Protein AF-C8WVT3-F1 (afdb_monomer)

pLDDT: mean 80.75, std 16.08, range [27.67, 97.75]

InterPro domains:
  IPR008258 Transglycosylase SLT domain 1 [PF01464] (82-136)
  IPR023346 Lysozyme-like domain superfamily [SSF53955] (65-139)

Organism: Alicyclobacillus acidocaldarius subsp. acidocaldarius (strain ATCC 27009 / DSM 446 / BCRC 14685 / JCM 5260 / KCTC 1825 / NBRC 15652 / NCIMB 11725 / NRRL B-14509 / 104-IA) (NCBI:txid521098)

Secondary structure (DSSP, 8-state):
-HHHHHHHHHHHHHHHHHHHHHHHHHHHIIIIIHHHHHHHHHHHHHHHHHHHHHTSS-GGG-PPPPTT--SSS-S-TTTHHHHHHHHHHHT--HHHHHHHHHHHHTT-TT-EEEETTEEEETTTTB-HHHHH-TT-TT-BTTB---BHHHHHHHT-STT---S-EEETT----S---HHHHHHHHHHHHHTTTTTEEEB--TTSHHHHHHHHHHHHHHHHHHHSSHHHHHHHHH--S-HHHHHHHHHHHHHHHHHHH------B-TTSSB-TTTT--EEEEEETTEEEEEE-TT--S-HHHHHHTTEEEEE-SSSEEEEEEEETTEEEEEEE-TTS-EEEEEEEGGGEEE-SS-TT-SEEEE-TT-EEEEEE-SS-EEEEGGGGGG-TT----EEE--SS-------

Structure (mmCIF, N/CA/C/O backbone):
data_AF-C8WVT3-F1
#
_entry.id   AF-C8WVT3-F1
#
loop_
_atom_site.group_PDB
_atom_site.id
_atom_site.type_symbol
_atom_site.label_atom_id
_atom_site.label_alt_id
_atom_site.label_comp_id
_atom_site.label_asym_id
_atom_site.label_entity_id
_atom_site.label_seq_id
_atom_site.pdbx_PDB_ins_code
_atom_site.Cartn_x
_atom_site.Cartn_y
_atom_site.Cartn_z
_atom_site.occupancy
_atom_site.B_iso_or_equiv
_atom_site.auth_seq_id
_atom_site.auth_comp_id
_atom_site.auth_asym_id
_atom_site.auth_atom_id
_atom_site.pdbx_PDB_model_num
ATOM 1 N N . MET A 1 1 ? 73.736 41.676 -36.787 1.00 55.31 1 MET A N 1
ATOM 2 C CA . MET A 1 1 ? 72.535 42.328 -36.211 1.00 55.31 1 MET A CA 1
ATOM 3 C C . MET A 1 1 ? 71.584 41.318 -35.565 1.00 55.31 1 MET A C 1
ATOM 5 O O . MET A 1 1 ? 71.114 41.585 -34.468 1.00 55.31 1 MET A O 1
ATOM 9 N N . GLU A 1 2 ? 71.378 40.132 -36.146 1.00 58.19 2 GLU A N 1
ATOM 10 C CA . GLU A 1 2 ? 70.443 39.113 -35.625 1.00 58.19 2 GLU A CA 1
ATOM 11 C C . GLU A 1 2 ? 70.767 38.575 -34.218 1.00 58.19 2 GLU A C 1
ATOM 13 O O . GLU A 1 2 ? 69.884 38.495 -33.367 1.00 58.19 2 GLU A O 1
ATOM 18 N N . ALA A 1 3 ? 72.040 38.306 -33.903 1.00 61.56 3 ALA A N 1
ATOM 19 C CA . ALA A 1 3 ? 72.432 37.794 -32.582 1.00 61.56 3 ALA A CA 1
ATOM 20 C C . ALA A 1 3 ? 72.151 38.771 -31.417 1.00 61.56 3 ALA A C 1
ATOM 22 O O . ALA A 1 3 ? 72.022 38.353 -30.263 1.00 61.56 3 ALA A O 1
ATOM 23 N N . LEU A 1 4 ? 72.045 40.075 -31.704 1.00 60.06 4 LEU A N 1
ATOM 24 C CA . LEU A 1 4 ? 71.750 41.100 -30.700 1.00 60.06 4 LEU A CA 1
ATOM 25 C C . LEU A 1 4 ? 70.242 41.182 -30.408 1.00 60.06 4 LEU A C 1
ATOM 27 O O . LEU A 1 4 ? 69.847 41.346 -29.255 1.00 60.06 4 LEU A O 1
ATOM 31 N N . VAL A 1 5 ? 69.408 41.000 -31.438 1.00 66.62 5 VAL A N 1
ATOM 32 C CA . VAL A 1 5 ? 67.939 41.012 -31.334 1.00 66.62 5 VAL A CA 1
ATOM 33 C C . VAL A 1 5 ? 67.445 39.800 -30.538 1.00 66.62 5 VAL A C 1
ATOM 35 O O . VAL A 1 5 ? 66.621 39.954 -29.637 1.00 66.62 5 VAL A O 1
ATOM 38 N N . VAL A 1 6 ? 68.030 38.619 -30.767 1.00 66.81 6 VAL A N 1
ATOM 39 C CA . VAL A 1 6 ? 67.685 37.391 -30.026 1.00 66.81 6 VAL A CA 1
ATOM 40 C C . VAL A 1 6 ? 68.042 37.506 -28.537 1.00 66.81 6 VAL A C 1
ATOM 42 O O . VAL A 1 6 ? 67.226 37.177 -27.674 1.00 66.81 6 VAL A O 1
ATOM 45 N N . LYS A 1 7 ? 69.223 38.047 -28.196 1.00 65.12 7 LYS A N 1
ATOM 46 C CA . LYS A 1 7 ? 69.626 38.252 -26.789 1.00 65.12 7 LYS A CA 1
ATOM 47 C C . LYS A 1 7 ? 68.769 39.295 -26.065 1.00 65.12 7 LYS A C 1
ATOM 49 O O . LYS A 1 7 ? 68.544 39.158 -24.860 1.00 65.12 7 LYS A O 1
ATOM 54 N N . LEU A 1 8 ? 68.297 40.323 -26.772 1.00 60.28 8 LEU A N 1
ATOM 55 C CA . LEU A 1 8 ? 67.438 41.358 -26.195 1.00 60.28 8 LEU A CA 1
ATOM 56 C C . LEU A 1 8 ? 66.013 40.832 -25.956 1.00 60.28 8 LEU A C 1
ATOM 58 O O . LEU A 1 8 ? 65.470 41.040 -24.870 1.00 60.28 8 LEU A O 1
ATOM 62 N N . GLY A 1 9 ? 65.461 40.066 -26.903 1.00 63.66 9 GLY A N 1
ATOM 63 C CA . GLY A 1 9 ? 64.164 39.398 -26.757 1.00 63.66 9 GLY A CA 1
ATOM 64 C C . GLY A 1 9 ? 64.133 38.412 -25.585 1.00 63.66 9 GLY A C 1
ATOM 65 O O . GLY A 1 9 ? 63.215 38.459 -24.765 1.00 63.66 9 GLY A O 1
ATOM 66 N N . LEU A 1 10 ? 65.184 37.597 -25.423 1.00 66.94 10 LEU A N 1
ATOM 67 C CA . LEU A 1 10 ? 65.270 36.619 -24.331 1.00 66.94 10 LEU A CA 1
ATOM 68 C C . LEU A 1 10 ? 65.355 37.288 -22.945 1.00 66.94 10 LEU A C 1
ATOM 70 O O . LEU A 1 10 ? 64.724 36.836 -21.992 1.00 66.94 10 LEU A O 1
ATOM 74 N N . ARG A 1 11 ? 66.097 38.401 -22.820 1.00 66.81 11 ARG A N 1
ATOM 75 C CA . ARG A 1 11 ? 66.220 39.149 -21.551 1.00 66.81 11 ARG A CA 1
ATOM 76 C C . ARG A 1 11 ? 64.944 39.900 -21.175 1.00 66.81 11 ARG A C 1
ATOM 78 O O . ARG A 1 11 ? 64.626 39.989 -19.990 1.00 66.81 11 ARG A O 1
ATOM 85 N N . ILE A 1 12 ? 64.221 40.436 -22.158 1.00 65.00 12 ILE A N 1
ATOM 86 C CA . ILE A 1 12 ? 62.928 41.097 -21.938 1.00 65.00 12 ILE A CA 1
ATOM 87 C C . ILE A 1 12 ? 61.862 40.056 -21.560 1.00 65.00 12 ILE A C 1
ATOM 89 O O . ILE A 1 12 ? 61.117 40.276 -20.602 1.00 65.00 12 ILE A O 1
ATOM 93 N N . GLY A 1 13 ? 61.861 38.894 -22.223 1.00 62.97 13 GLY A N 1
ATOM 94 C CA . GLY A 1 13 ? 61.010 37.753 -21.878 1.00 62.97 13 GLY A CA 1
ATOM 95 C C . GLY A 1 13 ? 61.251 37.240 -20.455 1.00 62.97 13 GLY A C 1
ATOM 96 O O . GLY A 1 13 ? 60.301 37.127 -19.683 1.00 62.97 13 GLY A O 1
ATOM 97 N N . LEU A 1 14 ? 62.514 37.033 -20.053 1.00 68.50 14 LEU A N 1
ATOM 98 C CA . LEU A 1 14 ? 62.847 36.590 -18.691 1.00 68.50 14 LEU A CA 1
ATOM 99 C C . LEU A 1 14 ? 62.478 37.618 -17.610 1.00 68.50 14 LEU A C 1
ATOM 101 O O . LEU A 1 14 ? 62.001 37.232 -16.546 1.00 68.50 14 LEU A O 1
ATOM 105 N N . ARG A 1 15 ? 62.649 38.923 -17.866 1.00 68.19 15 ARG A N 1
ATOM 106 C CA . ARG A 1 15 ? 62.250 39.969 -16.903 1.00 68.19 15 ARG A CA 1
ATOM 107 C C . ARG A 1 15 ? 60.734 40.096 -16.770 1.00 68.19 15 ARG A C 1
ATOM 109 O O . A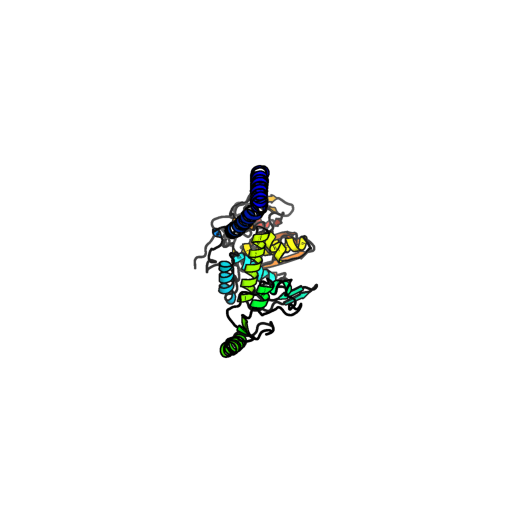RG A 1 15 ? 60.243 40.329 -15.666 1.00 68.19 15 ARG A O 1
ATOM 116 N N . MET A 1 16 ? 59.985 39.929 -17.863 1.00 60.31 16 MET A N 1
ATOM 117 C CA . MET A 1 16 ? 58.521 39.885 -17.797 1.00 60.31 16 MET A CA 1
ATOM 118 C C . MET A 1 16 ? 58.023 38.625 -17.086 1.00 60.31 16 MET A C 1
ATOM 120 O O . MET A 1 16 ? 57.121 38.734 -16.254 1.00 60.31 16 MET A O 1
ATOM 124 N N . ALA A 1 17 ? 58.657 37.472 -17.322 1.00 62.44 17 ALA A N 1
ATOM 125 C CA . ALA A 1 17 ? 58.368 36.235 -16.601 1.00 62.44 17 ALA A CA 1
ATOM 126 C C . ALA A 1 17 ? 58.659 36.371 -15.096 1.00 62.44 17 ALA A C 1
ATOM 128 O O . ALA A 1 17 ? 57.802 36.033 -14.291 1.00 62.44 17 ALA A O 1
ATOM 129 N N . GLN A 1 18 ? 59.788 36.969 -14.695 1.00 72.19 18 GLN A N 1
ATOM 130 C CA . GLN A 1 18 ? 60.121 37.192 -13.278 1.00 72.19 18 GLN A CA 1
ATOM 131 C C . GLN A 1 18 ? 59.168 38.163 -12.566 1.00 72.19 18 GLN A C 1
ATOM 133 O O . GLN A 1 18 ? 58.896 37.988 -11.383 1.00 72.19 18 GLN A O 1
ATOM 138 N N . LYS A 1 19 ? 58.639 39.181 -13.258 1.00 74.94 19 LYS A N 1
ATOM 139 C CA . LYS A 1 19 ? 57.748 40.180 -12.639 1.00 74.94 19 LYS A CA 1
ATOM 140 C C . LYS A 1 19 ? 56.279 39.742 -12.600 1.00 74.94 19 LYS A C 1
ATOM 142 O O . LYS A 1 19 ? 55.527 40.230 -11.762 1.00 74.94 19 LYS A O 1
ATOM 147 N N . ARG A 1 20 ? 55.861 38.840 -13.497 1.00 78.00 20 ARG A N 1
ATOM 148 C CA . ARG A 1 20 ? 54.472 38.352 -13.607 1.00 78.00 20 ARG A CA 1
ATOM 149 C C . ARG A 1 20 ? 54.297 36.877 -13.240 1.00 78.00 20 ARG A C 1
ATOM 151 O O . ARG A 1 20 ? 53.194 36.358 -13.379 1.00 78.00 20 ARG A O 1
ATOM 158 N N . TRP A 1 21 ? 55.332 36.216 -12.721 1.00 79.38 21 TRP A N 1
ATOM 159 C CA . TRP A 1 21 ? 55.238 34.833 -12.249 1.00 79.38 21 TRP A CA 1
ATOM 160 C C . TRP A 1 21 ? 54.091 34.576 -11.244 1.00 79.38 21 TRP A C 1
ATOM 162 O O . TRP A 1 21 ? 53.465 33.526 -11.368 1.00 79.38 21 TRP A O 1
ATOM 172 N N . PRO A 1 22 ? 53.697 35.513 -10.345 1.00 84.56 22 PRO A N 1
ATOM 173 C CA . PRO A 1 22 ? 52.567 35.270 -9.446 1.00 84.56 22 PRO A CA 1
ATOM 174 C C . PRO A 1 22 ? 51.237 35.208 -10.208 1.00 84.56 22 PRO A C 1
ATOM 176 O O . PRO A 1 22 ? 50.382 34.392 -9.893 1.00 84.56 22 PRO A O 1
ATOM 179 N N . LEU A 1 23 ? 51.079 36.019 -11.262 1.00 83.12 23 LEU A N 1
ATOM 180 C CA . LEU A 1 23 ? 49.901 35.995 -12.138 1.00 83.12 23 LEU A CA 1
ATOM 181 C C . LEU A 1 23 ? 49.835 34.708 -12.967 1.00 83.12 23 LEU A C 1
ATOM 183 O O . LEU A 1 23 ? 48.751 34.167 -13.154 1.00 83.12 23 LEU A O 1
ATOM 187 N N . LEU A 1 24 ? 50.981 34.198 -13.426 1.00 81.88 24 LEU A N 1
ATOM 188 C CA . LEU A 1 24 ? 51.058 32.898 -14.100 1.00 81.88 24 LEU A CA 1
ATOM 189 C C . LEU A 1 24 ? 50.688 31.747 -13.159 1.00 81.88 24 LEU A C 1
ATOM 191 O O . LEU A 1 24 ? 49.955 30.857 -13.574 1.00 81.88 24 LEU A O 1
ATOM 195 N N . LEU A 1 25 ? 51.126 31.780 -11.896 1.00 84.44 25 LEU A N 1
ATOM 196 C CA . LEU A 1 25 ? 50.716 30.782 -10.903 1.00 84.44 25 LEU A CA 1
ATOM 197 C C . LEU A 1 25 ? 49.215 30.825 -10.617 1.00 84.44 25 LEU A C 1
ATOM 199 O O . LEU A 1 25 ? 48.578 29.777 -10.584 1.00 84.44 25 LEU A O 1
ATOM 203 N N . VAL A 1 26 ? 48.646 32.022 -10.448 1.00 85.38 26 VAL A N 1
ATOM 204 C CA . VAL A 1 26 ? 47.198 32.191 -10.262 1.00 85.38 26 VAL A CA 1
ATOM 205 C C . VAL A 1 26 ? 46.443 31.662 -11.483 1.00 85.38 26 VAL A C 1
ATOM 207 O O . VAL A 1 26 ? 45.482 30.914 -11.332 1.00 85.38 26 VAL A O 1
ATOM 210 N N . PHE A 1 27 ? 46.908 31.974 -12.695 1.00 83.75 27 PHE A N 1
ATOM 211 C CA . PHE A 1 27 ? 46.300 31.475 -13.926 1.00 83.75 27 PHE A CA 1
ATOM 212 C C . PHE A 1 27 ? 46.363 29.943 -14.028 1.00 83.75 27 PHE A C 1
ATOM 214 O O . PHE A 1 27 ? 45.344 29.314 -14.288 1.00 83.75 27 PHE A O 1
ATOM 221 N N . VAL A 1 28 ? 47.519 29.328 -13.758 1.00 85.06 28 VAL A N 1
ATOM 222 C CA . VAL A 1 28 ? 47.679 27.860 -13.752 1.00 85.06 28 VAL A CA 1
ATOM 223 C C . VAL A 1 28 ? 46.800 27.208 -12.679 1.00 85.06 28 VAL A C 1
ATOM 225 O O . VAL A 1 28 ? 46.181 26.178 -12.942 1.00 85.06 28 VAL A O 1
ATOM 228 N N . PHE A 1 29 ? 46.688 27.818 -11.496 1.00 85.94 29 PHE A N 1
ATOM 229 C CA . PHE A 1 29 ? 45.816 27.332 -10.429 1.00 85.94 29 PHE A CA 1
ATOM 230 C C . PHE A 1 29 ? 44.343 27.317 -10.863 1.00 85.94 29 PHE A C 1
ATOM 232 O O . PHE A 1 29 ? 43.679 26.290 -10.736 1.00 85.94 29 PHE A O 1
ATOM 239 N N . PHE A 1 30 ? 43.834 28.406 -11.443 1.00 84.81 30 PHE A N 1
ATOM 240 C CA . PHE A 1 30 ? 42.441 28.456 -11.899 1.00 84.81 30 PHE A CA 1
ATOM 241 C C . PHE A 1 30 ? 42.171 27.607 -13.146 1.00 84.81 30 PHE A C 1
ATOM 243 O O . PHE A 1 30 ? 41.075 27.069 -13.269 1.00 84.81 30 PHE A O 1
ATOM 250 N N . LEU A 1 31 ? 43.145 27.453 -14.050 1.00 85.56 31 LEU A N 1
ATOM 251 C CA . LEU A 1 31 ? 42.951 26.686 -15.283 1.00 85.56 31 LEU A CA 1
ATOM 252 C C . LEU A 1 31 ? 43.013 25.168 -15.054 1.00 85.56 31 LEU A C 1
ATOM 254 O O . LEU A 1 31 ? 42.297 24.429 -15.720 1.00 85.56 31 LEU A O 1
ATOM 258 N N . PHE A 1 32 ? 43.864 24.701 -14.133 1.00 84.69 32 PHE A N 1
ATOM 259 C CA . PHE A 1 32 ? 44.133 23.267 -13.965 1.00 84.69 32 PHE A CA 1
ATOM 260 C C . PHE A 1 32 ? 43.776 22.723 -12.581 1.00 84.69 32 PHE A C 1
ATOM 262 O O . PHE A 1 32 ? 43.256 21.615 -12.478 1.00 84.69 32 PHE A O 1
ATOM 269 N N . VAL A 1 33 ? 44.027 23.480 -11.511 1.00 84.38 33 VAL A N 1
ATOM 270 C CA . VAL A 1 33 ? 43.876 22.977 -10.135 1.00 84.38 33 VAL A CA 1
ATOM 271 C C . VAL A 1 33 ? 42.433 23.118 -9.646 1.00 84.38 33 VAL A C 1
ATOM 273 O O . VAL A 1 33 ? 41.889 22.177 -9.074 1.00 84.38 33 VAL A O 1
ATOM 276 N N . ALA A 1 34 ? 41.783 24.252 -9.919 1.00 85.25 34 ALA A N 1
ATOM 277 C CA . ALA A 1 34 ? 40.404 24.502 -9.497 1.00 85.25 34 ALA A CA 1
ATOM 278 C C . ALA A 1 34 ? 39.369 23.546 -10.135 1.00 85.25 34 ALA A C 1
ATOM 280 O O . ALA A 1 34 ? 38.544 23.020 -9.388 1.00 85.25 34 ALA A O 1
ATOM 281 N N . PRO A 1 35 ? 39.406 23.233 -11.450 1.00 85.50 35 PRO A N 1
ATOM 282 C CA . PRO A 1 35 ? 38.472 22.278 -12.049 1.00 85.50 35 PRO A CA 1
ATOM 283 C C . PRO A 1 35 ? 38.706 20.853 -11.547 1.00 85.50 35 PRO A C 1
ATOM 285 O O . PRO A 1 35 ? 37.749 20.120 -11.325 1.00 85.50 35 PRO A O 1
ATOM 288 N N . PHE A 1 36 ? 39.968 20.471 -11.320 1.00 86.06 36 P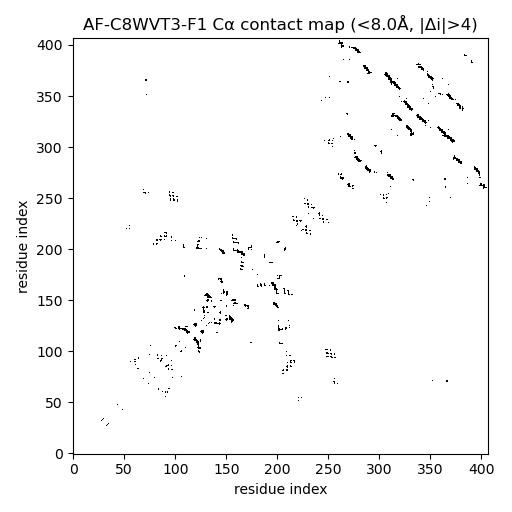HE A N 1
ATOM 289 C CA . PHE A 1 36 ? 40.312 19.157 -10.783 1.00 86.06 36 PHE A CA 1
ATOM 290 C C . PHE A 1 36 ? 39.830 18.988 -9.337 1.00 86.06 36 PHE A C 1
ATOM 292 O O . PHE A 1 36 ? 39.195 17.988 -9.025 1.00 86.06 36 PHE A O 1
ATOM 299 N N . LEU A 1 37 ? 40.059 19.979 -8.466 1.00 84.25 37 LEU A N 1
ATOM 300 C CA . LEU A 1 37 ? 39.518 19.980 -7.101 1.00 84.25 37 LEU A CA 1
ATOM 301 C C . LEU A 1 37 ? 37.988 20.006 -7.096 1.00 84.25 37 LEU A C 1
ATOM 303 O O . LEU A 1 37 ? 37.383 19.277 -6.319 1.00 84.25 37 LEU A O 1
ATOM 307 N N . GLY A 1 38 ? 37.363 20.796 -7.973 1.00 83.25 38 GLY A N 1
ATOM 308 C CA . GLY A 1 38 ? 35.908 20.820 -8.129 1.00 83.25 38 GLY A CA 1
ATOM 309 C C . GLY A 1 38 ? 35.348 19.465 -8.567 1.00 83.25 38 GLY A C 1
ATOM 310 O O . GLY A 1 38 ? 34.407 18.967 -7.956 1.00 83.25 38 GLY A O 1
ATOM 311 N N . GLY A 1 39 ? 35.968 18.831 -9.565 1.00 85.19 39 GLY A N 1
ATOM 312 C CA . GLY A 1 39 ? 35.602 17.494 -10.033 1.00 85.19 39 GLY A CA 1
ATOM 313 C C . GLY A 1 39 ? 35.833 16.411 -8.979 1.00 85.19 39 GLY A C 1
ATOM 314 O O . GLY A 1 39 ? 34.979 15.550 -8.801 1.00 85.19 39 GLY A O 1
ATOM 315 N N . LEU A 1 40 ? 36.936 16.480 -8.229 1.00 86.19 40 LEU A N 1
ATOM 316 C CA . LEU A 1 40 ? 37.230 15.555 -7.134 1.00 86.19 40 LEU A CA 1
ATOM 317 C C . LEU A 1 40 ? 36.236 15.710 -5.979 1.00 86.19 40 LEU A C 1
ATOM 319 O O . LEU A 1 40 ? 35.756 14.710 -5.461 1.00 86.19 40 LEU A O 1
ATOM 323 N N . LEU A 1 41 ? 35.901 16.941 -5.585 1.00 80.50 41 LEU A N 1
ATOM 324 C CA . LEU A 1 41 ? 34.900 17.198 -4.547 1.00 80.50 41 LEU A CA 1
ATOM 325 C C . LEU A 1 41 ? 33.510 16.732 -4.983 1.00 80.50 41 LEU A C 1
ATOM 327 O O . LEU A 1 41 ? 32.807 16.126 -4.182 1.00 80.50 41 LEU A O 1
ATOM 331 N N . LEU A 1 42 ? 33.138 16.949 -6.248 1.00 75.88 42 LEU A N 1
ATOM 332 C CA . LEU A 1 42 ? 31.889 16.436 -6.808 1.00 75.88 42 LEU A CA 1
ATOM 333 C C . LEU A 1 42 ? 31.876 14.901 -6.830 1.00 75.88 42 LEU A C 1
ATOM 335 O O . LEU A 1 42 ? 30.901 14.293 -6.409 1.00 75.88 42 LEU A O 1
ATOM 339 N N . PHE A 1 43 ? 32.970 14.267 -7.250 1.00 76.06 43 PHE A N 1
ATOM 340 C CA . PHE A 1 43 ? 33.117 12.811 -7.253 1.00 76.06 43 PHE A CA 1
ATOM 341 C C . PHE A 1 43 ? 33.049 12.217 -5.838 1.00 76.06 43 PHE A C 1
ATOM 343 O O . PHE A 1 43 ? 32.341 11.238 -5.612 1.00 76.06 43 PHE A O 1
ATOM 350 N N . LEU A 1 44 ? 33.720 12.839 -4.864 1.00 73.69 44 LEU A N 1
ATOM 351 C CA . LEU A 1 44 ? 33.647 12.448 -3.455 1.00 73.69 44 LEU A CA 1
ATOM 352 C C . LEU A 1 44 ? 32.254 12.686 -2.863 1.00 73.69 44 LEU A C 1
ATOM 354 O O . LEU A 1 44 ? 31.815 11.883 -2.047 1.00 73.69 44 LEU A O 1
ATOM 358 N N . ALA A 1 45 ? 31.541 13.734 -3.281 1.00 69.06 45 ALA A N 1
ATOM 359 C CA . ALA A 1 45 ? 30.153 13.965 -2.889 1.00 69.06 45 ALA A CA 1
ATOM 360 C C . ALA A 1 45 ? 29.195 12.939 -3.516 1.00 69.06 45 ALA A C 1
ATOM 362 O O . ALA A 1 45 ? 28.261 12.515 -2.850 1.00 69.06 45 ALA A O 1
ATOM 363 N N . ILE A 1 46 ? 29.445 12.489 -4.750 1.00 66.81 46 ILE A N 1
ATOM 364 C CA . ILE A 1 46 ? 28.667 11.425 -5.404 1.00 66.81 46 ILE A CA 1
ATOM 365 C C . ILE A 1 46 ? 28.905 10.080 -4.707 1.00 66.81 46 ILE A C 1
ATOM 367 O O . ILE A 1 46 ? 27.945 9.402 -4.363 1.00 66.81 46 ILE A O 1
ATOM 371 N N . ILE A 1 47 ? 30.159 9.705 -4.431 1.00 65.50 47 ILE A N 1
ATOM 372 C CA . ILE A 1 47 ? 30.478 8.439 -3.745 1.00 65.50 47 ILE A CA 1
ATOM 373 C C . ILE A 1 47 ? 30.053 8.474 -2.273 1.00 65.50 47 ILE A C 1
ATOM 375 O O . ILE A 1 47 ? 29.455 7.525 -1.770 1.00 65.50 47 ILE A O 1
ATOM 379 N N . GLY A 1 48 ? 30.345 9.571 -1.572 1.00 56.38 48 GLY A N 1
ATOM 380 C CA . GLY A 1 48 ? 29.950 9.766 -0.179 1.00 56.38 48 GLY A CA 1
ATOM 381 C C . GLY A 1 48 ? 28.435 9.884 -0.019 1.00 56.38 48 GLY A C 1
ATOM 382 O O . GLY A 1 48 ? 27.882 9.324 0.920 1.00 56.38 48 GLY A O 1
ATOM 383 N N . GLY A 1 49 ? 27.761 10.546 -0.963 1.00 49.12 49 GLY A N 1
ATOM 384 C CA . GLY A 1 49 ? 26.305 10.647 -1.032 1.00 49.12 49 GLY A CA 1
ATOM 385 C C . GLY A 1 49 ? 25.639 9.310 -1.345 1.00 49.12 49 GLY A C 1
ATOM 386 O O . GLY A 1 49 ? 24.681 8.957 -0.673 1.00 49.12 49 GLY A O 1
ATOM 387 N N . ALA A 1 50 ? 26.179 8.518 -2.277 1.00 42.34 50 ALA A N 1
ATOM 388 C CA . ALA A 1 50 ? 25.665 7.181 -2.581 1.00 42.34 50 ALA A CA 1
ATOM 389 C C . ALA A 1 50 ? 25.742 6.231 -1.369 1.00 42.34 50 ALA A C 1
ATOM 391 O O . ALA A 1 50 ? 24.802 5.484 -1.112 1.00 42.34 50 ALA A O 1
ATOM 392 N N . ASN A 1 51 ? 26.813 6.305 -0.570 1.00 42.44 51 ASN A N 1
ATOM 393 C CA . ASN A 1 51 ? 26.910 5.536 0.677 1.00 42.44 51 ASN A CA 1
ATOM 394 C C . ASN A 1 51 ? 26.041 6.107 1.808 1.00 42.44 51 ASN A C 1
ATOM 396 O O . ASN A 1 51 ? 25.485 5.331 2.577 1.00 42.44 51 ASN A O 1
ATOM 400 N N . ALA A 1 52 ? 25.888 7.430 1.908 1.00 44.94 52 ALA A N 1
ATOM 401 C CA . ALA A 1 52 ? 25.006 8.048 2.901 1.00 44.94 52 ALA A CA 1
ATOM 402 C C . ALA A 1 52 ? 23.518 7.745 2.635 1.00 44.94 52 ALA A C 1
ATOM 404 O O . ALA A 1 52 ? 22.751 7.575 3.583 1.00 44.94 52 ALA A O 1
ATOM 405 N N . LEU A 1 53 ? 23.125 7.621 1.362 1.00 42.56 53 LEU A N 1
ATOM 406 C CA . LEU A 1 53 ? 21.779 7.214 0.944 1.00 42.56 53 LEU A CA 1
ATOM 407 C C . LEU A 1 53 ? 21.494 5.740 1.292 1.00 42.56 53 LEU A C 1
ATOM 409 O O . LEU A 1 53 ? 20.415 5.439 1.788 1.00 42.56 53 LEU A O 1
ATOM 413 N N . ASN A 1 54 ? 22.486 4.850 1.170 1.00 41.50 54 ASN A N 1
ATOM 414 C CA . ASN A 1 54 ? 22.365 3.436 1.567 1.00 41.50 54 ASN A CA 1
ATOM 415 C C . ASN A 1 54 ? 22.385 3.188 3.089 1.00 41.50 54 ASN A C 1
ATOM 417 O O . ASN A 1 54 ? 22.061 2.092 3.532 1.00 41.50 54 ASN A O 1
ATOM 421 N N . THR A 1 55 ? 22.762 4.172 3.911 1.00 39.25 55 THR A N 1
ATOM 422 C CA . THR A 1 55 ? 22.744 4.051 5.387 1.00 39.25 55 THR A CA 1
ATOM 423 C C . THR A 1 55 ? 21.481 4.618 6.040 1.00 39.25 55 THR A C 1
ATOM 425 O O . THR A 1 55 ? 21.373 4.616 7.264 1.00 39.25 55 THR A O 1
ATOM 428 N N . ALA A 1 56 ? 20.540 5.144 5.249 1.00 43.12 56 ALA A N 1
ATOM 429 C CA . ALA A 1 56 ? 19.347 5.819 5.759 1.00 43.12 56 ALA A CA 1
ATOM 430 C C . ALA A 1 56 ? 18.173 4.874 6.071 1.00 43.12 56 ALA A C 1
ATOM 432 O O . ALA A 1 56 ? 17.184 5.322 6.652 1.00 43.12 56 ALA A O 1
ATOM 433 N N . VAL A 1 57 ? 18.259 3.591 5.711 1.00 42.66 57 VAL A N 1
ATOM 434 C CA . VAL A 1 57 ? 17.280 2.578 6.122 1.00 42.66 57 VAL A CA 1
ATOM 435 C C . VAL A 1 57 ? 17.844 1.880 7.365 1.00 42.66 57 VAL A C 1
ATOM 437 O O . VAL A 1 57 ? 18.934 1.311 7.281 1.00 42.66 57 VAL A O 1
ATOM 440 N N . PRO A 1 58 ? 17.191 1.955 8.541 1.00 45.25 58 PRO A N 1
ATOM 441 C CA . PRO A 1 58 ? 17.742 1.354 9.753 1.00 45.25 58 PRO A CA 1
ATOM 442 C C . PRO A 1 58 ? 17.975 -0.158 9.560 1.00 45.25 58 PRO A C 1
ATOM 444 O O . PRO A 1 58 ? 17.153 -0.842 8.956 1.00 45.25 58 PRO A O 1
ATOM 447 N N . GLU A 1 59 ? 19.070 -0.713 10.097 1.00 42.75 59 GLU A N 1
ATOM 448 C CA . GLU A 1 59 ? 19.427 -2.146 9.956 1.00 42.75 59 GLU A CA 1
ATOM 449 C C . GLU A 1 59 ? 18.313 -3.116 10.403 1.00 42.75 59 GLU A C 1
ATOM 451 O O . GLU A 1 59 ? 18.290 -4.277 10.001 1.00 42.75 59 GLU A O 1
ATOM 456 N N . THR A 1 60 ? 17.359 -2.650 11.213 1.00 45.44 60 THR A N 1
ATOM 457 C CA . THR A 1 60 ? 16.234 -3.439 11.734 1.00 45.44 60 THR A CA 1
ATOM 458 C C . THR A 1 60 ? 15.152 -3.778 10.702 1.00 45.44 60 THR A C 1
ATOM 460 O O . THR A 1 60 ? 14.204 -4.474 11.053 1.00 45.44 60 THR A O 1
ATOM 463 N N . TRP A 1 61 ? 15.256 -3.300 9.458 1.00 52.97 61 TRP A N 1
ATOM 464 C CA . TRP A 1 61 ? 14.201 -3.429 8.439 1.00 52.97 61 TRP A CA 1
ATOM 465 C C . TRP A 1 61 ? 14.483 -4.490 7.364 1.00 52.97 61 TRP A C 1
ATOM 467 O O . TRP A 1 61 ? 13.592 -4.807 6.583 1.00 52.97 61 TRP A O 1
ATOM 477 N N . ASN A 1 62 ? 15.675 -5.100 7.378 1.00 45.88 62 ASN A N 1
ATOM 478 C CA . ASN A 1 62 ? 16.088 -6.182 6.466 1.00 45.88 62 ASN A CA 1
ATOM 479 C C . ASN A 1 62 ? 15.728 -7.590 6.993 1.00 45.88 62 ASN A C 1
ATOM 481 O O . ASN A 1 62 ? 16.376 -8.581 6.652 1.00 45.88 62 ASN A O 1
ATOM 485 N N . GLY A 1 63 ? 14.743 -7.693 7.888 1.00 44.12 63 GLY A N 1
ATOM 486 C CA . GLY A 1 63 ? 14.300 -8.972 8.437 1.00 44.12 63 GLY A CA 1
ATOM 487 C C . GLY A 1 63 ? 13.373 -9.701 7.468 1.00 44.12 63 GLY A C 1
ATOM 488 O O . GLY A 1 63 ? 12.431 -9.102 6.955 1.00 44.12 63 GLY A O 1
ATOM 489 N N . GLN A 1 64 ? 13.599 -11.003 7.260 1.00 42.47 64 GLN A N 1
ATOM 490 C CA . GLN A 1 64 ? 12.599 -11.878 6.642 1.00 42.47 64 GLN A CA 1
ATOM 491 C C . GLN A 1 64 ? 11.256 -11.688 7.357 1.00 42.47 64 GLN A C 1
ATOM 493 O O . GLN A 1 64 ? 11.221 -11.712 8.591 1.00 42.47 64 GLN A O 1
ATOM 498 N N . ILE A 1 65 ? 10.158 -11.533 6.606 1.00 45.28 65 ILE A N 1
ATOM 499 C CA . ILE A 1 65 ? 8.821 -11.655 7.196 1.00 45.28 65 ILE A CA 1
ATOM 500 C C . ILE A 1 65 ? 8.759 -13.033 7.872 1.00 45.28 65 ILE A C 1
ATOM 502 O O . ILE A 1 65 ? 9.056 -14.035 7.208 1.00 45.28 65 ILE A O 1
ATOM 506 N N . PRO A 1 66 ? 8.429 -13.117 9.177 1.00 42.81 66 PRO A N 1
ATOM 507 C CA . PRO A 1 66 ? 8.251 -14.407 9.825 1.00 42.81 66 PRO A CA 1
ATOM 508 C C . PRO A 1 66 ? 7.262 -15.248 9.005 1.00 42.81 66 PRO A C 1
ATOM 510 O O . PRO A 1 66 ? 6.236 -14.752 8.546 1.00 42.81 66 PRO A O 1
ATOM 513 N N . LYS A 1 67 ? 7.569 -16.528 8.774 1.00 40.25 67 LYS A N 1
ATOM 514 C CA . LYS A 1 67 ? 6.758 -17.411 7.906 1.00 40.25 67 LYS A CA 1
ATOM 515 C C . LYS A 1 67 ? 5.348 -17.679 8.450 1.00 40.25 67 LYS A C 1
ATOM 517 O O . LYS A 1 67 ? 4.534 -18.303 7.775 1.00 40.25 67 LYS A O 1
ATOM 522 N N . ASP A 1 68 ? 5.080 -17.164 9.642 1.00 38.34 68 ASP A N 1
ATOM 523 C CA . ASP A 1 68 ? 3.945 -17.481 10.489 1.00 38.34 68 ASP A CA 1
ATOM 524 C C . ASP A 1 68 ? 2.975 -16.277 10.584 1.00 38.34 68 ASP A C 1
ATOM 526 O O . ASP A 1 68 ? 1.983 -16.327 11.309 1.00 38.34 68 ASP A O 1
ATOM 530 N N . VAL A 1 69 ? 3.243 -15.177 9.857 1.00 42.44 69 VAL A N 1
ATOM 531 C CA . VAL A 1 69 ? 2.457 -13.934 9.938 1.00 42.44 69 VAL A CA 1
ATOM 532 C C . VAL A 1 69 ? 1.169 -14.041 9.120 1.00 42.44 69 VAL A C 1
ATOM 534 O O . VAL A 1 69 ? 1.187 -14.078 7.890 1.00 42.44 69 VAL A O 1
ATOM 537 N N . SER A 1 70 ? 0.026 -14.005 9.803 1.00 35.22 70 SER A N 1
ATOM 538 C CA . SER A 1 70 ? -1.288 -13.818 9.182 1.00 35.22 70 SER A CA 1
ATOM 539 C C . SER A 1 70 ? -2.109 -12.789 9.955 1.00 35.22 70 SER A C 1
ATOM 541 O O . SER A 1 70 ? -2.431 -13.028 11.117 1.00 35.22 70 SER A O 1
ATOM 543 N N . PRO A 1 71 ? -2.565 -11.700 9.308 1.00 45.56 71 PRO A N 1
ATOM 544 C CA . PRO A 1 71 ? -3.712 -10.946 9.772 1.00 45.56 71 PRO A CA 1
ATOM 545 C C . PRO A 1 71 ? -4.839 -11.158 8.757 1.00 45.56 71 PRO A C 1
ATOM 547 O O . PRO A 1 71 ? -5.077 -10.355 7.857 1.00 45.56 71 PRO A O 1
ATOM 550 N N . ALA A 1 72 ? -5.495 -12.311 8.864 1.00 36.72 72 ALA A N 1
ATOM 551 C CA . ALA A 1 72 ? -6.725 -12.678 8.158 1.00 36.72 72 ALA A CA 1
ATOM 552 C C . ALA A 1 72 ? -6.682 -12.774 6.613 1.00 36.72 72 ALA A C 1
ATOM 554 O O . ALA A 1 72 ? -7.750 -12.912 6.025 1.00 36.72 72 ALA A O 1
ATOM 555 N N . ASN A 1 73 ? -5.491 -12.746 5.980 1.00 51.44 73 ASN A N 1
ATOM 556 C CA . ASN A 1 73 ? -5.120 -13.453 4.723 1.00 51.44 73 ASN A CA 1
ATOM 557 C C . ASN A 1 73 ? -3.692 -13.131 4.208 1.00 51.44 73 ASN A C 1
ATOM 559 O O . ASN A 1 73 ? -3.287 -13.699 3.198 1.00 51.44 73 ASN A O 1
ATOM 563 N N . GLY A 1 74 ? -2.918 -12.268 4.884 1.00 65.31 74 GLY A N 1
ATOM 564 C CA . GLY A 1 74 ? -1.498 -12.035 4.571 1.00 65.31 74 GLY A CA 1
ATOM 565 C C . GLY A 1 74 ? -1.224 -11.545 3.139 1.00 65.31 74 GLY A C 1
ATOM 566 O O . GLY A 1 74 ? -2.120 -11.099 2.425 1.00 65.31 74 GLY A O 1
ATOM 567 N N . ILE A 1 75 ? 0.042 -11.611 2.725 1.00 74.56 75 ILE A N 1
ATOM 568 C CA . ILE A 1 75 ? 0.414 -11.502 1.308 1.00 74.56 75 ILE A CA 1
ATOM 569 C C . ILE A 1 75 ? -0.077 -12.790 0.628 1.00 74.56 75 ILE A C 1
ATOM 571 O O . ILE A 1 75 ? 0.259 -13.871 1.124 1.00 74.56 75 ILE A O 1
ATOM 575 N N . PRO A 1 76 ? -0.837 -12.734 -0.484 1.00 80.50 76 PRO A N 1
ATOM 576 C CA . PRO A 1 76 ? -1.250 -13.945 -1.182 1.00 80.50 76 PRO A CA 1
ATOM 577 C C . PRO A 1 76 ? -0.041 -14.822 -1.509 1.00 80.50 76 PRO A C 1
ATOM 579 O O . PRO A 1 76 ? 0.973 -14.330 -2.001 1.00 80.50 76 PRO A O 1
ATOM 582 N N . GLN A 1 77 ? -0.152 -16.131 -1.263 1.00 76.88 77 GLN A N 1
ATOM 583 C CA . GLN A 1 77 ? 0.985 -17.060 -1.323 1.00 76.88 77 GLN A CA 1
ATOM 584 C C . GLN A 1 77 ? 1.772 -16.993 -2.644 1.00 76.88 77 GLN A C 1
ATOM 586 O O . GLN A 1 77 ? 2.987 -17.175 -2.640 1.00 76.88 77 GLN A O 1
ATOM 591 N N . ALA A 1 78 ? 1.090 -16.721 -3.761 1.00 84.62 78 ALA A N 1
ATOM 592 C CA . ALA A 1 78 ? 1.705 -16.587 -5.081 1.00 84.62 78 ALA A CA 1
ATOM 593 C C . ALA A 1 78 ? 2.662 -15.384 -5.200 1.00 84.62 78 ALA A C 1
ATOM 595 O O . ALA A 1 78 ? 3.543 -15.409 -6.050 1.00 84.62 78 ALA A O 1
ATOM 596 N N . PHE A 1 79 ? 2.515 -14.360 -4.354 1.00 89.44 79 PHE A N 1
ATOM 597 C CA . PHE A 1 79 ? 3.293 -13.119 -4.419 1.00 89.44 79 PHE A CA 1
ATOM 598 C C . PHE A 1 79 ? 4.368 -13.008 -3.336 1.00 89.44 79 PHE A C 1
ATOM 600 O O . PHE A 1 79 ? 5.245 -12.160 -3.450 1.00 89.44 79 PHE A O 1
ATOM 607 N N . VAL A 1 80 ? 4.350 -13.861 -2.303 1.00 81.50 80 VAL A N 1
ATOM 608 C CA . VAL A 1 80 ? 5.283 -13.774 -1.158 1.00 81.50 80 VAL A CA 1
ATOM 609 C C . VAL A 1 80 ? 6.745 -13.711 -1.607 1.00 81.50 80 VAL A C 1
ATOM 611 O O . VAL A 1 80 ? 7.492 -12.867 -1.118 1.00 81.50 80 VAL A O 1
ATOM 614 N N . ALA A 1 81 ? 7.141 -14.566 -2.556 1.00 82.44 81 ALA A N 1
ATOM 615 C CA . ALA A 1 81 ? 8.512 -14.602 -3.065 1.00 82.44 81 ALA A CA 1
ATOM 616 C C . ALA A 1 81 ? 8.902 -13.299 -3.783 1.00 82.44 81 ALA A C 1
ATOM 618 O O . ALA A 1 81 ? 9.972 -12.765 -3.511 1.00 82.44 81 ALA A O 1
ATOM 619 N N . TYR A 1 82 ? 8.014 -12.755 -4.620 1.00 90.44 82 TYR A N 1
ATOM 620 C CA . TYR A 1 82 ? 8.250 -11.503 -5.344 1.00 90.44 82 TYR A CA 1
ATOM 621 C C . TYR A 1 82 ? 8.356 -10.304 -4.398 1.00 90.44 82 TYR A C 1
ATOM 623 O O . TYR A 1 82 ? 9.284 -9.507 -4.502 1.00 90.44 82 TYR A O 1
ATOM 631 N N . VAL A 1 83 ? 7.460 -10.204 -3.408 1.00 87.94 83 VAL A N 1
ATOM 632 C CA . VAL A 1 83 ? 7.506 -9.118 -2.413 1.00 87.94 83 VAL A CA 1
ATOM 633 C C . VAL A 1 83 ? 8.793 -9.207 -1.590 1.00 87.94 83 VAL A C 1
ATOM 635 O O . VAL A 1 83 ? 9.418 -8.181 -1.330 1.00 87.94 83 VAL A O 1
ATOM 638 N N . GLN A 1 84 ? 9.210 -10.417 -1.196 1.00 80.00 84 GLN A N 1
ATOM 639 C CA . GLN A 1 84 ? 10.450 -10.619 -0.447 1.00 80.00 84 GLN A CA 1
ATOM 640 C C . GLN A 1 84 ? 11.668 -10.218 -1.283 1.00 80.00 84 GLN A C 1
ATOM 642 O O . GLN A 1 84 ? 12.498 -9.440 -0.819 1.00 80.00 84 GLN A O 1
ATOM 647 N N . GLN A 1 85 ? 11.750 -10.700 -2.522 1.00 84.56 85 GLN A N 1
ATOM 648 C CA . GLN A 1 85 ? 12.841 -10.381 -3.438 1.00 84.56 85 GLN A CA 1
ATOM 649 C C . GLN A 1 85 ? 12.951 -8.874 -3.693 1.00 84.56 85 GLN A C 1
ATOM 651 O O . GLN A 1 85 ? 14.038 -8.312 -3.555 1.00 84.56 85 GLN A O 1
ATOM 656 N N . ALA A 1 86 ? 11.843 -8.208 -4.023 1.00 90.06 86 ALA A N 1
ATOM 657 C CA . ALA A 1 86 ? 11.820 -6.769 -4.274 1.00 90.06 86 ALA A CA 1
ATOM 658 C C . ALA A 1 86 ? 12.180 -5.963 -3.013 1.00 90.06 86 ALA A C 1
ATOM 660 O O . ALA A 1 86 ? 12.948 -5.002 -3.083 1.00 90.06 86 ALA A O 1
ATOM 661 N N . SER A 1 87 ? 11.677 -6.386 -1.848 1.00 82.75 87 SER A N 1
ATOM 662 C CA . SER A 1 87 ? 12.011 -5.801 -0.545 1.00 82.75 87 SER A CA 1
ATOM 663 C C . SER A 1 87 ? 13.510 -5.875 -0.251 1.00 82.75 87 SER A C 1
ATOM 665 O O . SER A 1 87 ? 14.119 -4.850 0.057 1.00 82.75 87 SER A O 1
ATOM 667 N N . GLU A 1 88 ? 14.113 -7.057 -0.396 1.00 78.88 88 GLU A N 1
ATOM 668 C CA . GLU A 1 88 ? 15.542 -7.285 -0.159 1.00 78.88 88 GLU A CA 1
ATOM 669 C C . GLU A 1 88 ? 16.413 -6.524 -1.171 1.00 78.88 88 GLU A C 1
ATOM 671 O O . GLU A 1 88 ? 17.419 -5.921 -0.793 1.00 78.88 88 GLU A O 1
ATOM 676 N N . THR A 1 89 ? 16.006 -6.508 -2.445 1.00 82.88 89 THR A N 1
ATOM 677 C CA . THR A 1 89 ? 16.742 -5.850 -3.539 1.00 82.88 89 THR A CA 1
ATOM 678 C C . THR A 1 89 ? 16.776 -4.334 -3.368 1.00 82.88 89 THR A C 1
ATOM 680 O O . THR A 1 89 ? 17.830 -3.716 -3.528 1.00 82.88 89 THR A O 1
ATOM 683 N N . TYR A 1 90 ? 15.636 -3.733 -3.021 1.00 86.44 90 TYR A N 1
ATOM 684 C CA . TYR A 1 90 ? 15.467 -2.280 -2.981 1.00 86.44 90 TYR A CA 1
ATOM 685 C C . TYR A 1 90 ? 15.410 -1.694 -1.575 1.00 86.44 90 TYR A C 1
ATOM 687 O O . TYR A 1 90 ? 15.152 -0.505 -1.423 1.00 86.44 90 TYR A O 1
ATOM 695 N N . GLN A 1 91 ? 15.649 -2.502 -0.542 1.00 81.81 91 GLN A N 1
ATOM 696 C CA . GLN A 1 91 ? 15.605 -2.075 0.860 1.00 81.81 91 GLN A CA 1
ATOM 697 C C . GLN A 1 91 ? 14.314 -1.319 1.209 1.00 81.81 91 GLN A C 1
ATOM 699 O O . GLN A 1 91 ? 14.323 -0.305 1.911 1.00 81.81 91 GLN A O 1
ATOM 704 N N . VAL A 1 92 ? 13.191 -1.807 0.682 1.00 83.94 92 VAL A N 1
ATOM 705 C CA . VAL A 1 92 ? 11.854 -1.341 1.056 1.00 83.94 92 VAL A CA 1
ATOM 706 C C . VAL A 1 92 ? 11.287 -2.339 2.051 1.00 83.94 92 VAL A C 1
ATOM 708 O O . VAL A 1 92 ? 11.334 -3.534 1.770 1.00 83.94 92 VAL A O 1
ATOM 711 N N . PRO A 1 93 ? 10.713 -1.908 3.183 1.00 81.50 93 PRO A N 1
ATOM 712 C CA . PRO A 1 93 ? 10.107 -2.821 4.138 1.00 81.50 93 PRO A CA 1
ATOM 713 C C . PRO A 1 93 ? 9.064 -3.704 3.459 1.00 81.50 93 PRO A C 1
ATOM 715 O O . PRO A 1 93 ? 8.130 -3.193 2.838 1.00 81.50 93 PRO A O 1
ATOM 718 N N . MET A 1 94 ? 9.201 -5.024 3.588 1.00 81.50 94 MET A N 1
ATOM 719 C CA . MET A 1 94 ? 8.334 -5.988 2.904 1.00 81.50 94 MET A CA 1
ATOM 720 C C . MET A 1 94 ? 6.851 -5.750 3.239 1.00 81.50 94 MET A C 1
ATOM 722 O O . MET A 1 94 ? 5.989 -5.804 2.365 1.00 81.50 94 MET A O 1
ATOM 726 N N . GLN A 1 95 ? 6.564 -5.385 4.491 1.00 79.75 95 GLN A N 1
ATOM 727 C CA . GLN A 1 95 ? 5.240 -5.005 4.991 1.00 79.75 95 GLN A CA 1
ATOM 728 C C . GLN A 1 95 ? 4.695 -3.736 4.328 1.00 79.75 95 GLN A C 1
ATOM 730 O O . GLN A 1 95 ? 3.503 -3.651 4.042 1.00 79.75 95 GLN A O 1
ATOM 735 N N . TYR A 1 96 ? 5.557 -2.750 4.079 1.00 86.25 96 TYR A N 1
ATOM 736 C CA . TYR A 1 96 ? 5.180 -1.491 3.438 1.00 86.25 96 TYR A CA 1
ATOM 737 C C . TYR A 1 96 ? 4.959 -1.672 1.930 1.00 86.25 96 TYR A C 1
ATOM 739 O O . TYR A 1 96 ? 4.004 -1.134 1.365 1.00 86.25 96 TYR A O 1
ATOM 747 N N . LEU A 1 97 ? 5.781 -2.501 1.281 1.00 91.31 97 LEU A N 1
ATOM 748 C CA . LEU A 1 97 ? 5.576 -2.890 -0.113 1.00 91.31 97 LEU A CA 1
ATOM 749 C C . LEU A 1 97 ? 4.254 -3.656 -0.282 1.00 91.31 97 LEU A C 1
ATOM 751 O O . LEU A 1 97 ? 3.443 -3.314 -1.140 1.00 91.31 97 LEU A O 1
ATOM 755 N N . ALA A 1 98 ? 3.993 -4.627 0.596 1.00 87.88 98 ALA A N 1
ATOM 756 C CA . ALA A 1 98 ? 2.741 -5.379 0.631 1.00 87.88 98 ALA A CA 1
ATOM 757 C C . ALA A 1 98 ? 1.515 -4.498 0.916 1.00 87.88 98 ALA A C 1
ATOM 759 O O . ALA A 1 98 ? 0.440 -4.725 0.362 1.00 87.88 98 ALA A O 1
ATOM 760 N N . ALA A 1 99 ? 1.661 -3.494 1.783 1.00 87.56 99 ALA A N 1
ATOM 761 C CA . ALA A 1 99 ? 0.628 -2.501 2.053 1.00 87.56 99 ALA A CA 1
ATOM 762 C C . ALA A 1 99 ? 0.314 -1.656 0.820 1.00 87.56 99 ALA A C 1
ATOM 764 O O . ALA A 1 99 ? -0.859 -1.443 0.524 1.00 87.56 99 ALA A O 1
ATOM 765 N N . THR A 1 100 ? 1.345 -1.227 0.091 1.00 94.75 100 THR A N 1
ATOM 766 C CA . THR A 1 100 ? 1.177 -0.485 -1.162 1.00 94.75 100 THR A CA 1
ATOM 767 C C . THR A 1 100 ? 0.447 -1.337 -2.199 1.00 94.75 100 THR A C 1
ATOM 769 O O . THR A 1 100 ? -0.606 -0.922 -2.666 1.00 94.75 100 THR A O 1
ATOM 772 N N . ALA A 1 101 ? 0.898 -2.567 -2.468 1.00 94.38 101 ALA A N 1
ATOM 773 C CA . ALA A 1 101 ? 0.231 -3.461 -3.423 1.00 94.38 101 ALA A CA 1
ATOM 774 C C . ALA A 1 101 ? -1.238 -3.749 -3.051 1.00 94.38 101 ALA A C 1
ATOM 776 O O . ALA A 1 101 ? -2.131 -3.722 -3.901 1.00 94.38 101 ALA A O 1
ATOM 777 N N . LEU A 1 102 ? -1.511 -3.985 -1.762 1.00 88.88 102 LEU A N 1
ATOM 778 C CA . LEU A 1 102 ? -2.873 -4.176 -1.264 1.00 88.88 102 LEU A CA 1
ATOM 779 C C . LEU A 1 102 ? -3.739 -2.927 -1.472 1.00 88.88 102 LEU A C 1
ATOM 781 O O . LEU A 1 102 ? -4.902 -3.055 -1.848 1.00 88.88 102 LEU A O 1
ATOM 785 N N . HIS A 1 103 ? -3.205 -1.739 -1.191 1.00 91.19 103 HIS A N 1
ATOM 786 C CA . HIS A 1 103 ? -3.959 -0.497 -1.324 1.00 91.19 103 HIS A CA 1
ATOM 787 C C . HIS A 1 103 ? -4.250 -0.156 -2.785 1.00 91.19 103 HIS A C 1
ATOM 789 O O . HIS A 1 103 ? -5.372 0.233 -3.099 1.00 91.19 103 HIS A O 1
ATOM 795 N N . GLU A 1 104 ? -3.254 -0.341 -3.647 1.00 94.19 104 GLU A N 1
ATOM 796 C CA . GLU A 1 104 ? -3.307 0.046 -5.052 1.00 94.19 104 GLU A CA 1
ATOM 797 C C . GLU A 1 104 ? -4.214 -0.874 -5.875 1.00 94.19 104 GLU A C 1
ATOM 799 O O . GLU A 1 104 ? -5.047 -0.411 -6.649 1.00 94.19 104 GLU A O 1
ATOM 804 N N . SER A 1 105 ? -4.118 -2.191 -5.681 1.00 92.12 105 SER A N 1
ATOM 805 C CA . SER A 1 105 ? -4.800 -3.158 -6.557 1.00 92.12 105 SER A CA 1
ATOM 806 C C . SER A 1 105 ? -5.641 -4.197 -5.828 1.00 92.12 105 SER A C 1
ATOM 808 O O . SER A 1 105 ? -6.259 -5.042 -6.473 1.00 92.12 105 SER A O 1
ATOM 810 N N . ALA A 1 106 ? -5.643 -4.201 -4.493 1.00 86.44 106 ALA A N 1
ATOM 811 C CA . ALA A 1 106 ? -6.160 -5.317 -3.702 1.00 86.44 106 ALA A CA 1
ATOM 812 C C . ALA A 1 106 ? -5.570 -6.680 -4.126 1.00 86.44 106 ALA A C 1
ATOM 814 O O . ALA A 1 106 ? -6.253 -7.703 -4.047 1.00 86.44 106 ALA A O 1
ATOM 815 N N . TRP A 1 107 ? -4.300 -6.684 -4.554 1.00 89.50 107 TRP A N 1
ATOM 816 C CA . TRP A 1 107 ? -3.588 -7.843 -5.101 1.00 89.50 107 TRP A CA 1
ATOM 817 C C . TRP A 1 107 ? -4.141 -8.407 -6.421 1.00 89.50 107 TRP A C 1
ATOM 819 O O . TRP A 1 107 ? -3.888 -9.572 -6.724 1.00 89.50 107 TRP A O 1
ATOM 829 N N . GLU A 1 108 ? -4.880 -7.623 -7.212 1.00 88.38 108 GLU A N 1
ATOM 830 C CA . GLU A 1 108 ? -5.305 -8.006 -8.566 1.00 88.38 108 GLU A CA 1
ATOM 831 C C . GLU A 1 108 ? -4.229 -7.606 -9.595 1.00 88.38 108 GLU A C 1
ATOM 833 O O . GLU A 1 108 ? -4.076 -6.416 -9.886 1.00 88.38 108 GLU A O 1
ATOM 838 N N . PRO A 1 109 ? -3.480 -8.558 -10.191 1.00 90.94 109 PRO A N 1
ATOM 839 C CA . PRO A 1 109 ? -2.424 -8.232 -11.148 1.00 90.94 109 PRO A CA 1
ATOM 840 C C . PRO A 1 109 ? -2.938 -7.575 -12.422 1.00 90.94 109 PRO A C 1
ATOM 842 O O . PRO A 1 109 ? -2.162 -6.914 -13.093 1.00 90.94 109 PRO A O 1
ATOM 845 N N . ASN A 1 110 ? -4.225 -7.735 -12.750 1.00 90.38 110 ASN A N 1
ATOM 846 C CA . ASN A 1 110 ? -4.865 -7.115 -13.910 1.00 90.38 110 ASN A CA 1
ATOM 847 C C . ASN A 1 110 ? -5.650 -5.846 -13.545 1.00 90.38 110 ASN A C 1
ATOM 849 O O . ASN A 1 110 ? -6.530 -5.428 -14.302 1.00 90.38 110 ASN A O 1
ATOM 853 N N . ALA A 1 111 ? -5.376 -5.241 -12.385 1.00 91.06 111 ALA A N 1
ATOM 854 C CA . ALA A 1 111 ? -6.060 -4.035 -11.940 1.00 91.06 111 ALA A CA 1
ATOM 855 C C . ALA A 1 111 ? -5.763 -2.872 -12.889 1.00 91.06 111 ALA A C 1
ATOM 857 O O . ALA A 1 111 ? -4.608 -2.499 -13.095 1.00 91.06 111 ALA A O 1
ATOM 858 N N . TYR A 1 112 ? -6.817 -2.292 -13.455 1.00 92.31 112 TYR A N 1
ATOM 859 C CA . TYR A 1 112 ? -6.719 -1.153 -14.355 1.00 92.31 112 TYR A CA 1
ATOM 860 C C . TYR A 1 112 ? -7.606 -0.022 -13.860 1.00 92.31 112 TYR A C 1
ATOM 862 O O . TYR A 1 112 ? -8.819 -0.201 -13.696 1.00 92.31 112 TYR A O 1
ATOM 870 N N . ALA A 1 113 ? -7.004 1.141 -13.660 1.00 89.00 113 ALA A N 1
ATOM 871 C CA . ALA A 1 113 ? -7.708 2.372 -13.369 1.00 89.00 113 ALA A CA 1
ATOM 872 C C . ALA A 1 113 ? -7.672 3.285 -14.595 1.00 89.00 113 ALA A C 1
ATOM 874 O O . ALA A 1 113 ? -6.606 3.686 -15.045 1.00 89.00 113 ALA A O 1
ATOM 875 N N . ASP A 1 114 ? -8.855 3.628 -15.103 1.00 86.81 114 ASP A N 1
ATOM 876 C CA . ASP A 1 114 ? -9.048 4.612 -16.173 1.00 86.81 114 ASP A CA 1
ATOM 877 C C . ASP A 1 114 ? -9.998 5.699 -15.669 1.00 86.81 114 ASP A C 1
ATOM 879 O O . ASP A 1 114 ? -11.225 5.621 -15.806 1.00 86.81 114 ASP A O 1
ATOM 883 N N . TYR A 1 115 ? -9.439 6.679 -14.961 1.00 81.00 115 TYR A N 1
ATOM 884 C CA . TYR A 1 115 ? -10.207 7.816 -14.467 1.00 81.00 115 TYR A CA 1
ATOM 885 C C . TYR A 1 115 ? -9.360 9.079 -14.391 1.00 81.00 115 TYR A C 1
ATOM 887 O O . TYR A 1 115 ? -8.184 9.055 -14.052 1.00 81.00 115 TYR A O 1
ATOM 895 N N . ALA A 1 116 ? -9.994 10.222 -14.666 1.00 75.44 116 ALA A N 1
ATOM 896 C CA . ALA A 1 116 ? -9.395 11.553 -14.526 1.00 75.44 116 ALA A CA 1
ATOM 897 C C . ALA A 1 116 ? -8.042 11.744 -15.254 1.00 75.44 116 ALA A C 1
ATOM 899 O O . ALA A 1 116 ? -7.258 12.601 -14.856 1.00 75.44 116 ALA A O 1
ATOM 900 N N . GLY A 1 117 ? -7.801 10.989 -16.333 1.00 78.50 117 GLY A N 1
ATOM 901 C CA . GLY A 1 117 ? -6.547 11.014 -17.094 1.00 78.50 117 GLY A CA 1
ATOM 902 C C . GLY A 1 117 ? -5.431 10.138 -16.518 1.00 78.50 117 GLY A C 1
ATOM 903 O O . GLY A 1 117 ? -4.346 10.135 -17.084 1.00 78.50 117 GLY A O 1
ATOM 904 N N . SER A 1 118 ? -5.691 9.413 -15.427 1.00 83.31 118 SER A N 1
ATOM 905 C CA . SER A 1 118 ? -4.815 8.355 -14.927 1.00 83.31 118 SER A CA 1
ATOM 906 C C . SER A 1 118 ? -5.137 7.044 -15.638 1.00 83.31 118 SER A C 1
ATOM 908 O O . SER A 1 118 ? -6.312 6.718 -15.837 1.00 83.31 118 SER A O 1
ATOM 910 N N . HIS A 1 119 ? -4.087 6.313 -16.003 1.00 90.31 119 HIS A N 1
ATOM 911 C CA . HIS A 1 119 ? -4.148 5.019 -16.682 1.00 90.31 119 HIS A CA 1
ATOM 912 C C . HIS A 1 119 ? -3.300 4.000 -15.925 1.00 90.31 119 HIS A C 1
ATOM 914 O O . HIS A 1 119 ? -2.393 3.391 -16.483 1.00 90.31 119 HIS A O 1
ATOM 920 N N . ALA A 1 120 ? -3.542 3.880 -14.624 1.00 93.50 120 ALA A N 1
ATOM 921 C CA . ALA A 1 120 ? -2.704 3.096 -13.737 1.00 93.50 120 ALA A CA 1
ATOM 922 C C . ALA A 1 120 ? -2.933 1.583 -13.899 1.00 93.50 120 ALA A C 1
ATOM 924 O O . ALA A 1 120 ? -4.064 1.116 -14.074 1.00 93.50 120 ALA A O 1
ATOM 925 N N . MET A 1 121 ? -1.841 0.815 -13.872 1.00 93.88 121 MET A N 1
ATOM 926 C CA . MET A 1 121 ? -1.828 -0.595 -14.271 1.00 93.88 121 MET A CA 1
ATOM 927 C C . MET A 1 121 ? -1.154 -1.487 -13.232 1.00 93.88 121 MET A C 1
ATOM 929 O O . MET A 1 121 ? -0.111 -1.147 -12.665 1.00 93.88 121 MET A O 1
ATOM 933 N N . GLY A 1 122 ? -1.730 -2.672 -13.043 1.00 94.25 122 GLY A N 1
ATOM 934 C CA . GLY A 1 122 ? -1.106 -3.771 -12.324 1.00 94.25 122 GLY A CA 1
ATOM 935 C C . GLY A 1 122 ? -1.123 -3.662 -10.807 1.00 94.25 122 GLY A C 1
ATOM 936 O O . GLY A 1 122 ? -1.815 -2.823 -10.227 1.00 94.25 122 GLY A O 1
ATOM 937 N N . LEU A 1 123 ? -0.328 -4.515 -10.152 1.00 95.12 123 LEU A N 1
ATOM 938 C CA . LEU A 1 123 ? -0.323 -4.641 -8.688 1.00 95.12 123 LEU A CA 1
ATOM 939 C C . LEU A 1 123 ? -0.003 -3.332 -7.962 1.00 95.12 123 LEU A C 1
ATOM 941 O O . LEU A 1 123 ? -0.542 -3.072 -6.887 1.00 95.12 123 LEU A O 1
ATOM 945 N N . MET A 1 124 ? 0.880 -2.540 -8.562 1.00 97.25 124 MET A N 1
ATOM 946 C CA . MET A 1 124 ? 1.410 -1.304 -7.997 1.00 97.25 124 MET A CA 1
ATOM 947 C C . MET A 1 124 ? 0.788 -0.051 -8.631 1.00 97.25 124 MET A C 1
ATOM 949 O O . MET A 1 124 ? 1.218 1.049 -8.303 1.00 97.25 124 MET A O 1
ATOM 953 N N . GLN A 1 125 ? -0.205 -0.214 -9.519 1.00 95.75 125 GLN A N 1
ATOM 954 C CA . GLN A 1 125 ? -0.910 0.885 -10.193 1.00 95.75 125 GLN A CA 1
ATOM 955 C C . GLN A 1 125 ? 0.057 1.921 -10.799 1.00 95.75 125 GLN A C 1
ATOM 957 O O . GLN A 1 125 ? -0.044 3.123 -10.564 1.00 95.75 125 GLN A O 1
ATOM 962 N N . PHE A 1 126 ? 1.017 1.458 -11.602 1.00 95.38 126 PHE A N 1
ATOM 963 C CA . PHE A 1 126 ? 1.913 2.370 -12.311 1.00 95.38 126 PHE A CA 1
ATOM 964 C C . PHE A 1 126 ? 1.179 3.077 -13.446 1.00 95.38 126 PHE A C 1
ATOM 966 O O . PHE A 1 126 ? 0.585 2.422 -14.302 1.00 95.38 126 PHE A O 1
ATOM 973 N N . GLU A 1 127 ? 1.283 4.403 -13.497 1.00 93.75 127 GLU A N 1
ATOM 974 C CA . GLU A 1 127 ? 0.984 5.155 -14.716 1.00 93.75 127 GLU A CA 1
ATOM 975 C C . GLU A 1 127 ? 2.065 4.887 -15.782 1.00 93.75 127 GLU A C 1
ATOM 977 O O . GLU A 1 127 ? 3.243 4.743 -15.418 1.00 93.75 127 GLU A O 1
ATOM 982 N N . PRO A 1 128 ? 1.718 4.852 -17.084 1.00 93.69 128 PRO A N 1
ATOM 983 C CA . PRO A 1 128 ? 2.665 4.553 -18.159 1.00 93.69 128 PRO A CA 1
ATOM 984 C C . PRO A 1 128 ? 3.898 5.457 -18.156 1.00 93.69 128 PRO A C 1
ATOM 986 O O . PRO A 1 128 ? 5.011 4.986 -18.364 1.00 93.69 128 PRO A O 1
ATOM 989 N N . GLU A 1 129 ? 3.736 6.743 -17.857 1.00 93.31 129 GLU A N 1
ATOM 990 C CA . GLU A 1 129 ? 4.826 7.718 -17.803 1.00 93.31 129 GLU A CA 1
ATOM 991 C C . GLU A 1 129 ? 5.781 7.460 -16.638 1.00 93.31 129 GLU A C 1
ATOM 993 O O . GLU A 1 129 ? 6.986 7.679 -16.762 1.00 93.31 129 GLU A O 1
ATOM 998 N N . THR A 1 130 ? 5.270 6.964 -15.511 1.00 94.75 130 THR A N 1
ATOM 999 C CA . THR A 1 130 ? 6.121 6.575 -14.381 1.00 94.75 130 THR A CA 1
ATOM 1000 C C . THR A 1 130 ? 6.827 5.255 -14.684 1.00 94.75 130 THR A C 1
ATOM 1002 O O . THR A 1 130 ? 8.024 5.127 -14.426 1.00 94.75 130 THR A O 1
ATOM 1005 N N . TRP A 1 131 ? 6.118 4.298 -15.285 1.00 96.06 131 TRP A N 1
ATOM 1006 C CA . TRP A 1 131 ? 6.677 3.013 -15.696 1.00 96.06 131 TRP A CA 1
ATOM 1007 C C . TRP A 1 131 ? 7.821 3.171 -16.703 1.00 96.06 131 TRP A C 1
ATOM 1009 O O . TRP A 1 131 ? 8.926 2.692 -16.443 1.00 96.06 131 TRP A O 1
ATOM 1019 N N . SER A 1 132 ? 7.564 3.880 -17.805 1.00 95.12 132 SER A N 1
ATOM 1020 C CA . SER A 1 132 ? 8.479 4.066 -18.937 1.00 95.12 132 SER A CA 1
ATOM 1021 C C . SER A 1 132 ? 9.514 5.172 -18.724 1.00 95.12 132 SER A C 1
ATOM 1023 O O . SER A 1 132 ? 10.615 5.125 -19.271 1.00 95.12 132 SER A O 1
ATOM 1025 N N . GLY A 1 133 ? 9.181 6.160 -17.893 1.00 94.31 133 GLY A N 1
ATOM 1026 C CA . GLY A 1 133 ? 9.955 7.378 -17.696 1.00 94.31 133 GLY A CA 1
ATOM 1027 C C . GLY A 1 133 ? 9.335 8.567 -18.434 1.00 94.31 133 GLY A C 1
ATOM 1028 O O . GLY A 1 133 ? 9.024 8.514 -19.621 1.00 94.31 133 GLY A O 1
ATOM 1029 N N . TRP A 1 134 ? 9.214 9.698 -17.736 1.00 90.56 134 TRP A N 1
ATOM 1030 C CA . TRP A 1 134 ? 8.550 10.916 -18.227 1.00 90.56 134 TRP A CA 1
ATOM 1031 C C . TRP A 1 134 ? 9.167 11.532 -19.491 1.00 90.56 134 TRP A C 1
ATOM 1033 O O . TRP A 1 134 ? 8.541 12.363 -20.148 1.00 90.56 134 TRP A O 1
ATOM 1043 N N . ALA A 1 135 ? 10.413 11.179 -19.808 1.00 93.19 135 ALA A N 1
ATOM 1044 C CA . ALA A 1 135 ? 11.125 11.660 -20.988 1.00 93.19 135 ALA A CA 1
ATOM 1045 C C . ALA A 1 135 ? 11.049 10.694 -22.182 1.00 93.19 135 ALA A C 1
ATOM 1047 O O . ALA A 1 135 ? 11.628 11.001 -23.227 1.00 93.19 135 ALA A O 1
ATOM 1048 N N . ASP A 1 136 ? 10.385 9.546 -22.031 1.00 93.44 136 ASP A N 1
ATOM 1049 C CA . ASP A 1 136 ? 10.263 8.541 -23.079 1.00 93.44 136 ASP A CA 1
ATOM 1050 C C . ASP A 1 136 ? 9.250 8.993 -24.152 1.00 93.44 136 ASP A C 1
ATOM 1052 O O . ASP A 1 136 ? 8.052 9.099 -23.873 1.00 93.44 136 ASP A O 1
ATOM 1056 N N . PRO A 1 137 ? 9.695 9.270 -25.396 1.00 91.56 137 PRO A N 1
ATOM 1057 C CA . PRO A 1 137 ? 8.809 9.694 -26.475 1.00 91.56 137 PRO A CA 1
ATOM 1058 C C . PRO A 1 137 ? 7.962 8.548 -27.053 1.00 91.56 137 PRO A C 1
ATOM 1060 O O . PRO A 1 137 ? 7.137 8.804 -27.933 1.00 91.56 137 PRO A O 1
ATOM 1063 N N . TYR A 1 138 ? 8.195 7.305 -26.625 1.00 87.06 138 TYR A N 1
ATOM 1064 C CA . TYR A 1 138 ? 7.466 6.118 -27.068 1.00 87.06 138 TYR A CA 1
ATOM 1065 C C . TYR A 1 138 ? 6.360 5.703 -26.094 1.00 87.06 138 TYR A C 1
ATOM 1067 O O . TYR A 1 138 ? 5.526 4.877 -26.469 1.00 87.06 138 TYR A O 1
ATOM 1075 N N . THR A 1 139 ? 6.309 6.294 -24.895 1.00 87.19 139 THR A N 1
ATOM 1076 C CA . THR A 1 139 ? 5.232 6.064 -23.929 1.00 87.19 139 THR A CA 1
ATOM 1077 C C . THR A 1 139 ? 3.885 6.423 -24.529 1.00 87.19 139 THR A C 1
ATOM 1079 O O . THR A 1 139 ? 3.699 7.494 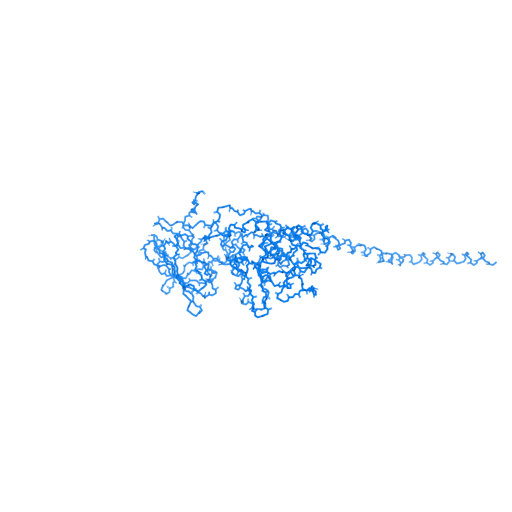-25.118 1.00 87.19 139 THR A O 1
ATOM 1082 N N . ARG A 1 140 ? 2.920 5.527 -24.341 1.00 87.12 140 ARG A N 1
ATOM 1083 C CA . ARG A 1 140 ? 1.532 5.750 -24.714 1.00 87.12 140 ARG A CA 1
ATOM 1084 C C . ARG A 1 140 ? 0.682 5.759 -23.458 1.00 87.12 140 ARG A C 1
ATOM 1086 O O . ARG A 1 140 ? 0.862 4.946 -22.563 1.00 87.12 140 ARG A O 1
ATOM 1093 N N . VAL A 1 141 ? -0.281 6.671 -23.437 1.00 83.12 141 VAL A N 1
ATOM 1094 C CA . VAL A 1 141 ? -1.185 6.888 -22.301 1.00 83.12 141 VAL A CA 1
ATOM 1095 C C . VAL A 1 141 ? -1.977 5.622 -21.938 1.00 83.12 141 VAL A C 1
ATOM 1097 O O . VAL A 1 141 ? -2.322 5.421 -20.785 1.00 83.12 141 VAL A O 1
ATOM 1100 N N . ASP A 1 142 ? -2.252 4.743 -22.900 1.00 82.88 142 ASP A N 1
ATOM 1101 C CA . ASP A 1 142 ? -3.034 3.517 -22.717 1.00 82.88 142 ASP A CA 1
ATOM 1102 C C . ASP A 1 142 ? -2.205 2.225 -22.805 1.00 82.88 142 ASP A C 1
ATOM 1104 O O . ASP A 1 142 ? -2.757 1.130 -22.699 1.00 82.88 142 ASP A O 1
ATOM 1108 N N . GLU A 1 143 ? -0.891 2.330 -23.010 1.00 85.31 143 GLU A N 1
ATOM 1109 C CA . GLU A 1 143 ? -0.016 1.183 -23.244 1.00 85.31 143 GLU A CA 1
ATOM 1110 C C . GLU A 1 143 ? 1.393 1.482 -22.703 1.00 85.31 143 GLU A C 1
ATOM 1112 O O . GLU A 1 143 ? 2.097 2.338 -23.251 1.00 85.31 143 GLU A O 1
ATOM 1117 N N . PRO A 1 144 ? 1.819 0.798 -21.629 1.00 87.06 144 PRO A N 1
ATOM 1118 C CA . PRO A 1 144 ? 3.127 1.019 -21.043 1.00 87.06 144 PRO A CA 1
ATOM 1119 C C . PRO A 1 144 ? 4.191 0.452 -21.986 1.00 87.06 144 PRO A C 1
ATOM 1121 O O . PRO A 1 144 ? 3.943 -0.505 -22.728 1.00 87.06 144 PRO A O 1
ATOM 1124 N N . ASP A 1 145 ? 5.389 1.029 -21.948 1.00 92.56 145 ASP A N 1
ATOM 1125 C CA . ASP A 1 145 ? 6.516 0.426 -22.650 1.00 92.56 145 ASP A CA 1
ATOM 1126 C C . ASP A 1 145 ? 6.870 -0.920 -21.996 1.00 92.56 145 ASP A C 1
ATOM 1128 O O . ASP A 1 145 ? 6.721 -1.096 -20.788 1.00 92.56 145 ASP A O 1
ATOM 1132 N N . THR A 1 146 ? 7.346 -1.874 -22.786 1.00 93.19 146 THR A N 1
ATOM 1133 C CA . THR A 1 146 ? 7.797 -3.189 -22.314 1.00 93.19 146 THR A CA 1
ATOM 1134 C C . THR A 1 146 ? 9.257 -3.473 -22.631 1.00 93.19 146 THR A C 1
ATOM 1136 O O . THR A 1 146 ? 9.756 -4.552 -22.323 1.00 93.19 146 THR A O 1
ATOM 1139 N N . ASP A 1 147 ? 9.938 -2.557 -23.317 1.00 93.56 147 ASP A N 1
ATOM 1140 C CA . ASP A 1 147 ? 11.355 -2.671 -23.636 1.00 93.56 147 ASP A CA 1
ATOM 1141 C C . ASP A 1 147 ? 12.177 -2.158 -22.449 1.00 93.56 147 ASP A C 1
ATOM 1143 O O . ASP A 1 147 ? 12.442 -0.961 -22.331 1.00 93.56 147 ASP A O 1
ATOM 1147 N N . ALA A 1 148 ? 12.604 -3.067 -21.569 1.00 93.44 148 ALA A N 1
ATOM 1148 C CA . ALA A 1 148 ? 13.323 -2.716 -20.342 1.00 93.44 148 ALA A CA 1
ATOM 1149 C C . ALA A 1 148 ? 14.590 -1.874 -20.595 1.00 93.44 148 ALA A C 1
ATOM 1151 O O . ALA A 1 148 ? 14.976 -1.052 -19.758 1.00 93.44 148 ALA A O 1
ATOM 1152 N N . LEU A 1 149 ? 15.239 -2.033 -21.758 1.00 93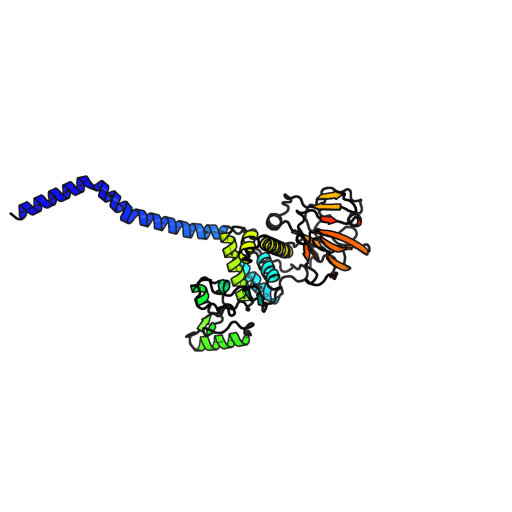.38 149 LEU A N 1
ATOM 1153 C CA . LEU A 1 149 ? 16.414 -1.233 -22.119 1.00 93.38 149 LEU A CA 1
ATOM 1154 C C . LEU A 1 149 ? 16.022 0.207 -22.446 1.00 93.38 149 LEU A C 1
ATOM 1156 O O . LEU A 1 149 ? 16.706 1.142 -22.018 1.00 93.38 149 LEU A O 1
ATOM 1160 N N . ARG A 1 150 ? 14.922 0.390 -23.180 1.00 94.12 150 ARG A N 1
ATOM 1161 C CA . ARG A 1 150 ? 14.387 1.717 -23.497 1.00 94.12 150 ARG A CA 1
ATOM 1162 C C . ARG A 1 150 ? 13.835 2.411 -22.254 1.00 94.12 150 ARG A C 1
ATOM 1164 O O . ARG A 1 150 ? 14.189 3.562 -22.009 1.00 94.12 150 ARG A O 1
ATOM 1171 N N . ILE A 1 151 ? 13.093 1.690 -21.423 1.00 95.25 151 ILE A N 1
ATOM 1172 C CA . ILE A 1 151 ? 12.599 2.186 -20.134 1.00 95.25 151 ILE A CA 1
ATOM 1173 C C . ILE A 1 151 ? 13.775 2.672 -19.274 1.00 95.25 151 ILE A C 1
ATOM 1175 O O . ILE A 1 151 ? 13.777 3.797 -18.768 1.00 95.25 151 ILE A O 1
ATOM 1179 N N . SER A 1 152 ? 14.846 1.874 -19.183 1.00 93.81 152 SER A N 1
ATOM 1180 C CA . SER A 1 152 ? 16.053 2.266 -18.450 1.00 93.81 152 SER A CA 1
ATOM 1181 C C . SER A 1 152 ? 16.736 3.495 -19.047 1.00 93.81 152 SER A C 1
ATOM 1183 O O . SER A 1 152 ? 17.284 4.301 -18.293 1.00 93.81 152 SER A O 1
ATOM 1185 N N . GLN A 1 153 ? 16.737 3.649 -20.373 1.00 95.38 153 GLN A N 1
ATOM 1186 C CA . GLN A 1 153 ? 17.323 4.808 -21.051 1.00 95.38 153 GLN A CA 1
ATOM 1187 C C . GLN A 1 153 ? 16.613 6.113 -20.661 1.00 95.38 153 GLN A C 1
ATOM 1189 O O . GLN A 1 153 ? 17.271 7.151 -20.548 1.00 95.38 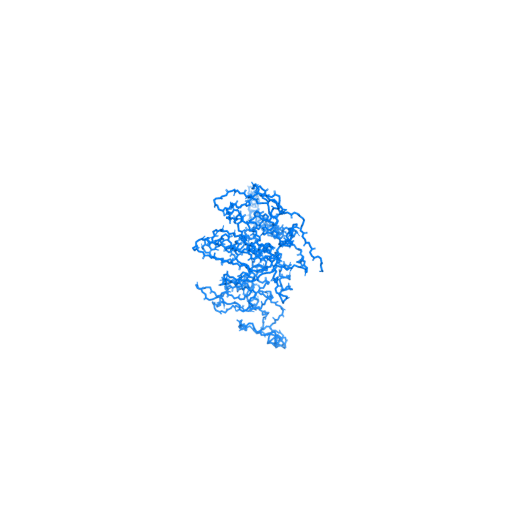153 GLN A O 1
ATOM 1194 N N . TYR A 1 154 ? 15.297 6.067 -20.453 1.00 96.06 154 TYR A N 1
ATOM 1195 C CA . TYR A 1 154 ? 14.480 7.234 -20.115 1.00 96.06 154 TYR A CA 1
ATOM 1196 C C . TYR A 1 154 ? 14.201 7.394 -18.615 1.00 96.06 154 TYR A C 1
ATOM 1198 O O . TYR A 1 154 ? 13.517 8.337 -18.213 1.00 96.06 154 TYR A O 1
ATOM 1206 N N . GLY A 1 155 ? 14.805 6.541 -17.783 1.00 94.06 155 GLY A N 1
ATOM 1207 C CA . GLY A 1 155 ? 14.732 6.632 -16.326 1.00 94.06 155 GLY A CA 1
ATOM 1208 C C . GLY A 1 155 ? 13.417 6.129 -15.732 1.00 94.06 155 GLY A C 1
ATOM 1209 O O . GLY A 1 155 ? 13.066 6.554 -14.632 1.00 94.06 155 GLY A O 1
ATOM 1210 N N . GLY A 1 156 ? 12.693 5.266 -16.447 1.00 95.38 156 GLY A N 1
ATOM 1211 C CA . GLY A 1 156 ? 11.530 4.565 -15.913 1.00 95.38 156 GLY A CA 1
ATOM 1212 C C . GLY A 1 156 ? 11.895 3.459 -14.918 1.00 95.38 156 GLY A C 1
ATOM 1213 O O . GLY A 1 156 ? 13.068 3.121 -14.718 1.00 95.38 156 GLY A O 1
ATOM 1214 N N . TYR A 1 157 ? 10.870 2.893 -14.283 1.00 95.56 157 TYR A N 1
ATOM 1215 C CA . TYR A 1 157 ? 11.018 1.874 -13.237 1.00 95.56 157 TYR A CA 1
ATOM 1216 C C . TYR A 1 157 ? 10.823 0.438 -13.736 1.00 95.56 157 TYR A C 1
ATOM 1218 O O . TYR A 1 157 ? 11.338 -0.475 -13.096 1.00 95.56 157 TYR A O 1
ATOM 1226 N N . GLY A 1 158 ? 10.173 0.233 -14.885 1.00 92.69 158 GLY A N 1
ATOM 1227 C CA . GLY A 1 158 ? 9.949 -1.082 -15.502 1.00 92.69 158 GLY A CA 1
ATOM 1228 C C . GLY A 1 158 ? 11.194 -1.695 -16.150 1.00 92.69 158 GLY A C 1
ATOM 1229 O O . GLY A 1 158 ? 11.187 -1.999 -17.337 1.00 92.69 158 GLY A O 1
ATOM 1230 N N . VAL A 1 159 ? 12.300 -1.805 -15.415 1.00 90.88 159 VAL A N 1
ATOM 1231 C CA . VAL A 1 159 ? 13.594 -2.260 -15.963 1.00 90.88 159 VAL A CA 1
ATOM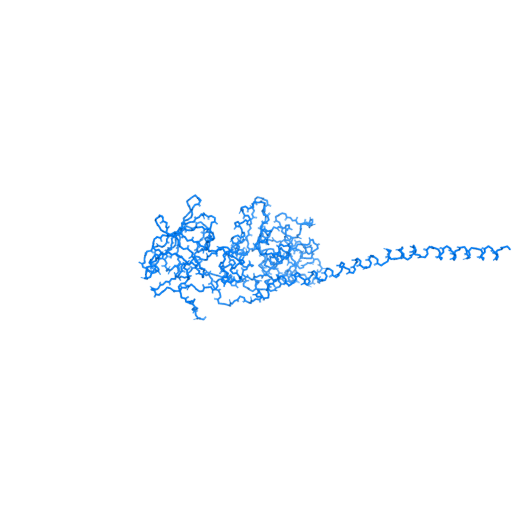 1232 C C . VAL A 1 159 ? 14.033 -3.622 -15.440 1.00 90.88 159 VAL A C 1
ATOM 1234 O O . VAL A 1 159 ? 14.960 -4.216 -15.989 1.00 90.88 159 VAL A O 1
ATOM 1237 N N . ASP A 1 160 ? 13.382 -4.105 -14.385 1.00 83.56 160 ASP A N 1
ATOM 1238 C CA . ASP A 1 160 ? 13.753 -5.317 -13.657 1.00 83.56 160 ASP A CA 1
ATOM 1239 C C . ASP A 1 160 ? 13.044 -6.545 -14.222 1.00 83.56 160 ASP A C 1
ATOM 1241 O O . ASP A 1 160 ? 12.443 -7.312 -13.482 1.00 83.56 160 ASP A O 1
ATOM 1245 N N . ALA A 1 161 ? 13.129 -6.698 -15.546 1.00 77.69 161 ALA A N 1
ATOM 1246 C CA . ALA A 1 161 ? 12.592 -7.843 -16.266 1.00 77.69 161 ALA A CA 1
ATOM 1247 C C . ALA A 1 161 ? 13.105 -9.162 -15.665 1.00 77.69 161 ALA A C 1
ATOM 1249 O O . ALA A 1 161 ? 14.310 -9.314 -15.423 1.00 77.69 161 ALA A O 1
ATOM 1250 N N . ASP A 1 162 ? 12.229 -10.155 -15.554 1.00 80.75 162 ASP A N 1
ATOM 1251 C CA . ASP A 1 162 ? 12.484 -11.525 -15.068 1.00 80.75 162 ASP A CA 1
ATOM 1252 C C . ASP A 1 162 ? 13.471 -12.370 -15.924 1.00 80.75 162 ASP A C 1
ATOM 1254 O O . ASP A 1 162 ? 13.603 -13.591 -15.779 1.00 80.75 162 ASP A O 1
ATOM 1258 N N . GLY A 1 163 ? 14.207 -11.727 -16.834 1.00 81.12 163 GLY A N 1
ATOM 1259 C CA . GLY A 1 163 ? 15.156 -12.355 -17.749 1.00 81.12 163 GLY A CA 1
ATOM 1260 C C . GLY A 1 163 ? 14.509 -12.966 -18.994 1.00 81.12 163 GLY A C 1
ATOM 1261 O O . GLY A 1 163 ? 15.220 -13.575 -19.806 1.00 81.12 163 GLY A O 1
ATOM 1262 N N . ILE A 1 164 ? 13.200 -12.795 -19.188 1.00 86.31 164 ILE A N 1
ATOM 1263 C CA . ILE A 1 164 ? 12.506 -13.155 -20.424 1.00 86.31 164 ILE A CA 1
ATOM 1264 C C . ILE A 1 164 ? 12.755 -12.081 -21.486 1.00 86.31 164 ILE A C 1
ATOM 1266 O O . ILE A 1 164 ? 12.647 -10.882 -21.243 1.00 86.31 164 ILE A O 1
ATOM 1270 N N . TRP A 1 165 ? 13.095 -12.518 -22.701 1.00 92.69 165 TRP A N 1
ATOM 1271 C CA . TRP A 1 165 ? 13.234 -11.639 -23.860 1.00 92.69 165 TRP A CA 1
ATOM 1272 C C . TRP A 1 165 ? 12.015 -11.755 -24.770 1.00 92.69 165 TRP A C 1
ATOM 1274 O O . TRP A 1 165 ? 11.514 -12.852 -25.015 1.00 92.69 165 TRP A O 1
ATOM 1284 N N . ALA A 1 166 ? 11.579 -10.632 -25.333 1.00 92.31 166 ALA A N 1
ATOM 1285 C CA . ALA A 1 166 ? 10.520 -10.589 -26.334 1.00 92.31 166 ALA A CA 1
ATOM 1286 C C . ALA A 1 166 ? 10.900 -9.646 -27.490 1.00 92.31 166 ALA A C 1
ATOM 1288 O O . ALA A 1 166 ? 11.762 -8.776 -27.322 1.00 92.31 166 ALA A O 1
ATOM 1289 N N . PRO A 1 167 ? 10.285 -9.793 -28.680 1.00 93.62 167 PRO A N 1
ATOM 1290 C CA . PRO A 1 167 ? 10.448 -8.829 -29.763 1.00 93.62 167 PRO A CA 1
ATOM 1291 C C . PRO A 1 167 ? 10.134 -7.401 -29.300 1.00 93.62 167 PRO A C 1
ATOM 1293 O O . PRO A 1 167 ? 9.166 -7.178 -28.569 1.00 93.62 167 PRO A O 1
ATOM 1296 N N . ILE A 1 168 ? 10.924 -6.423 -29.743 1.00 89.75 168 ILE A N 1
ATOM 1297 C CA . ILE A 1 168 ? 10.675 -5.013 -29.411 1.00 89.75 168 ILE A CA 1
ATOM 1298 C C . ILE A 1 168 ? 9.286 -4.604 -29.926 1.00 89.75 168 ILE A C 1
ATOM 1300 O O . ILE A 1 168 ? 8.938 -4.875 -31.077 1.00 89.75 168 ILE A O 1
ATOM 1304 N N . GLY A 1 169 ? 8.501 -3.943 -29.071 1.00 85.81 169 GLY A N 1
ATOM 1305 C CA . GLY A 1 169 ? 7.114 -3.568 -29.367 1.00 85.81 169 GLY A CA 1
ATOM 1306 C C . GLY A 1 169 ? 6.094 -4.680 -29.104 1.00 85.81 169 GLY A C 1
ATOM 1307 O O . GLY A 1 169 ? 4.949 -4.565 -29.538 1.00 85.81 169 GLY A O 1
ATOM 1308 N N . THR A 1 170 ? 6.492 -5.758 -28.418 1.00 87.88 170 THR A N 1
ATOM 1309 C CA . THR A 1 170 ? 5.536 -6.717 -27.850 1.00 87.88 170 THR A CA 1
ATOM 1310 C C . THR A 1 170 ? 4.623 -5.971 -26.872 1.00 87.88 170 THR A C 1
ATOM 1312 O O . THR A 1 170 ? 5.127 -5.377 -25.932 1.00 87.88 170 THR A O 1
ATOM 1315 N N . PRO A 1 171 ? 3.299 -5.957 -27.075 1.00 84.12 171 PRO A N 1
ATOM 1316 C CA . PRO A 1 171 ? 2.408 -5.144 -26.263 1.00 84.12 171 PRO A CA 1
ATOM 1317 C C . PRO A 1 171 ? 2.242 -5.719 -24.854 1.00 84.12 171 PRO A C 1
ATOM 1319 O O . PRO A 1 171 ? 2.063 -6.928 -24.687 1.00 84.12 171 PRO A O 1
ATOM 1322 N N . SER A 1 172 ? 2.167 -4.829 -23.868 1.00 75.25 172 SER A N 1
ATOM 1323 C CA . SER A 1 172 ? 1.715 -5.116 -22.504 1.00 75.25 172 SER A CA 1
ATOM 1324 C C . SER A 1 172 ? 0.186 -5.232 -22.482 1.00 75.25 172 SER A C 1
ATOM 1326 O O . SER A 1 172 ? -0.554 -4.343 -22.062 1.00 75.25 172 SER A O 1
ATOM 1328 N N . ARG A 1 173 ? -0.336 -6.323 -23.050 1.00 66.38 173 ARG A N 1
ATOM 1329 C CA . ARG A 1 173 ? -1.747 -6.693 -22.845 1.00 66.38 173 ARG A CA 1
ATOM 1330 C C . ARG A 1 173 ? -1.892 -7.293 -21.446 1.00 66.38 173 ARG A C 1
ATOM 1332 O O . ARG A 1 173 ? -0.885 -7.691 -20.865 1.00 66.38 173 ARG A O 1
ATOM 1339 N N . VAL A 1 174 ? -3.137 -7.407 -20.958 1.00 59.38 174 VAL A N 1
ATOM 1340 C CA . VAL A 1 174 ? -3.509 -8.256 -19.803 1.00 59.38 174 VAL A CA 1
ATOM 1341 C C . VAL A 1 174 ? -2.619 -9.495 -19.836 1.00 59.38 174 VAL A C 1
ATOM 1343 O O . VAL A 1 174 ? -2.662 -10.201 -20.845 1.00 59.38 174 VAL A O 1
ATOM 1346 N N . ALA A 1 175 ? -1.749 -9.625 -18.829 1.00 60.59 175 ALA A N 1
ATOM 1347 C CA . ALA A 1 175 ? -0.465 -10.325 -18.884 1.00 60.59 175 ALA A CA 1
ATOM 1348 C C . ALA A 1 175 ? -0.405 -11.457 -19.925 1.00 60.59 175 ALA A C 1
ATOM 1350 O O . ALA A 1 175 ? -1.191 -12.408 -19.858 1.00 60.59 175 ALA A O 1
ATOM 1351 N N . LEU A 1 176 ? 0.546 -11.375 -20.871 1.00 74.69 176 LEU A N 1
ATOM 1352 C CA . LEU A 1 176 ? 0.906 -12.537 -21.686 1.00 74.69 176 LEU A CA 1
ATOM 1353 C C . LEU A 1 176 ? 1.089 -13.731 -20.751 1.00 74.69 176 LEU A C 1
ATOM 1355 O O . LEU A 1 176 ? 1.739 -13.623 -19.710 1.00 74.69 176 LEU A O 1
ATOM 1359 N N . THR A 1 177 ? 0.502 -14.871 -21.102 1.00 82.44 177 THR A N 1
ATOM 1360 C CA . THR A 1 177 ? 0.644 -16.048 -20.250 1.00 82.44 177 THR A CA 1
ATOM 1361 C C . THR A 1 177 ? 2.125 -16.433 -20.166 1.00 82.44 177 THR A C 1
ATOM 1363 O O . THR A 1 177 ? 2.859 -16.269 -21.149 1.00 82.44 177 THR A O 1
ATOM 1366 N N . PRO A 1 178 ? 2.581 -17.040 -19.055 1.00 83.44 178 PRO A N 1
ATOM 1367 C CA . PRO A 1 178 ? 3.963 -17.509 -18.947 1.00 83.44 178 PRO A CA 1
ATOM 1368 C C . PRO A 1 178 ? 4.389 -18.418 -20.114 1.00 83.44 178 PRO A C 1
ATOM 1370 O O . PRO A 1 178 ? 5.548 -18.429 -20.520 1.00 83.44 178 PRO A O 1
ATOM 1373 N N . ALA A 1 179 ? 3.444 -19.161 -20.703 1.00 87.62 179 ALA A N 1
ATOM 1374 C CA . ALA A 1 179 ? 3.691 -19.998 -21.873 1.00 87.62 179 ALA A CA 1
ATOM 1375 C C . ALA A 1 179 ? 3.935 -19.188 -23.160 1.00 87.62 179 ALA A C 1
ATOM 1377 O O . ALA A 1 179 ? 4.803 -19.560 -23.950 1.00 87.62 179 ALA A O 1
ATOM 1378 N N . GLU A 1 180 ? 3.194 -18.101 -23.381 1.00 89.75 180 GLU A N 1
ATOM 1379 C CA . GLU A 1 180 ? 3.402 -17.202 -24.525 1.00 89.75 180 GLU A CA 1
ATOM 1380 C C . GLU A 1 180 ? 4.739 -16.469 -24.403 1.00 89.75 180 GLU A C 1
ATOM 1382 O O . GLU A 1 180 ? 5.525 -16.471 -25.352 1.00 89.75 180 GLU A O 1
ATOM 1387 N N . LEU A 1 181 ? 5.045 -15.932 -23.218 1.00 87.81 181 LEU A N 1
ATOM 1388 C CA . LEU A 1 181 ? 6.332 -15.291 -22.935 1.00 87.81 181 LEU A CA 1
ATOM 1389 C C . LEU A 1 181 ? 7.507 -16.254 -23.139 1.00 87.81 181 LEU A C 1
ATOM 1391 O O . LEU A 1 181 ? 8.485 -15.911 -23.805 1.00 87.81 181 LEU A O 1
ATOM 1395 N N . ALA A 1 182 ? 7.389 -17.498 -22.667 1.00 91.06 182 ALA A N 1
ATOM 1396 C CA . ALA A 1 182 ? 8.411 -18.517 -22.892 1.00 91.06 182 ALA A CA 1
ATOM 1397 C C . ALA A 1 182 ? 8.634 -18.811 -24.387 1.00 91.06 182 ALA A C 1
ATOM 1399 O O . ALA A 1 182 ? 9.775 -18.996 -24.815 1.00 91.06 182 ALA A O 1
ATOM 1400 N N . GLN A 1 183 ? 7.574 -18.829 -25.202 1.00 93.75 183 GLN A N 1
ATOM 1401 C CA . GLN A 1 183 ? 7.696 -19.026 -26.651 1.00 93.75 183 GLN A CA 1
ATOM 1402 C C . GLN A 1 183 ? 8.396 -17.849 -27.337 1.00 93.75 183 GLN A C 1
ATOM 1404 O O . GLN A 1 183 ? 9.262 -18.072 -28.188 1.00 93.75 183 GLN A O 1
ATOM 1409 N N . LEU A 1 184 ? 8.064 -16.612 -26.952 1.00 93.06 184 LEU A N 1
ATOM 1410 C CA . LEU A 1 184 ? 8.740 -15.413 -27.454 1.00 93.06 184 LEU A CA 1
ATOM 1411 C C . LEU A 1 184 ? 10.229 -15.427 -27.094 1.00 93.06 184 LEU A C 1
ATOM 1413 O O . LEU A 1 184 ? 11.068 -15.192 -27.964 1.00 93.06 184 LEU A O 1
ATOM 1417 N N . ASN A 1 185 ? 10.562 -15.814 -25.863 1.00 94.50 185 ASN A N 1
ATOM 1418 C CA . ASN A 1 185 ? 11.945 -15.926 -25.408 1.00 94.50 185 ASN A CA 1
ATOM 1419 C C . ASN A 1 185 ? 12.740 -16.952 -26.220 1.00 94.50 185 ASN A C 1
ATOM 1421 O O . ASN A 1 185 ? 13.840 -16.657 -26.683 1.00 94.50 185 ASN A O 1
ATOM 1425 N N . VAL A 1 186 ? 12.169 -18.134 -26.475 1.00 96.06 186 VAL A N 1
ATOM 1426 C CA . VAL A 1 186 ? 12.803 -19.152 -27.332 1.00 96.06 186 VAL A CA 1
ATOM 1427 C C . VAL A 1 186 ? 13.044 -18.613 -28.745 1.00 96.06 186 VAL A C 1
ATOM 1429 O O . VAL A 1 186 ? 14.114 -18.841 -29.313 1.00 96.06 186 VAL A O 1
ATOM 1432 N N . ALA A 1 187 ? 12.087 -17.873 -29.312 1.00 95.12 187 ALA A N 1
ATOM 1433 C CA . ALA A 1 187 ? 12.243 -17.260 -30.630 1.00 95.12 187 ALA A CA 1
ATOM 1434 C C . ALA A 1 187 ? 13.356 -16.195 -30.646 1.00 95.12 187 ALA A C 1
ATOM 1436 O O . ALA A 1 187 ? 14.173 -16.174 -31.570 1.00 95.12 187 ALA A O 1
ATOM 1437 N N . CYS A 1 188 ? 13.437 -15.360 -29.608 1.00 95.81 188 CYS A N 1
ATOM 1438 C CA . CYS A 1 188 ? 14.507 -14.378 -29.445 1.00 95.81 188 CYS A CA 1
ATOM 1439 C C . CYS A 1 188 ? 15.877 -15.046 -29.323 1.00 95.81 188 CYS A C 1
ATOM 1441 O O . CYS A 1 188 ? 16.797 -14.709 -30.072 1.00 95.81 188 CYS A O 1
ATOM 1443 N N . GLN A 1 189 ? 15.997 -16.059 -28.464 1.00 96.00 189 GLN A N 1
ATOM 1444 C CA . GLN A 1 189 ? 17.238 -16.808 -28.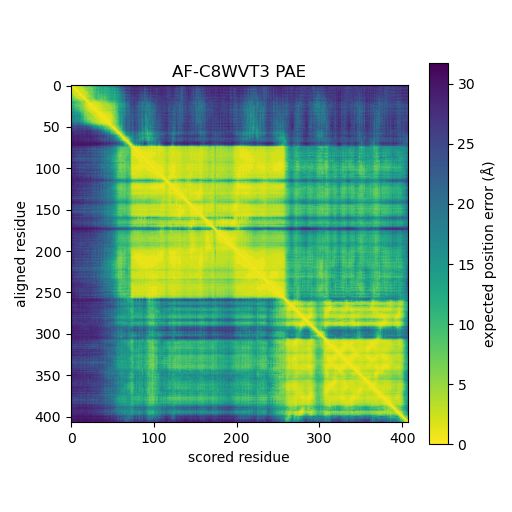270 1.00 96.00 189 GLN A CA 1
ATOM 1445 C C . GLN A 1 189 ? 17.700 -17.495 -29.562 1.00 96.00 189 GLN A C 1
ATOM 1447 O O . GLN A 1 189 ? 18.890 -17.461 -29.887 1.00 96.00 189 GLN A O 1
ATOM 1452 N N . ALA A 1 190 ? 16.770 -18.052 -30.346 1.00 96.50 190 ALA A N 1
ATOM 1453 C CA . ALA A 1 190 ? 17.075 -18.662 -31.640 1.00 96.50 190 ALA A CA 1
ATOM 1454 C C . ALA A 1 190 ? 17.681 -17.665 -32.646 1.00 96.50 190 ALA A C 1
ATOM 1456 O O . ALA A 1 190 ? 18.483 -18.065 -33.492 1.00 96.50 190 ALA A O 1
ATOM 1457 N N . ASN A 1 191 ? 17.353 -16.374 -32.528 1.00 95.56 191 ASN A N 1
ATOM 1458 C CA . ASN A 1 191 ? 17.909 -15.296 -33.348 1.00 95.56 191 ASN A CA 1
ATOM 1459 C C . ASN A 1 191 ? 19.016 -14.495 -32.637 1.00 95.56 191 ASN A C 1
ATOM 1461 O O . ASN A 1 191 ? 19.272 -13.342 -32.987 1.00 95.56 191 ASN A O 1
ATOM 1465 N N . GLN A 1 192 ? 19.663 -15.070 -31.614 1.00 95.56 192 GLN A N 1
ATOM 1466 C CA . GLN A 1 192 ? 20.710 -14.394 -30.830 1.00 95.56 192 GLN A CA 1
ATOM 1467 C C . GLN A 1 192 ? 20.250 -13.028 -30.285 1.00 95.56 192 GLN A C 1
ATOM 1469 O O . GLN A 1 192 ? 21.018 -12.067 -30.256 1.00 95.56 192 GLN A O 1
ATOM 1474 N N . ASN A 1 193 ? 18.974 -12.939 -29.905 1.00 92.81 193 ASN A N 1
ATOM 1475 C CA . ASN A 1 193 ? 18.289 -11.748 -29.406 1.00 92.81 193 ASN A CA 1
ATOM 1476 C C . ASN A 1 193 ? 18.271 -10.545 -30.368 1.00 92.81 193 ASN A C 1
ATOM 1478 O O . ASN A 1 193 ? 17.931 -9.434 -29.960 1.00 92.81 193 ASN A O 1
ATOM 1482 N N . GLN A 1 194 ? 18.589 -10.725 -31.655 1.00 93.69 194 GLN A N 1
ATOM 1483 C CA . GLN A 1 194 ? 18.484 -9.637 -32.626 1.00 93.69 194 GLN A CA 1
ATOM 1484 C C . GLN A 1 194 ? 17.015 -9.236 -32.826 1.00 93.69 194 GLN A C 1
ATOM 1486 O O . GLN A 1 194 ? 16.190 -10.058 -33.229 1.00 93.69 194 GLN A O 1
ATOM 1491 N N . GLY A 1 195 ? 16.707 -7.961 -32.565 1.00 93.31 195 GLY A N 1
ATOM 1492 C CA . GLY A 1 195 ? 15.344 -7.415 -32.623 1.00 93.31 195 GLY A CA 1
ATOM 1493 C C . GLY A 1 195 ? 14.500 -7.667 -31.368 1.00 93.31 195 GLY A C 1
ATOM 1494 O O . GLY A 1 195 ? 13.303 -7.382 -31.385 1.00 93.31 195 GLY A O 1
ATOM 1495 N N . CYS A 1 196 ? 15.106 -8.183 -30.297 1.00 94.88 196 CYS A N 1
ATOM 1496 C CA . CYS A 1 196 ? 14.457 -8.415 -29.012 1.00 94.88 196 CYS A CA 1
ATOM 1497 C C . CYS A 1 196 ? 15.080 -7.564 -27.901 1.00 94.88 196 CYS A C 1
ATOM 1499 O O . CYS A 1 196 ? 16.229 -7.134 -28.006 1.00 94.88 196 CYS A O 1
ATOM 1501 N N . ALA A 1 197 ? 14.329 -7.387 -26.819 1.00 93.31 197 ALA A N 1
ATOM 1502 C CA . ALA A 1 197 ? 14.784 -6.784 -25.572 1.00 93.31 197 ALA A CA 1
ATOM 1503 C C . ALA A 1 197 ? 14.270 -7.615 -24.382 1.00 93.31 197 ALA A C 1
ATOM 1505 O O . ALA A 1 197 ? 13.316 -8.383 -24.560 1.00 93.31 197 ALA A O 1
ATOM 1506 N N . PRO A 1 198 ? 14.877 -7.492 -23.186 1.00 94.75 198 PRO A N 1
ATOM 1507 C CA . PRO A 1 198 ? 14.246 -7.960 -21.960 1.00 94.75 198 PRO A CA 1
ATOM 1508 C C . PRO A 1 198 ? 12.858 -7.325 -21.832 1.00 94.75 198 PRO A C 1
ATOM 1510 O O . PRO A 1 198 ? 12.704 -6.115 -22.029 1.00 94.75 198 PRO A O 1
ATOM 1513 N N . TYR A 1 199 ? 11.862 -8.165 -21.583 1.00 92.88 199 TYR A N 1
ATOM 1514 C CA . TYR A 1 199 ? 10.461 -7.785 -21.520 1.00 92.88 199 TYR A CA 1
ATOM 1515 C C . TYR A 1 199 ? 10.094 -7.439 -20.082 1.00 92.88 199 TYR A C 1
ATOM 1517 O O . TYR A 1 199 ? 10.319 -8.258 -19.202 1.00 92.88 199 TYR A O 1
ATOM 1525 N N . ALA A 1 200 ? 9.523 -6.258 -19.867 1.00 93.75 200 ALA A N 1
ATOM 1526 C CA . ALA A 1 200 ? 8.976 -5.858 -18.577 1.00 93.75 200 ALA A CA 1
ATOM 1527 C C . ALA A 1 200 ? 7.493 -5.492 -18.720 1.00 93.75 200 ALA A C 1
ATOM 1529 O O . ALA A 1 200 ? 7.100 -4.872 -19.710 1.00 93.75 200 ALA A O 1
ATOM 1530 N N . SER A 1 201 ? 6.659 -5.831 -17.738 1.00 93.44 201 SER A N 1
ATOM 1531 C CA . SER A 1 201 ? 5.225 -5.526 -17.774 1.00 93.44 201 SER A CA 1
ATOM 1532 C C . SER A 1 201 ? 4.676 -5.120 -16.404 1.00 93.44 201 SER A C 1
ATOM 1534 O O . SER A 1 201 ? 4.841 -5.869 -15.449 1.00 93.44 201 SER A O 1
ATOM 1536 N N . PRO A 1 202 ? 3.902 -4.021 -16.282 1.00 94.00 202 PRO A N 1
ATOM 1537 C CA . PRO A 1 202 ? 3.257 -3.685 -15.011 1.00 94.00 202 PRO A CA 1
ATOM 1538 C C . PRO A 1 202 ? 2.185 -4.708 -14.608 1.00 94.00 202 PRO A C 1
ATOM 1540 O O . PRO A 1 202 ? 1.797 -4.761 -13.446 1.00 94.00 202 PRO A O 1
ATOM 1543 N N . TRP A 1 203 ? 1.707 -5.535 -15.543 1.00 92.69 203 TRP A N 1
ATOM 1544 C CA . TRP A 1 203 ? 0.787 -6.644 -15.262 1.00 92.69 203 TRP A CA 1
ATOM 1545 C C . TRP A 1 203 ? 1.492 -7.911 -14.774 1.00 92.69 203 TRP A C 1
ATOM 1547 O O . TRP A 1 203 ? 0.818 -8.826 -14.300 1.00 92.69 203 TRP A O 1
ATOM 1557 N N . ASP A 1 204 ? 2.816 -7.998 -14.936 1.00 92.19 204 ASP A N 1
ATOM 1558 C CA . ASP A 1 204 ? 3.582 -9.099 -14.366 1.00 92.19 204 ASP A CA 1
ATOM 1559 C C . ASP A 1 204 ? 3.846 -8.805 -12.878 1.00 92.19 204 ASP A C 1
ATOM 1561 O O . ASP A 1 204 ? 4.376 -7.740 -12.551 1.00 92.19 204 ASP A O 1
ATOM 1565 N N . PRO A 1 205 ? 3.446 -9.694 -11.951 1.00 92.75 205 PRO A N 1
ATOM 1566 C CA . PRO A 1 205 ? 3.625 -9.454 -10.526 1.00 92.75 205 PRO A CA 1
ATOM 1567 C C . PRO A 1 205 ? 5.070 -9.206 -10.087 1.00 92.75 205 PRO A C 1
ATOM 1569 O O . PRO A 1 205 ? 5.270 -8.393 -9.184 1.00 92.75 205 PRO A O 1
ATOM 1572 N N . ASP A 1 206 ? 6.050 -9.901 -10.673 1.00 93.19 206 ASP A N 1
ATOM 1573 C CA . ASP A 1 206 ? 7.458 -9.764 -10.289 1.00 93.19 206 ASP A CA 1
ATOM 1574 C C . ASP A 1 206 ? 7.987 -8.404 -10.749 1.00 93.19 206 ASP A C 1
ATOM 1576 O O . ASP A 1 206 ? 8.450 -7.604 -9.928 1.00 93.19 206 ASP A O 1
ATOM 1580 N N . ASP A 1 207 ? 7.805 -8.081 -12.032 1.00 95.00 207 ASP A N 1
ATOM 1581 C CA . ASP A 1 207 ? 8.239 -6.800 -12.596 1.00 95.00 207 ASP A CA 1
ATOM 1582 C C . ASP A 1 207 ? 7.570 -5.617 -11.871 1.00 95.00 207 ASP A C 1
ATOM 1584 O O . ASP A 1 207 ? 8.230 -4.636 -11.514 1.00 95.00 207 ASP A O 1
ATOM 1588 N N . ALA A 1 208 ? 6.259 -5.708 -11.609 1.00 96.06 208 ALA A N 1
ATOM 1589 C CA . ALA A 1 208 ? 5.496 -4.655 -10.944 1.00 96.06 208 ALA A CA 1
ATOM 1590 C C . ALA A 1 208 ? 5.970 -4.410 -9.508 1.00 96.06 208 ALA A C 1
ATOM 1592 O O . ALA A 1 208 ? 6.128 -3.255 -9.104 1.00 96.06 208 ALA A O 1
ATOM 1593 N N . LEU A 1 209 ? 6.205 -5.474 -8.732 1.00 96.19 209 LEU A N 1
ATOM 1594 C CA . LEU A 1 209 ? 6.670 -5.360 -7.349 1.00 96.19 209 LEU A CA 1
ATOM 1595 C C . LEU A 1 209 ? 8.113 -4.844 -7.276 1.00 96.19 209 LEU A C 1
ATOM 1597 O O . LEU A 1 209 ? 8.392 -3.999 -6.421 1.00 96.19 209 LEU A O 1
ATOM 1601 N N . ASN A 1 210 ? 9.002 -5.271 -8.181 1.00 96.06 210 ASN A N 1
ATOM 1602 C CA . ASN A 1 210 ? 10.366 -4.735 -8.272 1.00 96.06 210 ASN A CA 1
ATOM 1603 C C . ASN A 1 210 ? 10.364 -3.251 -8.658 1.00 96.06 210 ASN A C 1
ATOM 1605 O O . ASN A 1 210 ? 10.952 -2.436 -7.941 1.00 96.06 210 ASN A O 1
ATOM 1609 N N . ALA A 1 211 ? 9.630 -2.872 -9.711 1.00 96.94 211 ALA A N 1
ATOM 1610 C CA . ALA A 1 211 ? 9.481 -1.476 -10.121 1.00 96.94 211 ALA A CA 1
ATOM 1611 C C . ALA A 1 211 ? 8.898 -0.618 -8.985 1.00 96.94 211 ALA A C 1
ATOM 1613 O O . ALA A 1 211 ? 9.400 0.471 -8.692 1.00 96.94 211 ALA A O 1
ATOM 1614 N N . GLY A 1 212 ? 7.872 -1.132 -8.300 1.00 97.50 212 GLY A N 1
ATOM 1615 C CA . GLY A 1 212 ? 7.208 -0.477 -7.175 1.00 97.50 212 GLY A CA 1
ATOM 1616 C C . GLY A 1 212 ? 8.147 -0.246 -5.997 1.00 97.50 212 GLY A C 1
ATOM 1617 O O . GLY A 1 212 ? 8.248 0.873 -5.491 1.00 97.50 212 GLY A O 1
ATOM 1618 N N . ALA A 1 213 ? 8.894 -1.275 -5.595 1.00 95.50 213 ALA A N 1
ATOM 1619 C CA . ALA A 1 213 ? 9.890 -1.172 -4.535 1.00 95.50 213 ALA A CA 1
ATOM 1620 C C . ALA A 1 213 ? 11.005 -0.183 -4.907 1.00 95.50 213 ALA A C 1
ATOM 1622 O O . ALA A 1 213 ? 11.346 0.700 -4.119 1.00 95.50 213 ALA A O 1
ATOM 1623 N N . LYS A 1 214 ? 11.516 -0.245 -6.137 1.00 95.50 214 LYS A N 1
ATOM 1624 C CA . LYS A 1 214 ? 12.516 0.701 -6.637 1.00 95.50 214 LYS A CA 1
ATOM 1625 C C . LYS A 1 214 ? 12.022 2.147 -6.603 1.00 95.50 214 LYS A C 1
ATOM 1627 O O . LYS A 1 214 ? 12.766 3.045 -6.188 1.00 95.50 214 LYS A O 1
ATOM 1632 N N . TYR A 1 215 ? 10.774 2.385 -7.011 1.00 97.25 215 TYR A N 1
ATOM 1633 C CA . TYR A 1 215 ? 10.188 3.722 -6.987 1.00 97.25 215 TYR A CA 1
ATOM 1634 C C . TYR A 1 215 ? 10.012 4.228 -5.554 1.00 97.25 215 TYR A C 1
ATOM 1636 O O . TYR A 1 215 ? 10.495 5.312 -5.223 1.00 97.25 215 TYR A O 1
ATOM 1644 N N . LEU A 1 216 ? 9.425 3.418 -4.670 1.00 95.94 216 LEU A N 1
ATOM 1645 C CA . LEU A 1 216 ? 9.261 3.753 -3.253 1.00 95.94 216 LEU A CA 1
ATOM 1646 C C . LEU A 1 216 ? 10.600 4.033 -2.561 1.00 95.94 216 LEU A C 1
ATOM 1648 O O . LEU A 1 216 ? 10.696 5.003 -1.809 1.00 95.94 216 LEU A O 1
ATOM 1652 N N . HIS A 1 217 ? 11.639 3.243 -2.843 1.00 91.00 217 HIS A N 1
ATOM 1653 C CA . HIS A 1 217 ? 12.985 3.489 -2.327 1.00 91.00 217 HIS A CA 1
ATOM 1654 C C . HIS A 1 217 ? 13.541 4.827 -2.826 1.00 91.00 217 HIS A C 1
ATOM 1656 O O . HIS A 1 217 ? 14.026 5.633 -2.035 1.00 91.00 217 HIS A O 1
ATOM 1662 N N . THR A 1 218 ? 13.404 5.116 -4.123 1.00 93.12 218 THR A N 1
ATOM 1663 C CA . THR A 1 218 ? 13.833 6.398 -4.705 1.00 93.12 218 THR A CA 1
ATOM 1664 C C . THR A 1 218 ? 13.136 7.577 -4.023 1.00 93.12 218 THR A C 1
ATOM 1666 O O . THR A 1 218 ? 13.786 8.551 -3.641 1.00 93.12 218 THR A O 1
ATOM 1669 N N . LEU A 1 219 ? 11.825 7.476 -3.793 1.00 94.75 219 LEU A N 1
ATOM 1670 C CA . LEU A 1 219 ? 11.058 8.493 -3.075 1.00 94.75 219 LEU A CA 1
ATOM 1671 C C . LEU A 1 219 ? 11.503 8.619 -1.609 1.00 94.75 219 LEU A C 1
ATOM 1673 O O . LEU A 1 219 ? 11.652 9.735 -1.112 1.00 94.75 219 LEU A O 1
ATOM 1677 N N . TYR A 1 220 ? 11.779 7.512 -0.920 1.00 89.38 220 TYR A N 1
ATOM 1678 C CA . TYR A 1 220 ? 12.321 7.549 0.440 1.00 89.38 220 TYR A CA 1
ATOM 1679 C C . TYR A 1 220 ? 13.666 8.282 0.488 1.00 89.38 220 TYR A C 1
ATOM 1681 O O . TYR A 1 220 ? 13.850 9.174 1.313 1.00 89.38 220 TYR A O 1
ATOM 1689 N N . LEU A 1 221 ? 14.575 7.988 -0.444 1.00 86.00 221 LEU A N 1
ATOM 1690 C CA . LEU A 1 221 ? 15.859 8.680 -0.556 1.00 86.00 221 LEU A CA 1
ATOM 1691 C C . LEU A 1 221 ? 15.699 10.189 -0.805 1.00 86.00 221 LEU A C 1
ATOM 1693 O O . LEU A 1 221 ? 16.483 10.987 -0.290 1.00 86.00 221 LEU A O 1
ATOM 1697 N N . MET A 1 222 ? 14.685 10.592 -1.575 1.00 88.81 222 MET A N 1
ATOM 1698 C CA . MET A 1 222 ? 14.414 12.001 -1.874 1.00 88.81 222 MET A CA 1
ATOM 1699 C C . MET A 1 222 ? 13.742 12.751 -0.716 1.00 88.81 222 MET A C 1
ATOM 1701 O O . MET A 1 222 ? 14.017 13.937 -0.523 1.00 88.81 222 MET A O 1
ATOM 1705 N N . TYR A 1 223 ? 12.862 12.088 0.040 1.00 89.38 223 TYR A N 1
ATOM 1706 C CA . TYR A 1 223 ? 11.960 12.752 0.991 1.00 89.38 223 TYR A CA 1
ATOM 1707 C C . TYR A 1 223 ? 12.140 12.338 2.461 1.00 89.38 223 TYR A C 1
ATOM 1709 O O . TYR A 1 223 ? 11.505 12.915 3.351 1.00 89.38 223 TYR A O 1
ATOM 1717 N N . GLY A 1 224 ? 13.031 11.382 2.720 1.00 82.62 224 GLY A N 1
ATOM 1718 C CA . GLY A 1 224 ? 13.611 11.047 4.020 1.00 82.62 224 GLY A CA 1
ATOM 1719 C C . GLY A 1 224 ? 12.773 10.167 4.949 1.00 82.62 224 GLY A C 1
ATOM 1720 O O . GLY A 1 224 ? 13.278 9.799 6.003 1.00 82.62 224 GLY A O 1
ATOM 1721 N N . ASN A 1 225 ? 11.514 9.863 4.623 1.00 81.88 225 ASN A N 1
ATOM 1722 C CA . ASN A 1 225 ? 10.667 8.953 5.405 1.00 81.88 225 ASN A CA 1
ATOM 1723 C C . ASN A 1 225 ? 9.536 8.353 4.552 1.00 81.88 225 ASN A C 1
ATOM 1725 O O . ASN A 1 225 ? 9.178 8.901 3.504 1.00 81.88 225 ASN A O 1
ATOM 1729 N N . TRP A 1 226 ? 8.950 7.246 5.022 1.00 85.06 226 TRP A N 1
ATOM 1730 C CA . TRP A 1 226 ? 7.879 6.537 4.316 1.00 85.06 226 TRP A CA 1
ATOM 1731 C C . TRP A 1 226 ? 6.597 7.355 4.133 1.00 85.06 226 TRP A C 1
ATOM 1733 O O . TRP A 1 226 ? 6.099 7.353 3.011 1.00 85.06 226 TRP A O 1
ATOM 1743 N N . PRO A 1 227 ? 6.086 8.118 5.124 1.00 85.56 227 PRO A N 1
ATOM 1744 C CA . PRO A 1 227 ? 4.936 8.997 4.906 1.00 85.56 227 PRO A CA 1
ATOM 1745 C C . PRO A 1 227 ? 5.112 9.978 3.740 1.00 85.56 227 PRO A C 1
ATOM 1747 O O . PRO A 1 227 ? 4.218 10.124 2.907 1.00 85.56 227 PRO A O 1
ATOM 1750 N N . ASN A 1 228 ? 6.270 10.634 3.637 1.00 85.50 228 ASN A N 1
ATOM 1751 C CA . ASN A 1 228 ? 6.538 11.540 2.524 1.00 85.50 228 ASN A CA 1
ATOM 1752 C C . ASN A 1 228 ? 6.728 10.773 1.208 1.00 85.50 228 ASN A C 1
ATOM 1754 O O . ASN A 1 228 ? 6.252 11.230 0.170 1.00 85.50 228 ASN A O 1
ATOM 1758 N N . ALA A 1 229 ? 7.372 9.602 1.236 1.00 92.44 229 ALA A N 1
ATOM 1759 C CA . ALA A 1 229 ? 7.468 8.747 0.058 1.00 92.44 229 ALA A CA 1
ATOM 1760 C C . ALA A 1 229 ? 6.074 8.336 -0.451 1.00 92.44 229 ALA A C 1
ATOM 1762 O O . ALA A 1 229 ? 5.792 8.501 -1.632 1.00 92.44 229 ALA A O 1
ATOM 1763 N N . SER A 1 230 ? 5.166 7.912 0.438 1.00 93.19 230 SER A N 1
ATOM 1764 C CA . SER A 1 230 ? 3.761 7.618 0.117 1.00 93.19 230 SER A CA 1
ATOM 1765 C C . SER A 1 230 ? 3.057 8.821 -0.516 1.00 93.19 230 SER A C 1
ATOM 1767 O O . SER A 1 230 ? 2.337 8.672 -1.500 1.00 93.19 230 SER A O 1
ATOM 1769 N N . ALA A 1 231 ? 3.271 10.021 0.034 1.00 91.94 231 ALA A N 1
ATOM 1770 C CA . ALA A 1 231 ? 2.659 11.248 -0.467 1.00 91.94 231 ALA A CA 1
ATOM 1771 C C . ALA A 1 231 ? 3.013 11.511 -1.936 1.00 91.94 231 ALA A C 1
ATOM 1773 O O . ALA A 1 231 ? 2.158 11.906 -2.728 1.00 91.94 231 ALA A O 1
ATOM 1774 N N . HIS A 1 232 ? 4.282 11.288 -2.280 1.00 94.94 232 HIS A N 1
ATOM 1775 C CA . HIS A 1 232 ? 4.798 11.491 -3.627 1.00 94.94 232 HIS A CA 1
ATOM 1776 C C . HIS A 1 232 ? 4.507 10.324 -4.568 1.00 94.94 232 HIS A C 1
ATOM 1778 O O . HIS A 1 232 ? 4.365 10.569 -5.760 1.00 94.94 232 HIS A O 1
ATOM 1784 N N . TYR A 1 233 ? 4.348 9.109 -4.041 1.00 96.12 233 TYR A N 1
ATOM 1785 C CA . TYR A 1 233 ? 3.884 7.955 -4.809 1.00 96.12 233 TYR A CA 1
ATOM 1786 C C . TYR A 1 233 ? 2.455 8.176 -5.322 1.00 96.12 233 TYR A C 1
ATOM 1788 O O . TYR A 1 233 ? 2.192 7.992 -6.501 1.00 96.12 233 TYR A O 1
ATOM 1796 N N . TYR A 1 234 ? 1.552 8.664 -4.459 1.00 94.50 234 TYR A N 1
ATOM 1797 C CA . TYR A 1 234 ? 0.161 8.955 -4.833 1.00 94.50 234 TYR A CA 1
ATOM 1798 C C . TYR A 1 234 ? 0.015 10.126 -5.821 1.00 94.50 234 TYR A C 1
ATOM 1800 O O . TYR A 1 234 ? -0.978 10.225 -6.535 1.00 94.50 234 TYR A O 1
ATOM 1808 N N . GLY A 1 235 ? 0.963 11.071 -5.832 1.00 88.69 235 GLY A N 1
ATOM 1809 C CA . GLY A 1 235 ? 1.063 12.110 -6.867 1.00 88.69 235 GLY A CA 1
ATOM 1810 C C . GLY A 1 235 ? -0.044 13.181 -6.902 1.00 88.69 235 GLY A C 1
ATOM 1811 O O . GLY A 1 235 ? 0.015 14.091 -7.728 1.00 88.69 235 GLY A O 1
ATOM 1812 N N . SER A 1 236 ? -1.046 13.141 -6.015 1.00 88.06 236 SER A N 1
ATOM 1813 C CA . SER A 1 236 ? -2.166 14.095 -6.039 1.00 88.06 236 SER A CA 1
ATOM 1814 C C . SER A 1 236 ? -1.824 15.476 -5.465 1.00 88.06 236 SER A C 1
ATOM 1816 O O . SER A 1 236 ? -1.141 15.614 -4.451 1.00 88.06 236 SER A O 1
ATOM 1818 N N . SER A 1 237 ? -2.401 16.532 -6.050 1.00 89.12 237 SER A N 1
ATOM 1819 C CA . SER A 1 237 ? -2.346 17.890 -5.486 1.00 89.12 237 SER A CA 1
ATOM 1820 C C . SER A 1 237 ? -3.324 18.127 -4.324 1.00 89.12 237 SER A C 1
ATOM 1822 O O . SER A 1 237 ? -3.225 19.146 -3.632 1.00 89.12 237 SER A O 1
ATOM 1824 N N . ASP A 1 238 ? -4.297 17.232 -4.112 1.00 91.12 238 ASP A N 1
ATOM 1825 C CA . ASP A 1 238 ? -5.245 17.339 -2.999 1.00 91.12 238 ASP A CA 1
ATOM 1826 C C . ASP A 1 238 ? -4.594 16.851 -1.699 1.00 91.12 238 ASP A C 1
ATOM 1828 O O . ASP A 1 238 ? -4.474 15.655 -1.440 1.00 91.12 238 ASP A O 1
ATOM 1832 N N . LYS A 1 239 ? -4.222 17.802 -0.837 1.00 89.44 239 LYS A N 1
ATOM 1833 C CA . LYS A 1 239 ? -3.582 17.525 0.458 1.00 89.44 239 LYS A CA 1
ATOM 1834 C C . LYS A 1 239 ? -4.403 16.608 1.365 1.00 89.44 239 LYS A C 1
ATOM 1836 O O . LYS A 1 239 ? -3.817 15.876 2.157 1.00 89.44 239 LYS A O 1
ATOM 1841 N N . ALA A 1 240 ? -5.734 16.673 1.304 1.00 78.38 240 ALA A N 1
ATOM 1842 C CA . ALA A 1 240 ? -6.574 15.811 2.126 1.00 78.38 240 ALA A CA 1
ATOM 1843 C C . ALA A 1 240 ? -6.533 14.370 1.609 1.00 78.38 240 ALA A C 1
ATOM 1845 O O . ALA A 1 240 ? -6.348 13.458 2.408 1.00 78.38 240 ALA A O 1
ATOM 1846 N N . ALA A 1 241 ? -6.631 14.186 0.290 1.00 84.31 241 ALA A N 1
ATOM 1847 C CA . ALA A 1 241 ? -6.518 12.871 -0.335 1.00 84.31 241 ALA A CA 1
ATOM 1848 C C . ALA A 1 241 ? -5.127 12.255 -0.114 1.00 84.31 241 ALA A C 1
ATOM 1850 O O . ALA A 1 241 ? -5.031 11.094 0.264 1.00 84.31 241 ALA A O 1
ATOM 1851 N N . VAL A 1 242 ? -4.062 13.055 -0.248 1.00 87.00 242 VAL A N 1
ATOM 1852 C CA . VAL A 1 242 ? -2.686 12.647 0.078 1.00 87.00 242 VAL A CA 1
ATOM 1853 C C . VAL A 1 242 ? -2.588 12.166 1.524 1.00 87.00 242 VAL A C 1
ATOM 1855 O O . VAL A 1 242 ? -2.046 11.098 1.787 1.00 87.00 242 VAL A O 1
ATOM 1858 N N . GLN A 1 243 ? -3.139 12.920 2.478 1.00 81.88 243 GLN A N 1
ATOM 1859 C CA . GLN A 1 243 ? -3.095 12.512 3.879 1.00 81.88 243 GLN A CA 1
ATOM 1860 C C . GLN A 1 243 ? -3.899 11.231 4.136 1.00 81.88 243 GLN A C 1
ATOM 1862 O O . GLN A 1 243 ? -3.472 10.399 4.937 1.00 81.88 243 GLN A O 1
ATOM 1867 N N . ASP A 1 244 ? -5.048 11.066 3.480 1.00 77.81 244 ASP A N 1
ATOM 1868 C CA . ASP A 1 244 ? -5.864 9.856 3.583 1.00 77.81 244 ASP A CA 1
ATOM 1869 C C . ASP A 1 244 ? -5.118 8.635 3.004 1.00 77.81 244 ASP A C 1
ATOM 1871 O O . ASP A 1 244 ? -5.112 7.584 3.648 1.00 77.81 244 ASP A O 1
ATOM 1875 N N . TYR A 1 245 ? -4.406 8.796 1.881 1.00 87.56 245 TYR A N 1
ATOM 1876 C CA . TYR A 1 245 ? -3.539 7.774 1.279 1.00 87.56 245 TYR A CA 1
ATOM 1877 C C . TYR A 1 245 ? -2.384 7.371 2.207 1.00 87.56 245 TYR A C 1
ATOM 1879 O O . TYR A 1 245 ? -2.228 6.193 2.529 1.00 87.56 245 TYR A O 1
ATOM 1887 N N . ILE A 1 246 ? -1.625 8.348 2.725 1.00 85.81 246 ILE A N 1
ATOM 1888 C CA . ILE A 1 246 ? -0.550 8.100 3.703 1.00 85.81 246 ILE A CA 1
ATOM 1889 C C . ILE A 1 246 ? -1.110 7.314 4.888 1.00 85.81 246 ILE A C 1
ATOM 1891 O O . ILE A 1 246 ? -0.577 6.274 5.268 1.00 85.81 246 ILE A O 1
ATOM 1895 N N . ASN A 1 247 ? -2.219 7.787 5.461 1.00 76.31 247 ASN A N 1
ATOM 1896 C CA . ASN A 1 247 ? -2.843 7.137 6.605 1.00 76.31 247 ASN A CA 1
ATOM 1897 C C . ASN A 1 247 ? -3.257 5.696 6.284 1.00 76.31 247 ASN A C 1
ATOM 1899 O O . ASN A 1 247 ? -3.127 4.842 7.159 1.00 76.31 247 ASN A O 1
ATOM 1903 N N . ALA A 1 248 ? -3.768 5.429 5.080 1.00 79.19 248 ALA A N 1
ATOM 1904 C CA . ALA A 1 248 ? -4.115 4.085 4.640 1.00 79.19 248 ALA A CA 1
ATOM 1905 C C . ALA A 1 248 ? -2.867 3.196 4.563 1.00 79.19 248 ALA A C 1
ATOM 1907 O O . ALA A 1 248 ? -2.838 2.161 5.227 1.00 79.19 248 ALA A O 1
ATOM 1908 N N . LEU A 1 249 ? -1.804 3.623 3.875 1.00 86.00 249 LEU A N 1
ATOM 1909 C CA . LEU A 1 249 ? -0.577 2.828 3.772 1.00 86.00 249 LEU A CA 1
ATOM 1910 C C . LEU A 1 249 ? 0.066 2.552 5.127 1.00 86.00 249 LEU A C 1
ATOM 1912 O O . LEU A 1 249 ? 0.401 1.402 5.407 1.00 86.00 249 LEU A O 1
ATOM 1916 N N . MET A 1 250 ? 0.191 3.556 6.002 1.00 80.00 250 MET A N 1
ATOM 1917 C CA . MET A 1 250 ? 0.769 3.347 7.336 1.00 80.00 250 MET A CA 1
ATOM 1918 C C . MET A 1 250 ? -0.064 2.33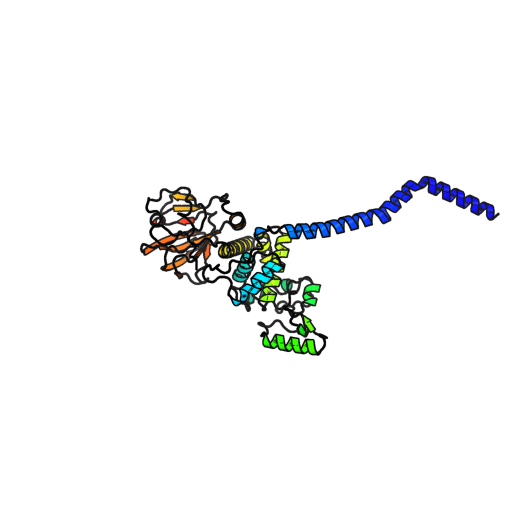9 8.145 1.00 80.00 250 MET A C 1
ATOM 1920 O O . MET A 1 250 ? 0.494 1.493 8.837 1.00 80.00 250 MET A O 1
ATOM 1924 N N . ARG A 1 251 ? -1.401 2.363 8.015 1.00 71.31 251 ARG A N 1
ATOM 1925 C CA . ARG A 1 251 ? -2.300 1.386 8.660 1.00 71.31 251 ARG A CA 1
ATOM 1926 C C . ARG A 1 251 ? -2.114 -0.020 8.128 1.00 71.31 251 ARG A C 1
ATOM 1928 O O . ARG A 1 251 ? -2.024 -0.952 8.915 1.00 71.31 251 ARG A O 1
ATOM 1935 N N . MET A 1 252 ? -2.101 -0.171 6.808 1.00 76.12 252 MET A N 1
ATOM 1936 C CA . MET A 1 252 ? -1.927 -1.473 6.169 1.00 76.12 252 MET A CA 1
ATOM 1937 C C . MET A 1 252 ? -0.536 -2.039 6.474 1.00 76.12 252 MET A C 1
ATOM 1939 O O . MET A 1 252 ? -0.395 -3.222 6.750 1.00 76.12 252 MET A O 1
ATOM 1943 N N . THR A 1 253 ? 0.480 -1.180 6.530 1.00 78.62 253 THR A N 1
ATOM 1944 C CA . THR A 1 253 ? 1.846 -1.551 6.923 1.00 78.62 253 THR A CA 1
ATOM 1945 C C . THR A 1 253 ? 1.881 -2.010 8.374 1.00 78.62 253 THR A C 1
ATOM 1947 O O . THR A 1 253 ? 2.390 -3.089 8.666 1.00 78.62 253 THR A O 1
ATOM 1950 N N . ALA A 1 254 ? 1.258 -1.246 9.277 1.00 70.50 254 ALA A N 1
ATOM 1951 C CA . ALA A 1 254 ? 1.080 -1.644 10.666 1.00 70.50 254 ALA A CA 1
ATOM 1952 C C . ALA A 1 254 ? 0.318 -2.974 10.779 1.00 70.50 254 ALA A C 1
ATOM 1954 O O . ALA A 1 254 ? 0.674 -3.788 11.615 1.00 70.50 254 ALA A O 1
ATOM 1955 N N . ALA A 1 255 ? -0.666 -3.248 9.917 1.00 67.81 255 ALA A N 1
ATOM 1956 C CA . ALA A 1 255 ? -1.365 -4.536 9.876 1.00 67.81 255 ALA A CA 1
ATOM 1957 C C . ALA A 1 255 ? -0.417 -5.720 9.645 1.00 67.81 255 ALA A C 1
ATOM 1959 O O . ALA A 1 255 ? -0.574 -6.758 10.277 1.00 67.81 255 ALA A O 1
ATOM 1960 N N . TYR A 1 256 ? 0.555 -5.560 8.745 1.00 68.31 256 TYR A N 1
ATOM 1961 C CA . TYR A 1 256 ? 1.559 -6.583 8.444 1.00 68.31 256 TYR A CA 1
ATOM 1962 C C . TYR A 1 256 ? 2.676 -6.661 9.494 1.00 68.31 256 TYR A C 1
ATOM 1964 O O . TYR A 1 256 ? 3.344 -7.685 9.602 1.00 68.31 256 TYR A O 1
ATOM 1972 N N . ILE A 1 257 ? 2.910 -5.571 10.227 1.00 65.44 257 ILE A N 1
ATOM 1973 C CA . ILE A 1 257 ? 3.938 -5.461 11.268 1.00 65.44 257 ILE A CA 1
ATOM 1974 C C . ILE A 1 257 ? 3.451 -5.984 12.611 1.00 65.44 257 ILE A C 1
ATOM 1976 O O . ILE A 1 257 ? 4.225 -6.614 13.329 1.00 65.44 257 ILE A O 1
ATOM 1980 N N . LEU A 1 258 ? 2.216 -5.639 12.982 1.00 56.59 258 LEU A N 1
ATOM 1981 C CA . LEU A 1 258 ? 1.608 -5.960 14.261 1.00 56.59 258 LEU A CA 1
ATOM 1982 C C . LEU A 1 258 ? 1.278 -7.456 14.269 1.00 56.59 258 LEU A C 1
ATOM 1984 O O . LEU A 1 258 ? 0.123 -7.865 14.273 1.00 56.59 258 LEU A O 1
ATOM 1988 N N . ASP A 1 259 ? 2.333 -8.261 14.379 1.00 53.62 259 ASP A N 1
ATOM 1989 C CA . ASP A 1 259 ? 2.384 -9.526 15.109 1.00 53.62 259 ASP A CA 1
ATOM 1990 C C . ASP A 1 259 ? 2.171 -9.255 16.608 1.00 53.62 259 ASP A C 1
ATOM 1992 O O . ASP A 1 259 ? 2.907 -9.708 17.480 1.00 53.62 259 ASP A O 1
ATOM 1996 N N . THR A 1 260 ? 1.196 -8.411 16.942 1.00 50.53 260 THR A N 1
ATOM 1997 C CA . THR A 1 260 ? 0.679 -8.354 18.294 1.00 50.53 260 THR A CA 1
ATOM 1998 C C . THR A 1 260 ? -0.425 -9.389 18.301 1.00 50.53 260 THR A C 1
ATOM 2000 O O . THR A 1 260 ? -1.544 -9.066 17.882 1.00 50.53 260 THR A O 1
ATOM 2003 N N . PRO A 1 261 ? -0.154 -10.643 18.712 1.00 57.03 261 PRO A N 1
ATOM 2004 C CA . PRO A 1 261 ? -1.234 -11.582 18.856 1.00 57.03 261 PRO A CA 1
ATOM 2005 C C . PRO A 1 261 ? -2.285 -10.932 19.751 1.00 57.03 261 PRO A C 1
ATOM 2007 O O . PRO A 1 261 ? -1.934 -10.288 20.753 1.00 57.03 261 PRO A O 1
ATOM 2010 N N . PRO A 1 262 ? -3.563 -11.034 19.365 1.00 68.62 262 PRO A N 1
ATOM 2011 C CA . PRO A 1 262 ? -4.620 -10.340 20.059 1.00 68.62 262 PRO A CA 1
ATOM 2012 C C . PRO A 1 262 ? -4.544 -10.704 21.543 1.00 68.62 262 PRO A C 1
ATOM 2014 O O . PRO A 1 262 ? -4.401 -11.868 21.927 1.00 68.62 262 PRO A O 1
ATOM 2017 N N . VAL A 1 263 ? -4.551 -9.682 22.394 1.00 78.75 263 VAL A N 1
ATOM 2018 C CA . VAL A 1 263 ? -4.320 -9.865 23.826 1.00 78.75 263 VAL A CA 1
ATOM 2019 C C . VAL A 1 263 ? -5.561 -10.516 24.425 1.00 78.75 263 VAL A C 1
ATOM 2021 O O . VAL A 1 263 ? -6.636 -9.915 24.422 1.00 78.75 263 VAL A O 1
ATOM 2024 N N . ALA A 1 264 ? -5.440 -11.759 24.894 1.00 82.25 264 ALA A N 1
ATOM 2025 C CA . ALA A 1 264 ? -6.575 -12.481 25.454 1.00 82.25 264 ALA A CA 1
ATOM 2026 C C . ALA A 1 264 ? -7.018 -11.868 26.786 1.00 82.25 264 ALA A C 1
ATOM 2028 O O . ALA A 1 264 ? -6.201 -11.516 27.638 1.00 82.25 264 ALA A O 1
ATOM 2029 N N . LEU A 1 265 ? -8.329 -11.772 26.978 1.00 83.19 265 LEU A N 1
ATOM 2030 C CA . LEU A 1 265 ? -8.914 -11.302 28.226 1.00 83.19 265 LEU A CA 1
ATOM 2031 C C . LEU A 1 265 ? -9.067 -12.466 29.222 1.00 83.19 265 LEU A C 1
ATOM 2033 O O . LEU A 1 265 ? -9.346 -13.590 28.798 1.00 83.19 265 LEU A O 1
ATOM 2037 N N . PRO A 1 266 ? -8.949 -12.217 30.543 1.00 81.06 266 PRO A N 1
ATOM 2038 C CA . PRO A 1 266 ? -9.053 -13.263 31.567 1.00 81.06 266 PRO A CA 1
ATOM 2039 C C . PRO A 1 266 ? -10.353 -14.076 31.514 1.00 81.06 266 PRO A C 1
ATOM 2041 O O . PRO A 1 266 ? -10.335 -15.279 31.758 1.00 81.06 266 PRO A O 1
ATOM 2044 N N . ASP A 1 267 ? -11.461 -13.431 31.145 1.00 81.75 267 ASP A N 1
ATOM 2045 C CA . ASP A 1 267 ? -12.794 -14.043 31.079 1.00 81.75 267 ASP A CA 1
ATOM 2046 C C . ASP A 1 267 ? -13.169 -14.505 29.656 1.00 81.75 267 ASP A C 1
ATOM 2048 O O . ASP A 1 267 ? -14.339 -14.745 29.346 1.00 81.75 267 ASP A O 1
ATOM 2052 N N . GLY A 1 268 ? -12.167 -14.641 28.782 1.00 85.50 268 GLY A N 1
ATOM 2053 C CA . GLY A 1 268 ? -12.320 -15.036 27.387 1.00 85.50 268 GLY A CA 1
ATOM 2054 C C . GLY A 1 268 ? -12.480 -13.857 26.428 1.00 85.50 268 GLY A C 1
ATOM 2055 O O . GLY A 1 268 ? -12.876 -12.754 26.802 1.00 85.50 268 GLY A O 1
ATOM 2056 N N . GLY A 1 269 ? -12.166 -14.111 25.157 1.00 87.88 269 GLY A N 1
ATOM 2057 C CA . GLY A 1 269 ? -12.131 -13.095 24.108 1.00 87.88 269 GLY A CA 1
ATOM 2058 C C . GLY A 1 269 ? -10.833 -12.294 24.073 1.00 87.88 269 GLY A C 1
ATOM 2059 O O . GLY A 1 269 ? -9.842 -12.677 24.693 1.00 87.88 269 GLY A O 1
ATOM 2060 N N . TYR A 1 270 ? -10.848 -11.185 23.337 1.00 88.31 270 TYR A N 1
ATOM 2061 C CA . TYR A 1 270 ? -9.655 -10.393 23.040 1.00 88.31 270 TYR A CA 1
ATOM 2062 C C . TYR A 1 270 ? -9.836 -8.897 23.299 1.00 88.31 270 TYR A C 1
ATOM 2064 O O . TYR A 1 270 ? -10.922 -8.335 23.145 1.00 88.31 270 TYR A O 1
ATOM 2072 N N . TRP A 1 271 ? -8.743 -8.242 23.676 1.00 89.19 271 TRP A N 1
ATOM 2073 C CA . TRP A 1 271 ? -8.661 -6.797 23.813 1.00 89.19 271 TRP A CA 1
ATOM 2074 C C . TRP A 1 271 ? -8.809 -6.116 22.441 1.00 89.19 271 TRP A C 1
ATOM 2076 O O . TRP A 1 271 ? -8.051 -6.430 21.524 1.00 89.19 271 TRP A O 1
ATOM 2086 N N . PRO A 1 272 ? -9.751 -5.167 22.277 1.00 88.88 272 PRO A N 1
ATOM 2087 C CA . PRO A 1 272 ? -10.079 -4.613 20.966 1.00 88.88 272 PRO A CA 1
ATOM 2088 C C . PRO A 1 272 ? -9.081 -3.591 20.412 1.00 88.88 272 PRO A C 1
ATOM 2090 O O . PRO A 1 272 ? -9.254 -3.194 19.264 1.00 88.88 272 PRO A O 1
ATOM 2093 N N . PHE A 1 273 ? -8.096 -3.113 21.184 1.00 85.81 273 PHE A N 1
ATOM 2094 C CA . PHE A 1 273 ? -7.348 -1.892 20.839 1.00 85.81 273 PHE A CA 1
ATOM 2095 C C . PHE A 1 273 ? -5.823 -2.057 20.701 1.00 85.81 273 PHE A C 1
ATOM 2097 O O . PHE A 1 273 ? -5.083 -1.127 21.017 1.00 85.81 273 PHE A O 1
ATOM 2104 N N . GLY A 1 274 ? -5.340 -3.209 20.232 1.00 76.44 274 GLY A N 1
ATOM 2105 C CA . GLY A 1 274 ? -3.900 -3.437 20.038 1.00 76.44 274 GLY A CA 1
ATOM 2106 C C . GLY A 1 274 ? -3.078 -3.279 21.328 1.00 76.44 274 GLY A C 1
ATOM 2107 O O . GLY A 1 274 ? -3.594 -3.481 22.427 1.00 76.44 274 GLY A O 1
ATOM 2108 N N . ASP A 1 275 ? -1.800 -2.921 21.210 1.00 71.06 275 ASP A N 1
ATOM 2109 C CA . ASP A 1 275 ? -0.848 -2.831 22.328 1.00 71.06 275 ASP A CA 1
ATOM 2110 C C . ASP A 1 275 ? -0.650 -1.417 22.917 1.00 71.06 275 ASP A C 1
ATOM 2112 O O . ASP A 1 275 ? 0.153 -1.226 23.835 1.00 71.06 275 ASP A O 1
ATOM 2116 N N . ALA A 1 276 ? -1.383 -0.413 22.441 1.00 73.00 276 ALA A N 1
ATOM 2117 C CA . ALA A 1 276 ? -1.154 0.964 22.868 1.00 73.00 276 ALA A CA 1
ATOM 2118 C C . ALA A 1 276 ? -1.756 1.314 24.232 1.00 73.00 276 ALA A C 1
ATOM 2120 O O . ALA A 1 276 ? -2.808 0.814 24.647 1.00 73.00 276 ALA A O 1
ATOM 2121 N N . LYS A 1 277 ? -1.113 2.278 24.898 1.00 79.31 277 LYS A N 1
ATOM 2122 C CA . LYS A 1 277 ? -1.651 2.945 26.081 1.00 79.31 277 LYS A CA 1
ATOM 2123 C C . LYS A 1 277 ? -2.699 3.964 25.657 1.00 79.31 277 LYS A C 1
ATOM 2125 O O . LYS A 1 277 ? -2.439 4.909 24.909 1.00 79.31 277 LYS A O 1
ATOM 2130 N N . LEU A 1 278 ? -3.898 3.801 26.196 1.00 85.69 278 LEU A N 1
ATOM 2131 C CA . LEU A 1 278 ? -5.059 4.596 25.826 1.00 85.69 278 LEU A CA 1
ATOM 2132 C C . LEU A 1 278 ? -5.597 5.341 27.035 1.00 85.69 278 LEU A C 1
ATOM 2134 O O . LEU A 1 278 ? -5.822 4.761 28.092 1.00 85.69 278 LEU A O 1
ATOM 2138 N N . THR A 1 279 ? -5.833 6.638 26.877 1.00 89.44 279 THR A N 1
ATOM 2139 C CA . THR A 1 279 ? -6.493 7.450 27.897 1.00 89.44 279 THR A CA 1
ATOM 2140 C C . THR A 1 279 ? -7.996 7.414 27.673 1.00 89.44 279 THR A C 1
ATOM 2142 O O . THR A 1 279 ? -8.483 7.841 26.626 1.00 89.44 279 THR A O 1
ATOM 2145 N N . PHE A 1 280 ? -8.735 6.946 28.675 1.00 91.69 280 PHE A N 1
ATOM 2146 C CA . PHE A 1 280 ? -10.191 6.946 28.686 1.00 91.69 280 PHE A CA 1
ATOM 2147 C C . PHE A 1 280 ? -10.727 8.022 29.630 1.00 91.69 280 PHE A C 1
ATOM 2149 O O . PHE A 1 280 ? -10.434 8.032 30.825 1.00 91.69 280 PHE A O 1
ATOM 2156 N N . THR A 1 281 ? -11.559 8.910 29.094 1.00 93.25 281 THR A N 1
ATOM 2157 C CA . THR A 1 281 ? -12.247 9.975 29.835 1.00 93.25 281 THR A CA 1
ATOM 2158 C C . THR A 1 281 ? -13.751 9.737 29.796 1.00 93.25 281 THR A C 1
ATOM 2160 O O . THR A 1 281 ? -14.288 9.398 28.744 1.00 93.25 281 THR A O 1
ATOM 2163 N N . ILE A 1 282 ? -14.452 9.918 30.917 1.00 92.31 282 ILE A N 1
ATOM 2164 C CA . ILE A 1 282 ? -15.917 9.781 30.967 1.00 92.31 282 ILE A CA 1
ATOM 2165 C C . ILE A 1 282 ? -16.565 10.793 30.012 1.00 92.31 282 ILE A C 1
ATOM 2167 O O . ILE A 1 282 ? -16.201 11.970 30.001 1.00 92.31 282 ILE A O 1
ATOM 2171 N N . SER A 1 283 ? -17.554 10.350 29.235 1.00 90.31 283 SER A N 1
ATOM 2172 C CA . SER A 1 283 ? -18.354 11.220 28.370 1.00 90.31 283 SER A CA 1
ATOM 2173 C C . SER A 1 283 ? -19.842 10.854 28.421 1.00 90.31 283 SER A C 1
ATOM 2175 O O . SER A 1 283 ? -20.245 9.824 28.962 1.00 90.31 283 SER A O 1
ATOM 2177 N N . SER A 1 284 ? -20.709 11.732 27.907 1.00 88.12 284 SER A N 1
ATOM 2178 C CA . SER A 1 284 ? -22.151 11.458 27.882 1.00 88.12 284 SER A CA 1
ATOM 2179 C C . SER A 1 284 ? -22.443 10.234 27.004 1.00 88.12 284 SER A C 1
ATOM 2181 O O . SER A 1 284 ? -22.204 10.263 25.797 1.00 88.12 284 SER A O 1
ATOM 2183 N N . GLY A 1 285 ? -22.952 9.162 27.619 1.00 84.88 285 GLY A N 1
ATOM 2184 C CA . GLY A 1 285 ? -23.301 7.911 26.937 1.00 84.88 285 GLY A CA 1
ATOM 2185 C C . GLY A 1 285 ? -22.154 6.906 26.775 1.00 84.88 285 GLY A C 1
ATOM 2186 O O . GLY A 1 285 ? -22.342 5.897 26.093 1.00 84.88 285 GLY A O 1
ATOM 2187 N N . GLY A 1 286 ? -20.989 7.142 27.386 1.00 91.50 286 GLY A N 1
ATOM 2188 C CA . GLY A 1 286 ? -19.836 6.269 27.203 1.00 91.50 286 GLY A CA 1
ATOM 2189 C C . GLY A 1 286 ? -18.528 6.848 27.723 1.00 91.50 286 GLY A C 1
ATOM 2190 O O . GLY A 1 286 ? -18.447 7.494 28.768 1.00 91.50 286 GLY A O 1
ATOM 2191 N N . TRP A 1 287 ? -17.498 6.608 26.928 1.00 94.50 287 TRP A N 1
ATOM 2192 C CA . TRP A 1 287 ? -16.135 7.037 27.161 1.00 94.50 287 TRP A CA 1
ATOM 2193 C C . TRP A 1 287 ? -15.604 7.734 25.919 1.00 94.50 287 TRP A C 1
ATOM 2195 O O . TRP A 1 287 ? -16.048 7.482 24.801 1.00 94.50 287 TRP A O 1
ATOM 2205 N N . THR A 1 288 ? -14.641 8.615 26.116 1.00 94.50 288 THR A N 1
ATOM 2206 C CA . THR A 1 288 ? -13.777 9.127 25.061 1.00 94.50 288 THR A CA 1
ATOM 2207 C C . THR A 1 288 ? -12.411 8.482 25.234 1.00 94.50 288 THR A C 1
ATOM 2209 O O . THR A 1 288 ? -11.829 8.581 26.309 1.00 94.50 288 THR A O 1
ATOM 2212 N N . MET A 1 289 ? -11.923 7.826 24.191 1.00 92.38 289 MET A N 1
ATOM 2213 C CA . MET A 1 289 ? -10.640 7.139 24.122 1.00 92.38 289 MET A CA 1
ATOM 2214 C C . MET A 1 289 ? -9.691 7.910 23.202 1.00 92.38 289 MET A C 1
ATOM 2216 O O . MET A 1 289 ? -10.103 8.345 22.124 1.00 92.38 289 MET A O 1
ATOM 2220 N N . GLN A 1 290 ? -8.437 8.073 23.617 1.00 90.31 290 GLN A N 1
ATOM 2221 C CA . GLN A 1 290 ? -7.388 8.710 22.818 1.00 90.31 290 GLN A CA 1
ATOM 2222 C C . GLN A 1 290 ? -6.008 8.183 23.241 1.00 90.31 290 GLN A C 1
ATOM 2224 O O . GLN A 1 290 ? -5.759 7.997 24.433 1.00 90.31 290 GLN A O 1
ATOM 2229 N N . ALA A 1 291 ? -5.105 7.961 22.290 1.00 82.00 291 ALA A N 1
ATOM 2230 C CA . ALA A 1 291 ? -3.697 7.704 22.577 1.00 82.00 291 ALA A CA 1
ATOM 2231 C C . ALA A 1 291 ? -2.963 9.017 22.872 1.00 82.00 291 ALA A C 1
ATOM 2233 O O . ALA A 1 291 ? -3.252 10.061 22.281 1.00 82.00 291 ALA A O 1
ATOM 2234 N N . THR A 1 292 ? -1.986 8.970 23.773 1.00 68.94 292 THR A N 1
ATOM 2235 C CA . THR A 1 292 ? -1.062 10.092 23.959 1.00 68.94 292 THR A CA 1
ATOM 2236 C C . THR A 1 292 ? -0.071 10.127 22.800 1.00 68.94 292 THR A C 1
ATOM 2238 O O . THR A 1 292 ? 0.437 9.083 22.411 1.00 68.94 292 THR A O 1
ATOM 2241 N N . SER A 1 293 ? 0.266 11.313 22.291 1.00 59.00 293 SER A N 1
ATOM 2242 C CA . SER A 1 293 ? 1.227 11.503 21.188 1.00 59.00 293 SER A CA 1
ATOM 2243 C C . SER A 1 293 ? 2.656 11.008 21.468 1.00 59.00 293 SER A C 1
ATOM 2245 O O . SER A 1 293 ? 3.489 11.085 20.577 1.00 59.00 293 SER A O 1
ATOM 2247 N N . ASN A 1 294 ? 2.937 10.546 22.690 1.00 59.09 294 ASN A N 1
ATOM 2248 C CA . ASN A 1 294 ? 4.266 10.184 23.189 1.00 59.09 294 ASN A CA 1
ATOM 2249 C C . ASN A 1 294 ? 4.337 8.702 23.620 1.00 59.09 294 ASN A C 1
ATOM 2251 O O . ASN A 1 294 ? 5.109 8.358 24.514 1.00 59.09 294 ASN A O 1
ATOM 2255 N N . ASP A 1 295 ? 3.446 7.838 23.119 1.00 56.25 295 ASP A N 1
ATOM 2256 C CA . ASP A 1 295 ? 3.502 6.409 23.448 1.00 56.25 295 ASP A CA 1
ATOM 2257 C C . ASP A 1 295 ? 4.544 5.708 22.561 1.00 56.25 295 ASP A C 1
ATOM 2259 O O . ASP A 1 295 ? 4.226 5.112 21.536 1.00 56.25 295 ASP A O 1
ATOM 2263 N N . ASP A 1 296 ? 5.810 5.811 22.968 1.00 49.91 296 ASP A N 1
ATOM 2264 C CA . ASP A 1 296 ? 6.997 5.334 22.240 1.00 49.91 296 ASP A CA 1
ATOM 2265 C C . ASP A 1 296 ? 7.236 3.812 22.383 1.00 49.91 296 ASP A C 1
ATOM 2267 O O . ASP A 1 296 ? 8.381 3.357 22.402 1.00 49.91 296 ASP A O 1
ATOM 2271 N N . ASN A 1 297 ? 6.187 2.993 22.556 1.00 46.12 297 ASN A N 1
ATOM 2272 C CA . ASN A 1 297 ? 6.367 1.589 22.965 1.00 46.12 297 ASN A CA 1
ATOM 2273 C C . ASN A 1 297 ? 7.154 0.743 21.945 1.00 46.12 297 ASN A C 1
ATOM 2275 O O . ASN A 1 297 ? 7.766 -0.239 22.359 1.00 46.12 297 ASN A O 1
ATOM 2279 N N . THR A 1 298 ? 7.237 1.143 20.666 1.00 44.75 298 THR A N 1
ATOM 2280 C CA . THR A 1 298 ? 8.301 0.690 19.751 1.00 44.75 298 THR A CA 1
ATOM 2281 C C . THR A 1 298 ? 8.672 1.793 18.738 1.00 44.75 298 THR A C 1
ATOM 2283 O O . THR A 1 298 ? 7.793 2.560 18.338 1.00 44.75 298 THR A O 1
ATOM 2286 N N . PRO A 1 299 ? 9.933 1.878 18.260 1.00 45.78 299 PRO A N 1
ATOM 2287 C CA . PRO A 1 299 ? 10.330 2.801 17.185 1.00 45.78 299 PRO A CA 1
ATOM 2288 C C . PRO A 1 299 ? 9.481 2.648 15.913 1.00 45.78 299 PRO A C 1
ATOM 2290 O O . PRO A 1 299 ? 9.149 3.626 15.252 1.00 45.78 299 PRO A O 1
ATOM 2293 N N . LEU A 1 300 ? 9.054 1.417 15.632 1.00 43.78 300 LEU A N 1
ATOM 2294 C CA . LEU A 1 300 ? 8.215 1.053 14.495 1.00 43.78 300 LEU A CA 1
ATOM 2295 C C . LEU A 1 300 ? 6.790 1.618 14.647 1.00 43.78 300 LEU A C 1
ATOM 2297 O O . LEU A 1 300 ? 6.255 2.258 13.750 1.00 43.78 300 LEU A O 1
ATOM 2301 N N . VAL A 1 301 ? 6.205 1.472 15.836 1.00 47.47 301 VAL A N 1
ATOM 2302 C CA . VAL A 1 301 ? 4.918 2.078 16.198 1.00 47.47 301 VAL A CA 1
ATOM 2303 C C . VAL A 1 301 ? 5.037 3.608 16.205 1.00 47.47 301 VAL A C 1
ATOM 2305 O O . VAL A 1 301 ? 4.132 4.271 15.722 1.00 47.47 301 VAL A O 1
ATOM 2308 N N . SER A 1 302 ? 6.162 4.197 16.619 1.00 48.72 302 SER A N 1
ATOM 2309 C CA . SER A 1 302 ? 6.348 5.659 16.567 1.00 48.72 302 SER A CA 1
ATOM 2310 C C . SER A 1 302 ? 6.431 6.240 15.145 1.00 48.72 302 SER A C 1
ATOM 2312 O O . SER A 1 302 ? 6.048 7.391 14.944 1.00 48.72 302 SER A O 1
ATOM 2314 N N . GLU A 1 303 ? 6.870 5.451 14.156 1.00 51.06 303 GLU A N 1
ATOM 2315 C CA . GLU A 1 303 ? 6.955 5.870 12.747 1.00 51.06 303 GLU A CA 1
ATOM 2316 C C . GLU A 1 303 ? 5.629 5.668 11.987 1.00 51.06 303 GLU A C 1
ATOM 2318 O O . GLU A 1 303 ? 5.318 6.429 11.071 1.00 51.06 303 GLU A O 1
ATOM 2323 N N . PHE A 1 304 ? 4.811 4.692 12.408 1.00 52.47 304 PHE A N 1
ATOM 2324 C CA . PHE A 1 304 ? 3.541 4.323 11.759 1.00 52.47 304 PHE A CA 1
ATOM 2325 C C . PHE A 1 304 ? 2.269 4.702 12.546 1.00 52.47 304 PHE A C 1
ATOM 2327 O O . PHE A 1 304 ? 1.149 4.567 12.033 1.00 52.47 304 PHE A O 1
ATOM 2334 N N . LEU A 1 305 ? 2.396 5.210 13.777 1.00 53.81 305 LEU A N 1
ATOM 2335 C CA . LEU A 1 305 ? 1.288 5.810 14.524 1.00 53.81 305 LEU A CA 1
ATOM 2336 C C . LEU A 1 305 ? 0.816 7.079 13.807 1.00 53.81 305 LEU A C 1
ATOM 2338 O O . LEU A 1 305 ? 1.619 7.924 13.416 1.00 53.81 305 LEU A O 1
ATOM 2342 N N . PRO A 1 306 ? -0.512 7.221 13.636 1.00 55.75 306 PRO A N 1
ATOM 2343 C CA . PRO A 1 306 ? -1.441 7.210 14.771 1.00 55.75 306 PRO A CA 1
ATOM 2344 C C . PRO A 1 306 ? -2.467 6.066 14.808 1.00 55.75 306 PRO A C 1
ATOM 2346 O O . PRO A 1 306 ? -3.483 6.190 15.499 1.00 55.75 306 PRO A O 1
ATOM 2349 N N . SER A 1 307 ? -2.273 4.994 14.037 1.00 64.56 307 SER A N 1
ATOM 2350 C CA . SER A 1 307 ? -3.358 4.050 13.760 1.00 64.56 307 SER A CA 1
ATOM 2351 C C . SER A 1 307 ? -3.267 2.731 14.524 1.00 64.56 307 SER A C 1
ATOM 2353 O O . SER A 1 307 ? -2.354 1.949 14.294 1.00 64.56 307 SER A O 1
ATOM 2355 N N . LEU A 1 308 ? -4.256 2.453 15.376 1.00 75.94 308 LEU A N 1
ATOM 2356 C CA . LEU A 1 308 ? -4.374 1.192 16.109 1.00 75.94 308 LEU A CA 1
ATOM 2357 C C . LEU A 1 308 ? -5.252 0.178 15.386 1.00 75.94 308 LEU A C 1
ATOM 2359 O O . LEU A 1 308 ? -6.298 0.571 14.857 1.00 75.94 308 LEU A O 1
ATOM 2363 N N . PRO A 1 309 ? -4.888 -1.117 15.407 1.00 78.81 309 PRO A N 1
ATOM 2364 C CA . PRO A 1 309 ? -5.780 -2.164 14.952 1.00 78.81 309 PRO A CA 1
ATOM 2365 C C . PRO A 1 309 ? -6.997 -2.232 15.875 1.00 78.81 309 PRO A C 1
ATOM 2367 O O . PRO A 1 309 ? -6.916 -2.042 17.091 1.00 78.81 309 PRO A O 1
ATOM 2370 N N . ILE A 1 310 ? -8.138 -2.520 15.267 1.00 87.38 310 ILE A N 1
ATOM 2371 C CA . ILE A 1 310 ? -9.382 -2.827 15.951 1.00 87.38 310 ILE A CA 1
ATOM 2372 C C . ILE A 1 310 ? -9.560 -4.333 15.851 1.00 87.38 310 ILE A C 1
ATOM 2374 O O . ILE A 1 310 ? -9.750 -4.860 14.758 1.00 87.38 310 ILE A O 1
ATOM 2378 N N . ILE A 1 311 ? -9.494 -5.015 16.984 1.00 87.81 311 ILE A N 1
ATOM 2379 C CA . ILE A 1 311 ? -9.545 -6.475 17.067 1.00 87.81 311 ILE A CA 1
ATOM 2380 C C . ILE A 1 311 ? -10.960 -6.896 17.464 1.00 87.81 311 ILE A C 1
ATOM 2382 O O . ILE A 1 311 ? -11.574 -6.267 18.328 1.00 87.81 311 ILE A O 1
ATOM 2386 N N . ALA A 1 312 ? -11.488 -7.952 16.847 1.00 90.88 312 ALA A N 1
ATOM 2387 C CA . ALA A 1 312 ? -12.759 -8.561 17.222 1.00 90.88 312 ALA A CA 1
ATOM 2388 C C . ALA A 1 312 ? -12.636 -9.271 18.585 1.00 90.88 312 ALA A C 1
ATOM 2390 O O . ALA A 1 312 ? -11.957 -10.298 18.675 1.00 90.88 312 ALA A O 1
ATOM 2391 N N . PRO A 1 313 ? -13.315 -8.804 19.653 1.00 93.25 313 PRO A N 1
ATOM 2392 C CA . PRO A 1 313 ? -13.202 -9.434 20.970 1.00 93.25 313 PRO A CA 1
ATOM 2393 C C . PRO A 1 313 ? -13.776 -10.850 21.021 1.00 93.25 313 PRO A C 1
ATOM 2395 O O . PRO A 1 313 ? -13.359 -11.646 21.854 1.00 93.25 313 PRO A O 1
ATOM 2398 N N . ALA A 1 314 ? -14.739 -11.169 20.158 1.00 93.94 314 ALA A N 1
ATOM 2399 C CA . ALA A 1 314 ? -15.362 -12.481 20.047 1.00 93.94 314 ALA A CA 1
ATOM 2400 C C . ALA A 1 314 ? -15.712 -12.793 18.586 1.00 93.94 314 ALA A C 1
ATOM 2402 O O . ALA A 1 314 ? -15.774 -11.896 17.747 1.00 93.94 314 ALA A O 1
ATOM 2403 N N . SER A 1 315 ? -15.988 -14.062 18.282 1.00 93.81 315 SER A N 1
ATOM 2404 C CA . SER A 1 315 ? -16.549 -14.433 16.983 1.00 93.81 315 SER A CA 1
ATOM 2405 C C . SER A 1 315 ? -17.976 -13.908 16.884 1.00 93.81 315 SER A C 1
ATOM 2407 O O . SER A 1 315 ? -18.756 -14.010 17.834 1.00 93.81 315 SER A O 1
ATOM 2409 N N . GLY A 1 316 ? -18.351 -13.366 15.732 1.00 95.38 316 GLY A N 1
ATOM 2410 C CA . GLY A 1 316 ? -19.700 -12.852 15.551 1.00 95.38 316 GLY A CA 1
ATOM 2411 C C . GLY A 1 316 ? -19.829 -11.905 14.378 1.00 95.38 316 GLY A C 1
ATOM 2412 O O . GLY A 1 316 ? -19.061 -11.936 13.423 1.00 95.38 316 GLY A O 1
ATOM 2413 N N . THR A 1 317 ? -20.861 -11.073 14.439 1.00 97.31 317 THR A N 1
ATOM 2414 C CA . THR A 1 317 ? -21.125 -10.063 13.420 1.00 97.31 317 THR A CA 1
ATOM 2415 C C . THR A 1 317 ? -20.453 -8.748 13.788 1.00 97.31 317 THR A C 1
ATOM 2417 O O . THR A 1 317 ? -20.743 -8.187 14.845 1.00 97.31 317 THR A O 1
ATOM 2420 N N . VAL A 1 318 ? -19.678 -8.200 12.857 1.00 96.12 318 VAL A N 1
ATOM 2421 C CA . VAL A 1 318 ? -19.232 -6.804 12.885 1.00 96.12 318 VAL A CA 1
ATOM 2422 C C . VAL A 1 318 ? -20.132 -5.977 11.977 1.00 96.12 318 VAL A C 1
ATOM 2424 O O . VAL A 1 318 ? -20.533 -6.435 10.904 1.00 96.12 318 VAL A O 1
ATOM 2427 N N . THR A 1 319 ? -20.453 -4.752 12.397 1.00 97.31 319 THR A N 1
ATOM 2428 C CA . THR A 1 319 ? -21.077 -3.757 11.514 1.00 97.31 319 THR A CA 1
ATOM 2429 C C . THR A 1 319 ? -20.201 -2.522 11.400 1.00 97.31 319 THR A C 1
ATOM 2431 O O . THR A 1 319 ? -19.521 -2.154 12.355 1.00 97.31 319 THR A O 1
ATOM 2434 N N . TRP A 1 320 ? -20.226 -1.896 10.228 1.00 95.81 320 TRP A N 1
ATOM 2435 C CA . TRP A 1 320 ? -19.510 -0.675 9.896 1.00 95.81 320 TRP A CA 1
ATOM 2436 C C . TRP A 1 320 ? -20.463 0.258 9.156 1.00 95.81 320 TRP A C 1
ATOM 2438 O O . TRP A 1 320 ? -20.745 0.069 7.971 1.00 95.81 320 TRP A O 1
ATOM 2448 N N . THR A 1 321 ? -20.979 1.261 9.861 1.00 96.06 321 THR A N 1
ATOM 2449 C CA . THR A 1 321 ? -21.972 2.195 9.319 1.00 96.06 321 THR A CA 1
ATOM 2450 C C . THR A 1 321 ? -21.419 3.609 9.335 1.00 96.06 321 THR A C 1
ATOM 2452 O O . THR A 1 321 ? -20.972 4.085 10.376 1.00 96.06 321 THR A O 1
ATOM 2455 N N . THR A 1 322 ? -21.483 4.295 8.199 1.00 94.12 322 THR A N 1
ATOM 2456 C CA . THR A 1 322 ? -21.063 5.693 8.071 1.00 94.12 322 THR A CA 1
ATOM 2457 C C . THR A 1 322 ? -22.284 6.565 7.799 1.00 94.12 322 THR A C 1
ATOM 2459 O O . THR A 1 322 ? -22.964 6.383 6.794 1.00 94.12 322 THR A O 1
ATOM 2462 N N . ASN A 1 323 ? -22.556 7.508 8.702 1.00 94.94 323 ASN A N 1
ATOM 2463 C CA . ASN A 1 323 ? -23.650 8.472 8.621 1.00 94.94 323 ASN A CA 1
ATOM 2464 C C . ASN A 1 323 ? -23.055 9.885 8.566 1.00 94.94 323 ASN A C 1
ATOM 2466 O O . ASN A 1 323 ? -22.661 10.455 9.586 1.00 94.94 323 ASN A O 1
ATOM 2470 N N . GLY A 1 324 ? -22.955 10.446 7.360 1.00 94.06 324 GLY A N 1
ATOM 2471 C CA . GLY A 1 324 ? -22.255 11.712 7.136 1.00 94.06 324 GLY A CA 1
ATOM 2472 C C . GLY A 1 324 ? -20.773 11.606 7.506 1.00 94.06 324 GLY A C 1
ATOM 2473 O O . GLY A 1 324 ? -20.079 10.693 7.069 1.00 94.06 324 GLY A O 1
ATOM 2474 N N . ASN A 1 325 ? -20.289 12.522 8.348 1.00 92.94 325 ASN A N 1
ATOM 2475 C CA . ASN A 1 325 ? -18.883 12.565 8.770 1.00 92.94 325 ASN A CA 1
ATOM 2476 C C . ASN A 1 325 ? -18.572 11.665 9.973 1.00 92.94 325 ASN A C 1
ATOM 2478 O O . ASN A 1 325 ? -17.494 11.783 10.553 1.00 92.94 325 ASN A O 1
ATOM 2482 N N . GLN A 1 326 ? -19.498 10.797 10.380 1.00 96.19 326 GLN A N 1
ATOM 2483 C CA . GLN A 1 326 ? -19.321 9.909 11.522 1.00 96.19 326 GLN A CA 1
ATOM 2484 C C . GLN A 1 326 ? -19.440 8.450 11.090 1.00 96.19 326 GLN A C 1
ATOM 2486 O O . GLN A 1 326 ? -20.386 8.065 10.406 1.00 96.19 326 GLN A O 1
ATOM 2491 N N . THR A 1 327 ? -18.503 7.630 11.544 1.00 95.81 327 THR A N 1
ATOM 2492 C CA . THR A 1 327 ? -18.529 6.179 11.386 1.00 95.81 327 THR A CA 1
ATOM 2493 C C . THR A 1 327 ? -18.761 5.528 12.743 1.00 95.81 327 THR A C 1
ATOM 2495 O O . THR A 1 327 ? -18.216 5.972 13.752 1.00 95.81 327 THR A O 1
ATOM 2498 N N . THR A 1 328 ? -19.583 4.480 12.762 1.00 97.38 328 THR A N 1
ATOM 2499 C CA . THR A 1 328 ? -19.780 3.585 13.904 1.00 97.38 328 THR A CA 1
ATOM 2500 C C . THR A 1 328 ? -19.381 2.166 13.521 1.00 97.38 328 THR A C 1
ATOM 2502 O O . THR A 1 328 ? -19.888 1.631 12.532 1.00 97.38 328 THR A O 1
ATOM 2505 N N . ILE A 1 329 ? -18.519 1.553 14.328 1.00 96.56 329 ILE A N 1
ATOM 2506 C CA . ILE A 1 329 ? -18.237 0.117 14.285 1.00 96.56 329 ILE A CA 1
ATOM 2507 C C . ILE A 1 329 ? -18.914 -0.541 15.479 1.00 96.56 329 ILE A C 1
ATOM 2509 O O . ILE A 1 329 ? -18.815 -0.025 16.592 1.00 96.56 329 ILE A O 1
ATOM 2513 N N . THR A 1 330 ? -19.553 -1.690 15.271 1.00 97.75 330 THR A N 1
ATOM 2514 C CA . THR A 1 330 ? -19.998 -2.559 16.368 1.00 97.75 330 THR A CA 1
ATOM 2515 C C . THR A 1 330 ? -19.217 -3.863 16.361 1.00 97.75 330 THR A C 1
ATOM 2517 O O . THR A 1 330 ? -19.210 -4.561 15.347 1.00 97.75 330 THR A O 1
ATOM 2520 N N . LEU A 1 331 ? -18.616 -4.206 17.494 1.00 97.06 331 LEU A N 1
ATOM 2521 C CA . LEU A 1 331 ? -17.837 -5.421 17.702 1.00 97.06 331 LEU A CA 1
ATOM 2522 C C . LEU A 1 331 ? -18.601 -6.378 18.626 1.00 97.06 331 LEU A C 1
ATOM 2524 O O . LEU A 1 331 ? -19.147 -5.916 19.633 1.00 97.06 331 LEU A O 1
ATOM 2528 N N . PRO A 1 332 ? -18.644 -7.686 18.333 1.00 96.75 332 PRO A N 1
ATOM 2529 C CA . PRO A 1 332 ? -19.224 -8.676 19.238 1.00 96.75 332 PRO A CA 1
ATOM 2530 C C . PRO A 1 332 ? -18.360 -8.841 20.498 1.00 96.75 332 PRO A C 1
ATOM 2532 O O . PRO A 1 332 ? -17.132 -8.839 20.421 1.00 96.75 332 PRO A O 1
ATOM 2535 N N . LEU A 1 333 ? -18.999 -9.001 21.657 1.00 95.69 333 LEU A N 1
ATOM 2536 C CA . LEU A 1 333 ? -18.337 -9.290 22.931 1.00 95.69 333 LEU A CA 1
ATOM 2537 C C . LEU A 1 333 ? -18.610 -10.733 23.390 1.00 95.69 333 LEU A C 1
ATOM 2539 O O . LEU A 1 333 ? -19.666 -11.280 23.061 1.00 95.69 333 LEU A O 1
ATOM 2543 N N . PRO A 1 334 ? -17.717 -11.345 24.195 1.00 93.44 334 PRO A N 1
ATOM 2544 C CA . PRO A 1 334 ? -17.871 -12.731 24.664 1.00 93.44 334 PRO A CA 1
ATOM 2545 C C . PRO A 1 334 ? -19.182 -13.009 25.411 1.00 93.44 334 PRO A C 1
ATOM 2547 O O . PRO A 1 334 ? -19.734 -14.101 25.325 1.00 93.44 334 PRO A O 1
ATOM 2550 N N . ASN A 1 335 ? -19.722 -12.006 26.106 1.00 92.69 335 ASN A N 1
ATOM 2551 C CA . ASN A 1 335 ? -20.994 -12.095 26.830 1.00 92.69 335 ASN A CA 1
ATOM 2552 C C . ASN A 1 335 ? -22.244 -11.937 25.933 1.00 92.69 335 ASN A C 1
ATOM 2554 O O . ASN A 1 335 ? -23.353 -11.809 26.448 1.00 92.69 335 ASN A O 1
ATOM 2558 N N . GLY A 1 336 ? -22.078 -11.884 24.607 1.00 94.19 336 GLY A N 1
ATOM 2559 C CA . GLY A 1 336 ? -23.157 -11.712 23.630 1.00 94.19 336 GLY A CA 1
ATOM 2560 C C . GLY A 1 336 ? -23.614 -10.265 23.414 1.00 94.19 336 GLY A C 1
ATOM 2561 O O . GLY A 1 336 ? -24.456 -10.021 22.551 1.00 94.19 336 GLY A O 1
ATOM 2562 N N . SER A 1 337 ? -23.076 -9.297 24.163 1.00 95.69 337 SER A N 1
ATOM 2563 C CA . SER A 1 337 ? -23.321 -7.871 23.916 1.00 95.69 337 SER A CA 1
ATOM 2564 C C . SER A 1 337 ? -22.420 -7.323 22.798 1.00 95.69 337 SER A C 1
ATOM 2566 O O . SER A 1 337 ? -21.654 -8.061 22.178 1.00 95.69 337 SER A O 1
ATOM 2568 N N . THR A 1 338 ? -22.517 -6.022 22.509 1.00 96.94 338 THR A N 1
ATOM 2569 C CA . THR A 1 338 ? -21.686 -5.367 21.489 1.00 96.94 338 THR A CA 1
ATOM 2570 C C . THR A 1 338 ? -20.966 -4.141 22.034 1.00 96.94 338 THR A C 1
ATOM 2572 O O . THR A 1 338 ? -21.551 -3.326 22.755 1.00 96.94 338 THR A O 1
ATOM 2575 N N . LEU A 1 339 ? -19.713 -3.966 21.627 1.00 96.75 339 LEU A N 1
ATOM 2576 C CA . LEU A 1 339 ? -18.931 -2.752 21.830 1.00 96.75 339 LEU A CA 1
ATOM 2577 C C . LEU A 1 339 ? -19.097 -1.838 20.614 1.00 96.75 339 LEU A C 1
ATOM 2579 O O . LEU A 1 339 ? -18.837 -2.262 19.493 1.00 96.75 339 LEU A O 1
ATOM 2583 N N . ALA A 1 340 ? -19.527 -0.594 20.821 1.00 97.50 340 ALA A N 1
ATOM 2584 C CA . ALA A 1 340 ? -19.649 0.394 19.758 1.00 97.50 340 ALA A CA 1
ATOM 2585 C C . ALA A 1 340 ? -18.519 1.426 19.841 1.00 97.50 340 ALA A C 1
ATOM 2587 O O . ALA A 1 340 ? -18.291 2.027 20.894 1.00 97.50 340 ALA A O 1
ATOM 2588 N N . LEU A 1 341 ? -17.852 1.650 18.711 1.00 96.69 341 LEU A N 1
ATOM 2589 C CA . LEU A 1 341 ? -16.826 2.672 18.522 1.00 96.69 341 LEU A CA 1
ATOM 2590 C C . LEU A 1 341 ? -17.365 3.712 17.543 1.00 96.69 341 LEU A C 1
ATOM 2592 O O . LEU A 1 341 ? -17.757 3.344 16.438 1.00 96.69 341 LEU A O 1
ATOM 2596 N N . GLN A 1 342 ? -17.389 4.988 17.924 1.00 97.00 342 GLN A N 1
ATOM 2597 C CA . GLN A 1 342 ? -17.803 6.086 17.050 1.00 97.00 342 GLN A CA 1
ATOM 2598 C C . GLN A 1 342 ? -16.673 7.093 16.875 1.00 97.00 342 GLN A C 1
ATOM 2600 O O . GLN A 1 342 ? -16.097 7.577 17.849 1.00 97.00 342 GLN A O 1
ATOM 2605 N N . PHE A 1 343 ? -16.394 7.447 15.631 1.00 94.88 343 PHE A N 1
ATOM 2606 C CA . PHE A 1 343 ? -15.256 8.284 15.261 1.00 94.88 343 PHE A CA 1
ATOM 2607 C C . PHE A 1 343 ? -15.564 9.043 13.965 1.00 94.88 343 PHE A C 1
ATOM 2609 O O . PHE A 1 343 ? -16.536 8.733 13.268 1.00 94.88 343 PHE A O 1
ATOM 2616 N N . ALA A 1 344 ? -14.785 10.078 13.648 1.00 91.81 344 ALA A N 1
ATOM 2617 C CA . ALA A 1 344 ? -14.966 10.800 12.387 1.00 91.81 344 ALA A CA 1
ATOM 2618 C C . ALA A 1 344 ? -14.654 9.868 11.207 1.00 91.81 344 ALA A C 1
ATOM 2620 O O . ALA A 1 344 ? -13.729 9.074 11.292 1.00 91.81 344 ALA A O 1
ATOM 2621 N N . SER A 1 345 ? -15.384 9.946 10.097 1.00 84.94 345 SER A N 1
ATOM 2622 C CA . SER A 1 345 ? -15.299 8.945 9.019 1.00 84.94 345 SER A CA 1
ATOM 2623 C C . SER A 1 345 ? -13.882 8.715 8.481 1.00 84.94 345 SER A C 1
ATOM 2625 O O . SER A 1 345 ? -13.523 7.574 8.217 1.00 84.94 345 SER A O 1
ATOM 2627 N N . ARG A 1 346 ? -13.056 9.767 8.430 1.00 80.50 346 ARG A N 1
ATOM 2628 C CA . ARG A 1 346 ? -11.638 9.717 8.020 1.00 80.50 346 ARG A CA 1
ATOM 2629 C C . ARG A 1 346 ? -10.681 9.149 9.078 1.00 80.50 346 ARG A C 1
ATOM 2631 O O . ARG A 1 346 ? -9.526 8.859 8.790 1.00 80.50 346 ARG A O 1
ATOM 2638 N N . GLN A 1 347 ? -11.128 8.995 10.325 1.00 82.25 347 GLN A N 1
ATOM 2639 C CA . GLN A 1 347 ? -10.314 8.420 11.398 1.00 82.25 347 GLN A CA 1
ATOM 2640 C C . GLN A 1 347 ? -10.212 6.898 11.283 1.00 82.25 347 GLN A C 1
ATOM 2642 O O . GLN A 1 347 ? -9.229 6.350 11.771 1.00 82.25 347 GLN A O 1
ATOM 2647 N N . GLY A 1 348 ? -11.154 6.199 10.645 1.00 81.81 348 GLY A N 1
ATOM 2648 C CA . GLY A 1 348 ? -11.154 4.734 10.578 1.00 81.81 348 GLY A CA 1
ATOM 2649 C C . GLY A 1 348 ? -10.942 4.176 9.177 1.00 81.81 348 GLY A C 1
ATOM 2650 O O . GLY A 1 348 ? -11.396 4.759 8.200 1.00 81.81 348 GLY A O 1
ATOM 2651 N N . MET A 1 349 ? -10.310 3.008 9.100 1.00 78.81 349 MET A N 1
ATOM 2652 C CA . MET A 1 349 ? -10.154 2.222 7.877 1.00 78.81 349 MET A CA 1
ATOM 2653 C C . MET A 1 349 ? -10.767 0.845 8.095 1.00 78.81 349 MET A C 1
ATOM 2655 O O . MET A 1 349 ? -10.440 0.163 9.066 1.00 78.81 349 MET A O 1
ATOM 2659 N N . LYS A 1 350 ? -11.667 0.458 7.198 1.00 81.62 350 LYS A N 1
ATOM 2660 C CA . LYS A 1 350 ? -12.331 -0.846 7.199 1.00 81.62 350 LYS A CA 1
ATOM 2661 C C . LYS A 1 350 ? -11.360 -1.910 6.681 1.00 81.62 350 LYS A C 1
ATOM 2663 O O . LYS A 1 350 ? -10.693 -1.648 5.687 1.00 81.62 350 LYS A O 1
ATOM 2668 N N . TRP A 1 351 ? -11.281 -3.066 7.347 1.00 75.94 351 TRP A N 1
ATOM 2669 C CA . TRP A 1 351 ? -10.381 -4.163 6.955 1.00 75.94 351 TRP A CA 1
ATOM 2670 C C . TRP A 1 351 ? -11.128 -5.472 6.685 1.00 75.94 351 TRP A C 1
ATOM 2672 O O . TRP A 1 351 ? -11.145 -5.942 5.557 1.00 75.94 351 TRP A O 1
ATOM 2682 N N . ALA A 1 352 ? -11.835 -6.026 7.676 1.00 70.69 352 ALA A N 1
ATOM 2683 C CA . ALA A 1 352 ? -12.486 -7.341 7.550 1.00 70.69 352 ALA A CA 1
ATOM 2684 C C . ALA A 1 352 ? -13.770 -7.355 6.695 1.00 70.69 352 ALA A C 1
ATOM 2686 O O . ALA A 1 352 ? -14.470 -8.361 6.632 1.00 70.69 352 ALA A O 1
ATOM 2687 N N . LEU A 1 353 ? -14.133 -6.229 6.083 1.00 70.19 353 LEU A N 1
ATOM 2688 C CA . LEU A 1 353 ? -15.361 -6.060 5.314 1.00 70.19 353 LEU A CA 1
ATOM 2689 C C . LEU A 1 353 ? -15.014 -5.396 3.983 1.00 70.19 353 LEU A C 1
ATOM 2691 O O . LEU A 1 353 ? -14.276 -4.408 3.971 1.00 70.19 353 LEU A O 1
ATOM 2695 N N . ALA A 1 354 ? -15.601 -5.870 2.882 1.00 68.00 354 ALA A N 1
ATOM 2696 C CA . ALA A 1 354 ? -15.438 -5.211 1.588 1.00 68.00 354 ALA A CA 1
ATOM 2697 C C . ALA A 1 354 ? -15.919 -3.747 1.649 1.00 68.00 354 ALA A C 1
ATOM 2699 O O . ALA A 1 354 ? -16.762 -3.381 2.478 1.00 68.00 354 ALA A O 1
ATOM 2700 N N . GLN A 1 355 ? -15.422 -2.894 0.748 1.00 68.75 355 GLN A N 1
ATOM 2701 C CA . GLN A 1 355 ? -15.694 -1.449 0.768 1.00 68.75 355 GLN A CA 1
ATOM 2702 C C . GLN A 1 355 ? -17.199 -1.130 0.867 1.00 68.75 355 GLN A C 1
ATOM 2704 O O . GLN A 1 355 ? -17.606 -0.311 1.700 1.00 68.75 355 GLN A O 1
ATOM 2709 N N . ASN A 1 356 ? -18.028 -1.845 0.098 1.00 77.31 356 ASN A N 1
ATOM 2710 C CA . ASN A 1 356 ? -19.487 -1.703 0.047 1.00 77.31 356 ASN A CA 1
ATOM 2711 C C . ASN A 1 356 ? -20.252 -2.484 1.136 1.00 77.31 356 ASN A C 1
ATOM 2713 O O . ASN A 1 356 ? -21.456 -2.283 1.299 1.00 77.31 356 ASN A O 1
ATOM 2717 N N . GLN A 1 357 ? -19.591 -3.356 1.899 1.00 84.38 357 GLN A N 1
ATOM 2718 C CA . GLN A 1 357 ? -20.224 -4.121 2.968 1.00 84.38 357 GLN A CA 1
ATOM 2719 C C . GLN A 1 357 ? -20.302 -3.294 4.252 1.00 84.38 357 GLN A C 1
ATOM 2721 O O . GLN A 1 357 ? -19.315 -2.734 4.730 1.00 84.38 357 GLN A O 1
ATOM 2726 N N . THR A 1 358 ? -21.491 -3.240 4.846 1.00 93.38 358 THR A N 1
ATOM 2727 C CA . THR A 1 358 ? -21.722 -2.618 6.161 1.00 93.38 358 THR A CA 1
ATOM 2728 C C . THR A 1 358 ? -21.791 -3.643 7.287 1.00 93.38 358 THR A C 1
ATOM 2730 O O . THR A 1 358 ? -21.882 -3.269 8.453 1.00 93.38 358 THR A O 1
ATOM 2733 N N . LYS A 1 359 ? -21.762 -4.938 6.960 1.00 96.75 359 LYS A N 1
ATOM 2734 C CA . LYS A 1 359 ? -21.891 -6.050 7.901 1.00 96.75 359 LYS A CA 1
ATOM 2735 C C . LYS A 1 359 ? -21.138 -7.268 7.376 1.00 96.75 359 LYS A C 1
ATOM 2737 O O . LYS A 1 359 ? -21.194 -7.538 6.179 1.00 96.75 359 LYS A O 1
ATOM 2742 N N . GLY A 1 360 ? -20.525 -8.029 8.274 1.00 91.69 360 GLY A N 1
ATOM 2743 C CA . GLY A 1 360 ? -19.914 -9.322 7.966 1.00 91.69 360 GLY A CA 1
ATOM 2744 C C . GLY A 1 360 ? -19.601 -10.112 9.230 1.00 91.69 360 GLY A C 1
ATOM 2745 O O . GLY A 1 360 ? -19.781 -9.617 10.346 1.00 91.69 360 GLY A O 1
ATOM 2746 N N . THR A 1 361 ? -19.202 -11.365 9.050 1.00 92.75 361 THR A N 1
ATOM 2747 C CA . THR A 1 361 ? -18.836 -12.277 10.137 1.00 92.75 361 THR A CA 1
ATOM 2748 C C . THR A 1 361 ? -17.328 -12.330 10.300 1.00 92.75 361 THR A C 1
ATOM 2750 O O . THR A 1 361 ? -16.623 -12.422 9.301 1.00 92.75 361 THR A O 1
ATOM 2753 N N . VAL A 1 362 ? -16.862 -12.324 11.544 1.00 88.00 362 VAL A N 1
ATOM 2754 C CA . VAL A 1 362 ? -15.443 -12.412 11.912 1.00 88.00 362 VAL A CA 1
ATOM 2755 C C . VAL A 1 362 ? -15.252 -13.474 12.994 1.00 88.00 362 VAL A C 1
ATOM 2757 O O . VAL A 1 362 ? -16.191 -13.773 13.748 1.00 88.00 362 VAL A O 1
ATOM 2760 N N . ALA A 1 363 ? -14.053 -14.036 13.078 1.00 87.12 363 ALA A N 1
ATOM 2761 C CA . ALA A 1 363 ? -13.611 -14.846 14.201 1.00 87.12 363 ALA A CA 1
ATOM 2762 C C . ALA A 1 363 ? -13.070 -13.960 15.338 1.00 87.12 363 ALA A C 1
ATOM 2764 O O . ALA A 1 363 ? -12.673 -12.811 15.140 1.00 87.12 363 ALA A O 1
ATOM 2765 N N . ALA A 1 364 ? -13.081 -14.490 16.562 1.00 88.25 364 ALA A N 1
ATOM 2766 C CA . ALA A 1 364 ? -12.427 -13.854 17.698 1.00 88.25 364 ALA A CA 1
ATOM 2767 C C . ALA A 1 364 ? -10.929 -13.680 17.402 1.00 88.25 364 ALA A C 1
ATOM 2769 O O . ALA A 1 364 ? -10.269 -14.647 17.031 1.00 88.25 364 ALA A O 1
ATOM 2770 N N . GLY A 1 365 ? -10.405 -12.471 17.598 1.00 81.19 365 GLY A N 1
ATOM 2771 C CA . GLY A 1 365 ? -9.003 -12.143 17.337 1.00 81.19 365 GLY A CA 1
ATOM 2772 C C . GLY A 1 365 ? -8.735 -11.569 15.944 1.00 81.19 365 GLY A C 1
ATOM 2773 O O . GLY A 1 365 ? -7.670 -10.992 15.743 1.00 81.19 365 GLY A O 1
ATOM 2774 N N . ASP A 1 366 ? -9.696 -11.635 15.016 1.00 80.50 366 ASP A N 1
ATOM 2775 C CA . ASP A 1 366 ? -9.544 -11.024 13.694 1.00 80.50 366 ASP A CA 1
ATOM 2776 C C . ASP A 1 366 ? -9.376 -9.503 13.802 1.00 80.50 366 ASP A C 1
ATOM 2778 O O . ASP A 1 366 ? -10.085 -8.826 14.557 1.00 80.50 366 ASP A O 1
ATOM 2782 N N . ILE A 1 367 ? -8.490 -8.938 12.980 1.00 79.81 367 ILE A N 1
ATOM 2783 C CA . ILE A 1 367 ? -8.423 -7.490 12.775 1.00 79.81 367 ILE A CA 1
ATOM 2784 C C . ILE A 1 367 ? -9.622 -7.075 11.925 1.00 79.81 367 ILE A C 1
ATOM 2786 O O . ILE A 1 367 ? -9.776 -7.508 10.788 1.00 79.81 367 ILE A O 1
ATOM 2790 N N . VAL A 1 368 ? -10.472 -6.196 12.450 1.00 84.88 368 VAL A N 1
ATOM 2791 C CA . VAL A 1 368 ? -11.673 -5.721 11.749 1.00 84.88 368 VAL A CA 1
ATOM 2792 C C . VAL A 1 368 ? -11.458 -4.404 11.010 1.00 84.88 368 VAL A C 1
ATOM 2794 O O . VAL A 1 368 ? -12.198 -4.070 10.080 1.00 84.88 368 VAL A O 1
ATOM 2797 N N . GLY A 1 369 ? -10.457 -3.635 11.427 1.00 83.31 369 GLY A N 1
ATOM 2798 C CA . GLY A 1 369 ? -10.160 -2.314 10.899 1.00 83.31 369 GLY A CA 1
ATOM 2799 C C . GLY A 1 369 ? -9.045 -1.634 11.671 1.00 83.31 369 GLY A C 1
ATOM 2800 O O . GLY A 1 369 ? -8.427 -2.231 12.544 1.00 83.31 369 GLY A O 1
ATOM 2801 N N . PHE A 1 370 ? -8.824 -0.363 11.361 1.00 82.38 370 PHE A N 1
ATOM 2802 C CA . PHE A 1 370 ? -7.808 0.467 11.996 1.00 82.38 370 PHE A CA 1
ATOM 2803 C C . PHE A 1 370 ? -8.383 1.821 12.366 1.00 82.38 370 PHE A C 1
ATOM 2805 O O . PHE A 1 370 ? -9.243 2.346 11.654 1.00 82.38 370 PHE A O 1
ATOM 2812 N N . LEU A 1 371 ? -7.868 2.421 13.431 1.00 83.38 371 LEU A N 1
ATOM 2813 C CA . LEU A 1 371 ? -8.370 3.670 13.978 1.00 83.38 371 LEU A CA 1
ATOM 2814 C C . LEU A 1 371 ? -7.237 4.632 14.296 1.00 83.38 371 LEU A C 1
ATOM 2816 O O . LEU A 1 371 ? -6.352 4.302 15.074 1.00 83.38 371 LEU A O 1
ATOM 2820 N N . ASN A 1 372 ? -7.303 5.845 13.752 1.00 81.19 372 ASN A N 1
ATOM 2821 C CA . ASN A 1 372 ? -6.466 6.941 14.208 1.00 81.19 372 ASN A CA 1
ATOM 2822 C C . ASN A 1 372 ? -6.944 7.367 15.601 1.00 81.19 372 ASN A C 1
ATOM 2824 O O . ASN A 1 372 ? -7.961 8.049 15.734 1.00 81.19 372 ASN A O 1
ATOM 2828 N N . VAL A 1 373 ? -6.192 6.963 16.618 1.00 81.19 373 VAL A N 1
ATOM 2829 C CA . VAL A 1 373 ? -6.502 7.228 18.027 1.00 81.19 373 VAL A CA 1
ATOM 2830 C C . VAL A 1 373 ? -5.769 8.440 18.587 1.00 81.19 373 VAL A C 1
ATOM 2832 O O . VAL A 1 373 ? -5.973 8.772 19.752 1.00 81.19 373 VAL A O 1
ATOM 2835 N N . THR A 1 374 ? -4.952 9.146 17.795 1.00 80.44 374 THR A N 1
ATOM 2836 C CA . THR A 1 374 ? -4.487 10.483 18.211 1.00 80.44 374 THR A CA 1
ATOM 2837 C C . THR A 1 374 ? -5.614 11.504 18.138 1.00 80.44 374 THR A C 1
ATOM 2839 O O . THR A 1 374 ? -5.510 12.578 18.731 1.00 80.44 374 THR A O 1
ATOM 2842 N N . GLN A 1 375 ? -6.726 11.159 17.484 1.00 85.75 375 GLN A N 1
ATOM 2843 C CA . GLN A 1 375 ? -7.981 11.890 17.566 1.00 85.75 375 GLN A CA 1
ATOM 2844 C C . GLN A 1 375 ? -8.975 11.178 18.506 1.00 85.75 375 GLN A C 1
ATOM 2846 O O . GLN A 1 375 ? -8.943 9.953 18.615 1.00 85.75 375 GLN A O 1
ATOM 2851 N N . PRO A 1 376 ? -9.871 11.916 19.191 1.00 91.50 376 PRO A N 1
ATOM 2852 C CA . PRO A 1 376 ? -10.807 11.317 20.139 1.00 91.50 376 PRO A CA 1
ATOM 2853 C C . PRO A 1 376 ? -11.812 10.357 19.489 1.00 91.50 376 PRO A C 1
ATOM 2855 O O . PRO A 1 376 ? -12.486 10.710 18.519 1.00 91.50 376 PRO A O 1
ATOM 2858 N N . VAL A 1 377 ? -11.991 9.190 20.108 1.00 93.81 377 VAL A N 1
ATOM 2859 C CA . VAL A 1 377 ? -12.945 8.142 19.715 1.00 93.81 377 VAL A CA 1
ATOM 2860 C C . VAL A 1 377 ? -13.972 7.968 20.827 1.00 93.81 377 VAL A C 1
ATOM 2862 O O . VAL A 1 377 ? -13.604 7.817 21.989 1.00 93.81 377 VAL A O 1
ATOM 2865 N N . ARG A 1 378 ? -15.268 7.945 20.509 1.00 96.56 378 ARG A N 1
ATOM 2866 C CA . ARG A 1 378 ? -16.297 7.590 21.496 1.00 96.56 378 ARG A CA 1
ATOM 2867 C C . ARG A 1 378 ? -16.441 6.079 21.587 1.00 96.56 378 ARG A C 1
ATOM 2869 O O . ARG A 1 378 ? -16.596 5.408 20.572 1.00 96.56 378 ARG A O 1
ATOM 2876 N N . VAL A 1 379 ? -16.451 5.562 22.803 1.00 95.94 379 VAL A N 1
ATOM 2877 C CA . VAL A 1 379 ? -16.556 4.136 23.109 1.00 95.94 379 VAL A CA 1
ATOM 2878 C C . VAL A 1 379 ? -17.783 3.927 23.991 1.00 95.94 379 VAL A C 1
ATOM 2880 O O . VAL A 1 379 ? -17.978 4.651 24.967 1.00 95.94 379 VAL A O 1
ATOM 2883 N N . SER A 1 380 ? -18.645 2.970 23.652 1.00 96.19 380 SER A N 1
ATOM 2884 C CA . SER A 1 380 ? -19.858 2.705 24.433 1.00 96.19 380 SER A CA 1
ATOM 2885 C C . SER A 1 380 ? -19.555 2.223 25.853 1.00 96.19 380 SER A C 1
ATOM 2887 O O . SER A 1 380 ? -18.519 1.620 26.125 1.00 96.19 380 SER A O 1
ATOM 2889 N N . ASN A 1 381 ? -20.517 2.413 26.762 1.00 94.25 381 ASN A N 1
ATOM 2890 C CA . ASN A 1 381 ? -20.419 1.947 28.151 1.00 94.25 381 ASN A CA 1
ATOM 2891 C C . ASN A 1 381 ? -20.172 0.438 28.295 1.00 94.25 381 ASN A C 1
ATOM 2893 O O . ASN A 1 381 ? -19.641 0.018 29.316 1.00 94.25 381 ASN A O 1
ATOM 2897 N N . THR A 1 382 ? -20.512 -0.369 27.285 1.00 93.19 382 THR A N 1
ATOM 2898 C CA . THR A 1 382 ? -20.245 -1.816 27.271 1.00 93.19 382 THR A CA 1
ATOM 2899 C C . THR A 1 382 ? -18.760 -2.164 27.361 1.00 93.19 382 THR A C 1
ATOM 2901 O O . THR A 1 382 ? -18.444 -3.291 27.732 1.00 93.19 382 THR A O 1
ATOM 2904 N N . ILE A 1 383 ? -17.846 -1.213 27.130 1.00 91.12 383 ILE A N 1
ATOM 2905 C CA . ILE A 1 383 ? -16.411 -1.417 27.364 1.00 91.12 383 ILE A CA 1
ATOM 2906 C C . ILE A 1 383 ? -16.094 -1.839 28.804 1.00 91.12 383 ILE A C 1
ATOM 2908 O O . ILE A 1 383 ? -15.166 -2.610 29.016 1.00 91.12 383 ILE A O 1
ATOM 2912 N N . SER A 1 384 ? -16.896 -1.417 29.791 1.00 89.25 384 SER A N 1
ATOM 2913 C CA . SER A 1 384 ? -16.706 -1.810 31.194 1.00 89.25 384 SER A CA 1
ATOM 2914 C C . SER A 1 384 ? -16.841 -3.315 31.416 1.00 89.25 384 SER A C 1
ATOM 2916 O O . SER A 1 384 ? -16.270 -3.839 32.364 1.00 89.25 384 SER A O 1
ATOM 2918 N N . THR A 1 385 ? -17.540 -4.026 30.525 1.00 89.19 385 THR A N 1
ATOM 2919 C CA . THR A 1 385 ? -17.668 -5.488 30.594 1.00 89.19 385 THR A CA 1
ATOM 2920 C C . THR A 1 385 ? -16.366 -6.219 30.272 1.00 89.19 385 THR A C 1
ATOM 2922 O O . THR A 1 385 ? -16.253 -7.394 30.596 1.00 89.19 385 THR A O 1
ATOM 2925 N N . LEU A 1 386 ? -15.375 -5.528 29.693 1.00 85.06 386 LEU A N 1
ATOM 2926 C CA . LEU A 1 386 ? -14.021 -6.054 29.501 1.00 85.06 386 LEU A CA 1
ATOM 2927 C C . LEU A 1 386 ? -13.139 -5.900 30.755 1.00 85.06 386 LEU A C 1
ATOM 2929 O O . LEU A 1 386 ? -12.009 -6.382 30.761 1.00 85.06 386 LEU A O 1
ATOM 2933 N N . PHE A 1 387 ? -13.631 -5.225 31.803 1.00 83.75 387 PHE A N 1
ATOM 2934 C CA . PHE A 1 387 ? -12.897 -4.937 33.039 1.00 83.75 387 PHE A CA 1
ATOM 2935 C C . PHE A 1 387 ? -13.643 -5.511 34.253 1.00 83.75 387 PHE A C 1
ATOM 2937 O O . PHE A 1 387 ? -14.489 -4.828 34.839 1.00 83.75 387 PHE A O 1
ATOM 2944 N N . PRO A 1 388 ? -13.315 -6.740 34.687 1.00 74.12 388 PRO A N 1
ATOM 2945 C CA . PRO A 1 388 ? -14.039 -7.429 35.762 1.00 74.12 388 PRO A CA 1
ATOM 2946 C C . PRO A 1 388 ? -14.001 -6.675 37.099 1.00 74.12 388 PRO A C 1
ATOM 2948 O O . PRO A 1 388 ? -14.941 -6.729 37.886 1.00 74.12 388 PRO A O 1
ATOM 2951 N N . SER A 1 389 ? -12.926 -5.919 37.342 1.00 78.12 389 SER A N 1
ATOM 2952 C CA . SER A 1 389 ? -12.724 -5.091 38.538 1.00 78.12 389 SER A CA 1
ATOM 2953 C C . SER A 1 389 ? -13.429 -3.728 38.492 1.00 78.12 389 SER A C 1
ATOM 2955 O O . SER A 1 389 ? -13.242 -2.912 39.394 1.00 78.12 389 SER A O 1
ATOM 2957 N N . GLY A 1 390 ? -14.215 -3.459 37.447 1.00 73.81 390 GLY A N 1
ATOM 2958 C CA . GLY A 1 390 ? -14.765 -2.138 37.164 1.00 73.81 390 GLY A CA 1
ATOM 2959 C C . GLY A 1 390 ? -13.782 -1.244 36.404 1.00 73.81 390 GLY A C 1
ATOM 2960 O O . GLY A 1 390 ? -12.566 -1.435 36.437 1.00 73.81 390 GLY A O 1
ATOM 2961 N N . PHE A 1 391 ? -14.337 -0.258 35.697 1.00 80.06 391 PHE A N 1
ATOM 2962 C CA . PHE A 1 391 ? -13.601 0.656 34.828 1.00 80.06 391 PHE A CA 1
ATOM 2963 C C . PHE A 1 391 ? -13.789 2.103 35.297 1.00 80.06 391 PHE A C 1
ATOM 2965 O O . PHE A 1 391 ? -14.898 2.632 35.240 1.00 80.06 391 PHE A O 1
ATOM 2972 N N . SER A 1 392 ? -12.719 2.738 35.785 1.00 76.19 392 SER A N 1
ATOM 2973 C CA . SER A 1 392 ? -12.760 4.092 36.365 1.00 76.19 392 SER A CA 1
ATOM 2974 C C . SER A 1 392 ? -12.229 5.196 35.441 1.00 76.19 392 SER A C 1
ATOM 2976 O O . SER A 1 392 ? -12.194 6.357 35.844 1.00 76.19 392 SER A O 1
ATOM 2978 N N . GLY A 1 393 ? -11.822 4.860 34.212 1.00 81.12 393 GLY A N 1
ATOM 2979 C CA . GLY A 1 393 ? -11.099 5.767 33.316 1.00 81.12 393 GLY A CA 1
ATOM 2980 C C . GLY A 1 393 ? -9.622 5.937 33.687 1.00 81.12 393 GLY A C 1
ATOM 2981 O O . GLY A 1 393 ? -9.121 5.286 34.604 1.00 81.12 393 GLY A O 1
ATOM 2982 N N . GLY A 1 394 ? -8.933 6.823 32.966 1.00 85.62 394 GLY A N 1
ATOM 2983 C CA . GLY A 1 394 ? -7.489 7.044 33.077 1.00 85.62 394 GLY A CA 1
ATOM 2984 C C . GLY A 1 394 ? -6.696 6.374 31.954 1.00 85.62 394 GLY A C 1
ATOM 2985 O O . GLY A 1 394 ? -7.259 6.011 30.922 1.00 85.62 394 GLY A O 1
ATOM 2986 N N . ILE A 1 395 ? -5.381 6.254 32.143 1.00 81.69 395 ILE A N 1
ATOM 2987 C CA . ILE A 1 395 ? -4.505 5.545 31.203 1.00 81.69 395 ILE A CA 1
ATOM 2988 C C . ILE A 1 395 ? -4.682 4.045 31.422 1.00 81.69 395 ILE A C 1
ATOM 2990 O O . ILE A 1 395 ? -4.479 3.537 32.524 1.00 81.69 395 ILE A O 1
ATOM 2994 N N . VAL A 1 396 ? -5.043 3.352 30.355 1.00 80.12 396 VAL A N 1
ATOM 2995 C CA . VAL A 1 396 ? -5.258 1.913 30.309 1.00 80.12 396 VAL A CA 1
ATOM 2996 C C . VAL A 1 396 ? -4.186 1.330 29.408 1.00 80.12 396 VAL A C 1
ATOM 2998 O O . VAL A 1 396 ? -4.094 1.687 28.235 1.00 80.12 396 VAL A O 1
ATOM 3001 N N . ALA A 1 397 ? -3.365 0.452 29.973 1.00 78.25 397 ALA A N 1
ATOM 3002 C CA . ALA A 1 397 ? -2.492 -0.415 29.197 1.00 78.25 397 ALA A CA 1
ATOM 3003 C C . ALA A 1 397 ? -3.266 -1.682 28.781 1.00 78.25 397 ALA A C 1
ATOM 3005 O O . ALA A 1 397 ? -4.210 -2.063 29.486 1.00 78.25 397 ALA A O 1
ATOM 3006 N N . PRO A 1 398 ? -2.876 -2.350 27.684 1.00 74.19 398 PRO A N 1
ATOM 3007 C CA . PRO A 1 398 ? -3.436 -3.646 27.320 1.00 74.19 398 PRO A CA 1
ATOM 3008 C C . PRO A 1 398 ? -3.333 -4.642 28.492 1.00 74.19 398 PRO A C 1
ATOM 3010 O O . PRO A 1 398 ? -2.308 -4.681 29.180 1.00 74.19 398 PRO A O 1
ATOM 3013 N N . PRO A 1 399 ? -4.377 -5.441 28.765 1.00 71.19 399 PRO A N 1
ATOM 3014 C CA . PRO A 1 399 ? -4.374 -6.376 29.886 1.00 71.19 399 PRO A CA 1
ATOM 3015 C C . PRO A 1 399 ? -3.560 -7.649 29.589 1.00 71.19 399 PRO A C 1
ATOM 3017 O O . PRO A 1 399 ? -4.003 -8.485 28.822 1.00 71.19 399 PRO A O 1
ATOM 3020 N N . GLY A 1 400 ? -2.430 -7.874 30.268 1.00 60.19 400 GLY A N 1
ATOM 3021 C CA . GLY A 1 400 ? -1.697 -9.154 30.210 1.00 60.19 400 GLY A CA 1
ATOM 3022 C C . GLY A 1 400 ? -0.549 -9.216 29.190 1.00 60.19 400 GLY A C 1
ATOM 3023 O O . GLY A 1 400 ? -0.061 -8.188 28.734 1.00 60.19 400 GLY A O 1
ATOM 3024 N N . GLN A 1 401 ? -0.064 -10.434 28.908 1.00 47.41 401 GLN A N 1
ATOM 3025 C CA . GLN A 1 401 ? 1.005 -10.729 27.937 1.00 47.41 401 GLN A CA 1
ATOM 3026 C C . GLN A 1 401 ? 0.382 -11.181 26.595 1.00 47.41 401 GLN A C 1
ATOM 3028 O O . GLN A 1 401 ? -0.668 -11.828 26.626 1.00 47.41 401 GLN A O 1
ATOM 3033 N N . 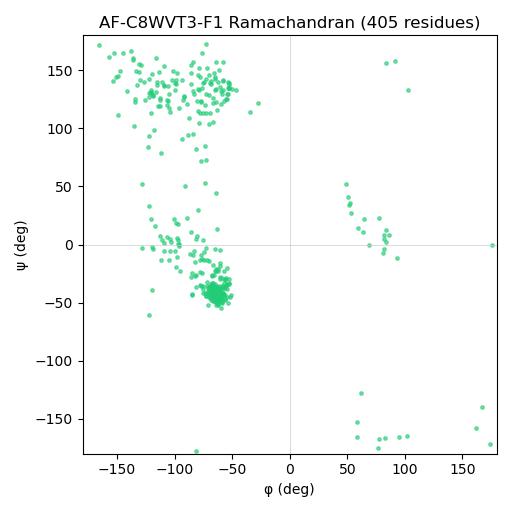PRO A 1 402 ? 0.998 -10.884 25.434 1.00 49.41 402 PRO A N 1
ATOM 3034 C CA . PRO A 1 402 ? 0.507 -11.321 24.122 1.00 49.41 402 PRO A CA 1
ATOM 3035 C C . PRO A 1 402 ? 0.389 -12.856 24.036 1.00 49.41 402 PRO A C 1
ATOM 3037 O O . PRO A 1 402 ? 1.247 -13.576 24.550 1.00 49.41 402 PRO A O 1
ATOM 3040 N N . VAL A 1 403 ? -0.665 -13.382 23.397 1.00 41.38 403 VAL A N 1
ATOM 3041 C CA . VAL A 1 403 ? -0.878 -14.838 23.270 1.00 41.38 403 VAL A CA 1
ATOM 3042 C C . VAL A 1 403 ? -0.290 -15.352 21.961 1.00 41.38 403 VAL A C 1
ATOM 3044 O O . VAL A 1 403 ? -0.987 -15.424 20.957 1.00 41.38 403 VAL A O 1
ATOM 3047 N N . HIS A 1 404 ? 0.973 -15.775 21.959 1.00 34.78 404 HIS A N 1
ATOM 3048 C CA . HIS A 1 404 ? 1.480 -16.577 20.843 1.00 34.78 404 HIS A CA 1
ATOM 3049 C C . HIS A 1 404 ? 0.763 -17.934 20.842 1.00 34.78 404 HIS A C 1
ATOM 3051 O O . HIS A 1 404 ? 1.042 -18.798 21.678 1.00 34.78 404 HIS A O 1
ATOM 3057 N N . THR A 1 405 ? -0.174 -18.143 19.917 1.00 34.59 405 THR A N 1
ATOM 3058 C CA . THR A 1 405 ? -0.631 -19.494 19.584 1.00 34.59 405 THR A CA 1
ATOM 3059 C C . THR A 1 405 ? 0.481 -20.155 18.783 1.00 34.59 405 THR A C 1
ATOM 3061 O O . THR A 1 405 ? 0.493 -20.086 17.560 1.00 34.59 405 THR A O 1
ATOM 3064 N N . GLY A 1 406 ? 1.458 -20.728 19.488 1.00 30.78 406 GLY A N 1
ATOM 3065 C CA . GLY A 1 406 ? 2.486 -21.554 18.870 1.00 30.78 406 GLY A CA 1
ATOM 3066 C C . GLY A 1 406 ? 1.843 -22.712 18.109 1.00 30.78 406 GLY A C 1
ATOM 3067 O O . GLY A 1 406 ? 1.079 -23.486 18.694 1.00 30.78 406 GLY A O 1
ATOM 3068 N N . GLY A 1 407 ? 2.163 -22.803 16.821 1.00 27.67 407 GLY A N 1
ATOM 3069 C CA . GLY A 1 407 ? 1.845 -23.904 15.922 1.00 27.67 407 GLY A CA 1
ATOM 3070 C C . GLY A 1 407 ? 2.913 -23.997 14.856 1.00 27.67 407 GLY A C 1
ATOM 3071 O O . GLY A 1 407 ? 2.954 -23.060 14.036 1.00 27.67 407 GLY A O 1
#

Nearest PDB structures (foldseek):
  1nhe-assembly1_A  TM=8.080E-01  e=1.356E-01  Mus musculus
  1hfz-assembly3_C  TM=8.259E-01  e=2.010E-01  Bos taurus
  1hmk-assembly1_A  TM=7.775E-01  e=1.356E-01  Capra hircus
  4gyi-assembly1_A  TM=4.885E-01  e=3.170E+00  Thermochaetoides thermophila DSM 1495

Solvent-accessible surface area (backbone atoms only — not comparable to full-atom values): 21581 Å² total; per-residue (Å²): 115,68,76,58,53,54,56,49,52,53,54,52,50,52,52,51,47,71,74,40,44,68,60,52,50,53,48,50,40,61,70,54,49,48,57,49,50,51,51,48,52,51,50,49,48,51,55,52,44,56,52,53,57,69,63,69,60,64,84,85,54,80,63,80,78,64,97,80,68,67,69,93,67,52,71,54,79,91,45,46,64,39,44,47,51,20,16,70,74,37,71,29,45,48,39,48,52,51,17,44,24,42,70,58,24,68,68,32,38,78,32,72,43,83,54,100,88,44,41,22,29,7,26,52,39,43,34,21,46,61,32,18,9,83,73,36,89,79,53,33,77,90,42,45,59,24,38,15,64,59,14,49,73,36,66,18,39,37,47,62,33,88,76,44,30,29,51,66,83,56,75,64,50,84,52,71,49,73,68,56,48,52,51,37,23,52,55,24,58,75,52,75,38,68,72,37,33,43,38,17,35,47,39,37,64,52,27,18,37,35,21,43,22,46,49,49,33,53,33,23,72,74,56,74,37,65,63,51,16,42,36,60,70,70,63,59,88,49,67,67,60,32,51,52,50,29,52,47,38,34,39,41,17,44,52,65,62,57,82,60,41,49,28,48,38,98,90,55,40,27,49,42,55,54,81,54,58,31,36,33,42,85,45,95,82,29,30,34,36,28,38,59,98,77,66,67,87,37,75,67,51,57,73,38,54,54,46,38,48,31,31,24,17,18,58,40,59,37,37,48,48,73,63,82,66,34,26,38,38,36,34,25,34,71,89,76,49,61,38,39,41,35,35,48,43,89,40,50,46,81,55,64,42,59,94,89,46,46,62,43,75,46,52,53,48,37,59,46,26,34,33,40,28,71,45,75,29,40,34,35,60,56,56,40,77,79,30,92,88,59,70,87,61,45,80,41,65,56,69,79,69,67,49,81,82,86,128

Mean predicted aligned error: 13.04 Å

Sequence (407 aa):
MEALVVKLGLRIGLRMAQKRWPLLLVFVFFLFVAPFLGGLLLFLAIIGGANALNTAVPETWNGQIPKDVSPANGIPQAFVAYVQQASETYQVPMQYLAATALHESAWEPNAYADYAGSHAMGLMQFEPETWSGWADPYTRVDEPDTDALRISQYGGYGVDADGIWAPIGTPSRVALTPAELAQLNVACQANQNQGCAPYASPWDPDDALNAGAKYLHTLYLMYGNWPNASAHYYGSSDKAAVQDYINALMRMTAAYILDTPPVALPDGGYWPFGDAKLTFTISSGGWTMQATSNDDNTPLVSEFLPSLPIIAPASGTVTWTTNGNQTTITLPLPNGSTLALQFASRQGMKWALAQNQTKGTVAAGDIVGFLNVTQPVRVSNTISTLFPSGFSGGIVAPPGQPVHTGG

Radius of gyration: 30.27 Å; Cα contacts (8 Å, |Δi|>4): 745; chains: 1; bounding box: 96×66×75 Å

Foldseek 3Di:
DVVVVVVVVVVVVVVVCVVCVVVVVVVCCVVPVVVVVVVVVVVCCVVVLVVVLVPLQPPVQLDQQPPPDDQPCAQPPVQSVLLNVLCNVLVPRSLLLSLQLCVQAVQQLQDFDDPPLATFHGSNRDQQCQQQPVQQPPGDRNWHAFFLVNSVVRPHLLNPFPPQKAAGPPTQDQDDPPVRSVVRSVVCVVVVNVRIHRTGHCSDSNSVSNSNSNQLSVQCSVPVANLRSQLVSVPDPPPVVSNLSSLSSLFSSCSSVPPQQFPAFPVGFGDFWGFAWWFWDDDVQFTKIAGDLPRPVDVSCNRSDPKTFGFARAWDKWFWDDDPQKIWIWHAHPVRDIKIKIDGPSQKAADPAPPPDGMDTDHGRRGGIMGRRNDIMGIGNCVQVSPPPGDDTGIDGGPDGGDPPDD